Protein AF-0000000067799714 (afdb_homodimer)

Organism: Streptococcus thermophilus (strain ATCC BAA-250 / LMG 18311) (NCBI:txid264199)

Radius of gyration: 21.99 Å; Cα contacts (8 Å, |Δi|>4): 654; chains: 2; bounding box: 62×60×53 Å

pLDDT: mean 85.62, std 14.3, range [40.12, 97.94]

Secondary structure (DSSP, 8-state):
-HHHHHHHHHHHHHHHHHHHHHHHHHHHHHHHHHHTTT--SS-HHHHHHHHHHHHHHT-HHHHHHTHHHHHHHHHHHHHHHHHHHHHHHTT--HHHHHHHHHHHHHHHHHHHGGGS-HHHHHHHHHHHHHHHHHHSSEETTEE--SS-HHHHHHHHHHHHHHHHHHT-HHHHHHHHHHHHHHHHHHHHHHHHHHHHHHHGGGGGGGGHHHHHHHHHHHHHHHHHHH-/-HHHHHHHHHHHHHHHHHHHHHHHHHHHHHHHHHHTTT--SS-HHHHHHHHHHHHHHT-HHHHHHTHHHHHHHHHHHHHHHHHHHHHHHTT--HHHHHHHHHHHHHHHHHHHGGGS-HHHHHHHHHHHHHHHHHHSSEETTEE--SS-HHHHHHHHHHHHHHHHHHT-HHHHHHHHHHHHHHHHHHHHHHHHHHHHHHHGGGGGGGGHHHHHHHHHHHHHHHHHHH-

Nearest PDB structures (foldseek):
  8u3d-assembly1_A  TM=4.535E-01  e=3.387E+00  Homo sapiens
  8zqq-assembly1_A  TM=1.782E-01  e=2.467E+00  Homo sapiens
  8f6h-assembly1_B  TM=2.231E-01  e=7.315E+00  Shewanella oneidensis MR-1
  8u3d-assembly1_A  TM=4.138E-01  e=3.127E+00  Homo sapiens
  7vg4-assembly3_E  TM=2.035E-01  e=1.588E+00  Methylorubrum extorquens AM1

Solvent-accessible surface area (backbone atoms only — not comparable to full-atom values): 22004 Å² total; per-residue (Å²): 110,71,62,57,45,49,52,50,46,50,49,51,53,35,48,53,51,44,32,49,49,6,17,50,39,24,18,47,30,35,38,27,30,74,66,41,83,65,34,42,25,56,49,39,43,57,22,51,47,49,21,33,43,27,44,72,70,65,39,51,72,63,12,52,60,30,46,44,20,48,51,29,22,40,50,19,31,36,48,42,54,54,48,42,53,52,29,50,77,64,71,43,65,46,66,62,54,49,46,51,48,46,46,51,51,49,53,51,47,39,67,44,42,78,77,50,58,57,67,58,42,42,27,51,44,1,22,49,41,26,39,49,53,66,67,46,43,61,45,90,80,44,76,44,55,54,71,40,46,39,60,39,49,51,50,28,30,42,32,41,45,47,17,67,73,65,66,36,68,72,40,43,54,56,26,49,53,42,50,48,31,55,48,30,18,43,50,16,19,32,50,27,45,55,39,32,77,78,43,44,62,58,35,52,52,65,56,50,53,61,46,48,52,51,47,49,51,53,52,50,52,53,53,57,71,73,105,112,69,65,59,46,50,52,51,46,54,48,53,54,35,48,55,51,44,31,49,48,6,19,50,39,24,19,48,31,36,39,27,30,76,69,41,83,64,36,40,26,58,48,38,41,57,23,51,49,48,21,33,41,27,45,72,72,66,40,54,71,64,12,52,60,30,47,42,19,49,51,29,23,41,51,18,31,36,47,43,54,54,50,43,52,52,28,52,76,67,72,42,66,48,66,63,52,49,48,52,48,48,47,50,50,50,53,53,48,38,67,43,42,79,77,49,57,57,68,58,42,42,27,51,44,1,22,48,40,25,39,50,53,67,69,48,44,60,49,92,80,45,75,44,56,56,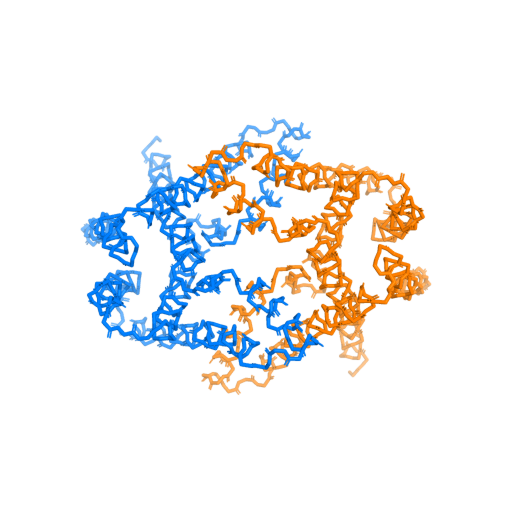71,38,45,38,60,40,48,50,51,28,28,42,32,42,45,47,16,67,72,66,68,36,68,72,41,42,53,55,25,50,52,42,51,48,31,53,51,30,17,43,50,16,20,33,50,27,44,55,38,31,78,78,45,44,62,55,34,50,54,64,56,50,56,59,46,50,53,49,48,51,53,52,52,52,51,54,55,58,70,74,103

Sequence (454 aa):
MFKMKKRSYRVFEGLRVATLVSYIGGFIDAYTYNTQDERFASIQTGNLLYLVIHLVEGNIARAFSYAIPIFFFILGQFFVFFVKKWLINHKWRWHLQAIRLALLLMTILAIITPYVDSIITIAGLAFFASLQVGIFKRVRGVNYASFMMTGNITNTSLTVARAIDESDPKVLKQASYTIIIIFTFMVGVAASTWFAQYLHEYSLYTTLLPLFILNYFLFIEAKEKRNMFKMKKRSYRVFEGLRVATLVSYIGGFIDAYTYNTQDERFASIQTGNLLYLVIHLVEGNIARAFSYAIPIFFFILGQFFVFFVKKWLINHKWRWHLQAIRLALLLMTILAIITPYVDSIITIAGLAFFASLQVGIFKRVRGVNYASFMMTGNITNTSLTVARAIDESDPKVLKQASYTIIIIFTFMVGVAASTWFAQYLHEYSLYTTLLPLFILNYFLFIEAKEKRN

Structure (mmCIF, N/CA/C/O backbone):
data_AF-0000000067799714-model_v1
#
loop_
_entity.id
_entity.type
_entity.pdbx_description
1 polymer 'Conserved hypothetical, predicted membrane protein (TMS6)'
#
loop_
_atom_site.group_PDB
_atom_site.id
_atom_site.type_symbol
_atom_site.label_atom_id
_atom_site.label_alt_id
_atom_site.label_comp_id
_atom_site.label_asym_id
_atom_site.label_entity_id
_atom_site.label_seq_id
_atom_site.pdbx_PDB_ins_code
_atom_site.Cartn_x
_atom_site.Cartn_y
_atom_site.Cartn_z
_atom_site.occupancy
_atom_site.B_iso_or_equiv
_atom_site.auth_seq_id
_atom_site.auth_comp_id
_atom_site.auth_asym_id
_atom_site.auth_atom_id
_atom_site.pdbx_PDB_model_num
ATOM 1 N N . MET A 1 1 ? -18.359 16.016 26.984 1 40.12 1 MET A N 1
ATOM 2 C CA . MET A 1 1 ? -18.797 14.633 26.844 1 40.12 1 MET A CA 1
ATOM 3 C C . MET A 1 1 ? -19.516 14.422 25.516 1 40.12 1 MET A C 1
ATOM 5 O O . MET A 1 1 ? -19.234 13.461 24.797 1 40.12 1 MET A O 1
ATOM 9 N N . PHE A 1 2 ? -20.359 15.391 25.219 1 42.38 2 PHE A N 1
ATOM 10 C CA . PHE A 1 2 ? -21.156 15.344 24.016 1 42.38 2 PHE A CA 1
ATOM 11 C C . PHE A 1 2 ? -20.297 15.625 22.781 1 42.38 2 PHE A C 1
ATOM 13 O O . PHE A 1 2 ? -20.484 15 21.734 1 42.38 2 PHE A O 1
ATOM 20 N N . LYS A 1 3 ? -19.328 16.5 22.953 1 44.69 3 LYS A N 1
ATOM 21 C CA . LYS A 1 3 ? -18.438 16.859 21.844 1 44.69 3 LYS A CA 1
ATOM 22 C C . LYS A 1 3 ? -17.469 15.719 21.531 1 44.69 3 LYS A C 1
ATOM 24 O O . LYS A 1 3 ? -17.156 15.477 20.359 1 44.69 3 LYS A O 1
ATOM 29 N N . MET A 1 4 ? -16.922 15.125 22.578 1 44.47 4 MET A N 1
ATOM 30 C CA . MET A 1 4 ? -16.031 13.969 22.422 1 44.47 4 MET A CA 1
ATOM 31 C C . MET A 1 4 ? -16.75 12.828 21.719 1 44.47 4 MET A C 1
ATOM 33 O O . MET A 1 4 ? -16.141 12.078 20.953 1 44.47 4 MET A O 1
ATOM 37 N N . LYS A 1 5 ? -17.984 12.852 22.125 1 44.94 5 LYS A N 1
ATOM 38 C CA . LYS A 1 5 ? -18.797 11.797 21.516 1 44.94 5 LYS A CA 1
ATOM 39 C C . LYS A 1 5 ? -18.938 12.016 20.016 1 44.94 5 LYS A C 1
ATOM 41 O O . LYS A 1 5 ? -18.875 11.062 19.234 1 44.94 5 LYS A O 1
ATOM 46 N N . LYS A 1 6 ? -19.031 13.273 19.719 1 47.69 6 LYS A N 1
ATOM 47 C CA . LYS A 1 6 ? -19.234 13.609 18.312 1 47.69 6 LYS A CA 1
ATOM 48 C C . LYS A 1 6 ? -17.969 13.367 17.5 1 47.69 6 LYS A C 1
ATOM 50 O O . LYS A 1 6 ? -18.016 12.836 16.391 1 47.69 6 LYS A O 1
ATOM 55 N N . ARG A 1 7 ? -16.875 13.703 18.188 1 50.25 7 ARG A N 1
ATOM 56 C CA . ARG A 1 7 ? -15.594 13.5 17.531 1 50.25 7 ARG A CA 1
ATOM 57 C C . ARG A 1 7 ? -15.297 12.016 17.344 1 50.25 7 ARG A C 1
ATOM 59 O O . ARG A 1 7 ? -14.82 11.602 16.281 1 50.25 7 ARG A O 1
ATOM 66 N N . SER A 1 8 ? -15.609 11.297 18.469 1 49.31 8 SER A N 1
ATOM 67 C CA . SER A 1 8 ? -15.43 9.844 18.438 1 49.31 8 SER A CA 1
ATOM 68 C C . SER A 1 8 ? -16.328 9.211 17.375 1 49.31 8 SER A C 1
ATOM 70 O O . SER A 1 8 ? -15.898 8.297 16.656 1 49.31 8 SER A O 1
ATOM 72 N N . TYR A 1 9 ? -17.484 9.781 17.328 1 45.22 9 TYR A N 1
ATOM 73 C CA . TYR A 1 9 ? -18.453 9.273 16.359 1 45.22 9 TYR A CA 1
ATOM 74 C C . TYR A 1 9 ? -17.969 9.531 14.93 1 45.22 9 TYR A C 1
ATOM 76 O O . TYR A 1 9 ? -18.078 8.656 14.07 1 45.22 9 TYR A O 1
ATOM 84 N N . ARG A 1 10 ? -17.484 10.602 14.734 1 54.34 10 ARG A N 1
ATOM 85 C CA . ARG A 1 10 ? -17 10.984 13.406 1 54.34 10 ARG A CA 1
ATOM 86 C C . ARG A 1 10 ? -15.797 10.141 13 1 54.34 10 ARG A C 1
ATOM 88 O O . ARG A 1 10 ? -15.672 9.75 11.836 1 54.34 10 ARG A O 1
ATOM 95 N N . VAL A 1 11 ? -15.102 9.828 14.078 1 52.5 11 VAL A N 1
ATOM 96 C CA . VAL A 1 11 ? -13.945 8.969 13.844 1 52.5 11 VAL A CA 1
ATOM 97 C C . VAL A 1 11 ? -14.406 7.566 13.461 1 52.5 11 VAL A C 1
ATOM 99 O O . VAL A 1 11 ? -13.867 6.957 12.531 1 52.5 11 VAL A O 1
ATOM 102 N N . PHE A 1 12 ? -15.398 7.117 14.18 1 52.28 12 PHE A N 1
ATOM 103 C CA . PHE A 1 12 ? -15.93 5.781 13.914 1 52.28 12 PHE A CA 1
ATOM 104 C C . PHE A 1 12 ? -16.562 5.711 12.531 1 52.28 12 PHE A C 1
ATOM 106 O O . PHE A 1 12 ? -16.438 4.703 11.836 1 52.28 12 PHE A O 1
ATOM 113 N N . GLU A 1 13 ? -17.109 6.781 12.156 1 58.78 13 GLU A N 1
ATOM 114 C CA . GLU A 1 13 ? -17.75 6.816 10.844 1 58.78 13 GLU A CA 1
ATOM 115 C C . GLU A 1 13 ? -16.703 6.781 9.727 1 58.78 13 GLU A C 1
ATOM 117 O O . GLU A 1 13 ? -16.875 6.059 8.742 1 58.78 13 GLU A O 1
ATOM 122 N N . GLY A 1 14 ? -15.68 7.371 10.125 1 71.69 14 GLY A N 1
ATOM 123 C CA . GLY A 1 14 ? -14.594 7.387 9.156 1 71.69 14 GLY A CA 1
ATOM 124 C C . GLY A 1 14 ? -13.906 6.043 9 1 71.69 14 GLY A C 1
ATOM 125 O O . GLY A 1 14 ? -13.617 5.613 7.883 1 71.69 14 GLY A O 1
ATOM 126 N N . LEU A 1 15 ? -13.992 5.305 10.125 1 76.88 15 LEU A N 1
ATOM 127 C CA . LEU A 1 15 ? -13.32 4.008 10.102 1 76.88 15 LEU A CA 1
ATOM 128 C C . LEU A 1 15 ? -14.164 2.977 9.359 1 76.88 15 LEU A C 1
ATOM 130 O O . LEU A 1 15 ? -13.633 2.137 8.633 1 76.88 15 LEU A O 1
ATOM 134 N N . ARG A 1 16 ? -15.406 3.117 9.492 1 81.81 16 ARG A N 1
ATOM 135 C CA . ARG A 1 16 ? -16.297 2.191 8.805 1 81.81 16 ARG A CA 1
ATOM 136 C C . ARG A 1 16 ? -16.203 2.359 7.293 1 81.81 16 ARG A C 1
ATOM 138 O O . ARG A 1 16 ? -16.125 1.373 6.555 1 81.81 16 ARG A O 1
ATOM 145 N N . VAL A 1 17 ? -16.188 3.537 6.934 1 82.5 17 VAL A N 1
ATOM 146 C CA . VAL A 1 17 ? -16.078 3.838 5.512 1 82.5 17 VAL A CA 1
ATOM 147 C C . VAL A 1 17 ? -14.727 3.381 4.988 1 82.5 17 VAL A C 1
ATOM 149 O O . VAL A 1 17 ? -14.641 2.701 3.963 1 82.5 17 VAL A O 1
ATOM 152 N N . ALA A 1 18 ? -13.75 3.66 5.781 1 83.06 18 ALA A N 1
ATOM 153 C CA . ALA A 1 18 ? -12.398 3.309 5.375 1 83.06 18 ALA A CA 1
ATOM 154 C C . ALA A 1 18 ? -12.234 1.797 5.254 1 83.06 18 ALA A C 1
ATOM 156 O O . ALA A 1 18 ? -11.555 1.31 4.344 1 83.06 18 ALA A O 1
ATOM 157 N N . THR A 1 19 ? -12.914 1.052 6.152 1 88.62 19 THR A N 1
ATOM 158 C CA . THR A 1 19 ? -12.805 -0.402 6.145 1 88.62 19 THR A CA 1
ATOM 159 C C . THR A 1 19 ? -13.516 -0.995 4.934 1 88.62 19 THR A C 1
ATOM 161 O O . THR A 1 19 ? -13.008 -1.92 4.297 1 88.62 19 THR A O 1
ATOM 164 N N . LEU A 1 20 ? -14.625 -0.447 4.566 1 90.12 20 LEU A N 1
ATOM 165 C CA . LEU A 1 20 ? -15.359 -0.951 3.414 1 90.12 20 LEU A CA 1
ATOM 166 C C . LEU A 1 20 ? -14.633 -0.62 2.115 1 90.12 20 LEU A C 1
ATOM 168 O O . LEU A 1 20 ? -14.562 -1.453 1.209 1 90.12 20 LEU A O 1
ATOM 172 N N . VAL A 1 21 ? -14.117 0.561 2.09 1 88.44 21 VAL A N 1
ATOM 173 C CA . VAL A 1 21 ? -13.383 0.998 0.903 1 88.44 21 VAL A CA 1
ATOM 174 C C . VAL A 1 21 ? -12.125 0.15 0.726 1 88.44 21 VAL A C 1
ATOM 176 O O . VAL A 1 21 ? -11.805 -0.27 -0.388 1 88.44 21 VAL A O 1
ATOM 179 N N . SER A 1 22 ? -11.422 -0.115 1.846 1 91 22 SER A N 1
ATOM 180 C CA . SER A 1 22 ? -10.227 -0.941 1.79 1 91 22 SER A CA 1
ATOM 181 C C . SER A 1 22 ? -10.555 -2.375 1.39 1 91 22 SER A C 1
ATOM 183 O O . SER A 1 22 ? -9.812 -3 0.63 1 91 22 SER A O 1
ATOM 185 N N . TYR A 1 23 ? -11.68 -2.863 1.89 1 94.5 23 TYR A N 1
ATOM 186 C CA . TYR A 1 23 ? -12.156 -4.184 1.493 1 94.5 23 TYR A CA 1
ATOM 187 C C . TYR A 1 23 ? -12.375 -4.254 -0.013 1 94.5 23 TYR A C 1
ATOM 189 O O . TYR A 1 23 ? -11.938 -5.199 -0.668 1 94.5 23 TYR A O 1
ATOM 197 N N . ILE A 1 24 ? -13.062 -3.293 -0.519 1 93.88 24 ILE A N 1
ATOM 198 C CA . ILE A 1 24 ? -13.375 -3.252 -1.943 1 93.88 24 ILE A CA 1
ATOM 199 C C . ILE A 1 24 ? -12.086 -3.145 -2.754 1 93.88 24 ILE A C 1
ATOM 201 O O . ILE A 1 24 ? -11.945 -3.781 -3.801 1 93.88 24 ILE A O 1
ATOM 205 N N . GLY A 1 25 ? -11.164 -2.326 -2.271 1 92.88 25 GLY A N 1
ATOM 206 C CA . GLY A 1 25 ? -9.867 -2.201 -2.926 1 92.88 25 GLY A CA 1
ATOM 207 C C . GLY A 1 25 ? -9.133 -3.521 -3.041 1 92.88 25 GLY A C 1
ATOM 208 O O . GLY A 1 25 ? -8.688 -3.896 -4.129 1 92.88 25 GLY A O 1
ATOM 209 N N . GLY A 1 26 ? -9.008 -4.266 -1.94 1 95.56 26 GLY A N 1
ATOM 210 C CA . GLY A 1 26 ? -8.383 -5.578 -1.956 1 95.56 26 GLY A CA 1
ATOM 211 C C . GLY A 1 26 ? -9.102 -6.574 -2.846 1 95.56 26 GLY A C 1
ATOM 212 O O . GLY A 1 26 ? -8.469 -7.352 -3.559 1 95.56 26 GLY A O 1
ATOM 213 N N . PHE A 1 27 ? -10.43 -6.48 -2.834 1 96.88 27 PHE A N 1
ATOM 214 C CA . PHE A 1 27 ? -11.242 -7.398 -3.623 1 96.88 27 PHE A CA 1
ATOM 215 C C . PHE A 1 27 ? -10.992 -7.199 -5.113 1 96.88 27 PHE A C 1
ATOM 217 O O . PHE A 1 27 ? -10.727 -8.164 -5.836 1 96.88 27 PHE A O 1
ATOM 224 N N . ILE A 1 28 ? -11.031 -5.957 -5.559 1 95.88 28 ILE A N 1
ATOM 225 C CA . ILE A 1 28 ? -10.961 -5.676 -6.988 1 95.88 28 ILE A CA 1
ATOM 226 C C . ILE A 1 28 ? -9.57 -6.008 -7.512 1 95.88 28 ILE A C 1
ATOM 228 O O . ILE A 1 28 ? -9.422 -6.504 -8.633 1 95.88 28 ILE A O 1
ATOM 232 N N . ASP A 1 29 ? -8.539 -5.77 -6.703 1 96.06 29 ASP A N 1
ATOM 233 C CA . ASP A 1 29 ? -7.184 -6.09 -7.137 1 96.06 29 ASP A CA 1
ATOM 234 C C . ASP A 1 29 ? -6.984 -7.598 -7.242 1 96.06 29 ASP A C 1
ATOM 236 O O . ASP A 1 29 ? -6.379 -8.086 -8.203 1 96.06 29 ASP A O 1
ATOM 240 N N . ALA A 1 30 ? -7.438 -8.328 -6.289 1 96.56 30 ALA A N 1
ATOM 241 C CA . ALA A 1 30 ? -7.344 -9.781 -6.363 1 96.56 30 ALA A CA 1
ATOM 242 C C . ALA A 1 30 ? -8.195 -10.328 -7.508 1 96.56 30 ALA A C 1
ATOM 244 O O . ALA A 1 30 ? -7.793 -11.273 -8.195 1 96.56 30 ALA A O 1
ATOM 245 N N . TYR A 1 31 ? -9.383 -9.703 -7.75 1 96.62 31 TYR A N 1
ATOM 246 C CA . TYR A 1 31 ? -10.273 -10.117 -8.828 1 96.62 31 TYR A CA 1
ATOM 247 C C . TYR A 1 31 ? -9.594 -9.977 -10.18 1 96.62 31 TYR A C 1
ATOM 249 O O . TYR A 1 31 ? -9.594 -10.914 -10.984 1 96.62 31 TYR A O 1
ATOM 257 N N . THR A 1 32 ? -8.969 -8.812 -10.398 1 96.19 32 THR A N 1
ATOM 258 C CA . THR A 1 32 ? -8.359 -8.578 -11.695 1 96.19 32 THR A CA 1
ATOM 259 C C . THR A 1 32 ? -7.105 -9.43 -11.867 1 96.19 32 THR A C 1
ATOM 261 O O . THR A 1 32 ? -6.812 -9.898 -12.977 1 96.19 32 THR A O 1
ATOM 264 N N . TYR A 1 33 ? -6.441 -9.617 -10.805 1 95.06 33 TYR A N 1
ATOM 265 C CA . TYR A 1 33 ? -5.266 -10.477 -10.875 1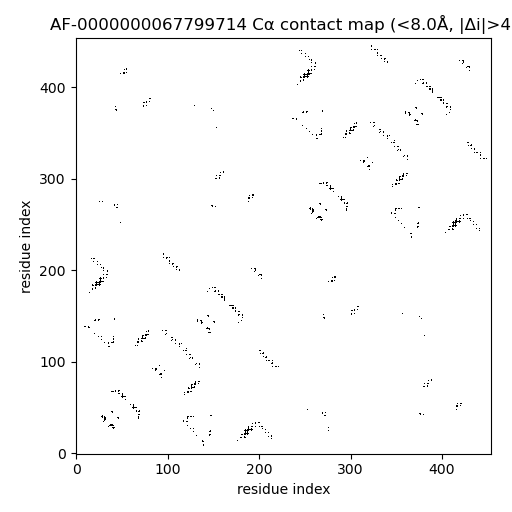 95.06 33 TYR A CA 1
ATOM 266 C C . TYR A 1 33 ? -5.652 -11.906 -11.25 1 95.06 33 TYR A C 1
ATOM 268 O O . TYR A 1 33 ? -5.012 -12.523 -12.102 1 95.06 33 TYR A O 1
ATOM 276 N N . ASN A 1 34 ? -6.668 -12.406 -10.688 1 94.19 34 ASN A N 1
ATOM 277 C CA . ASN A 1 34 ? -7.062 -13.797 -10.852 1 94.19 34 ASN A CA 1
ATOM 278 C C . ASN A 1 34 ? -7.809 -14.016 -12.172 1 94.19 34 ASN A C 1
ATOM 280 O O . ASN A 1 34 ? -7.727 -15.094 -12.766 1 94.19 34 ASN A O 1
ATOM 284 N N . THR A 1 35 ? -8.547 -12.953 -12.617 1 93.44 35 THR A N 1
ATOM 285 C CA . THR A 1 35 ? -9.469 -13.219 -13.711 1 93.44 35 THR A CA 1
ATOM 286 C C . THR A 1 35 ? -9.102 -12.398 -14.945 1 93.44 35 THR A C 1
ATOM 288 O O . THR A 1 35 ? -9.609 -12.648 -16.031 1 93.44 35 THR A O 1
ATOM 291 N N . GLN A 1 36 ? -8.227 -11.383 -14.766 1 93.62 36 GLN A N 1
ATOM 292 C CA . GLN A 1 36 ? -7.918 -10.484 -15.875 1 93.62 36 GLN A CA 1
ATOM 293 C C . GLN A 1 36 ? -6.426 -10.508 -16.203 1 93.62 36 GLN A C 1
ATOM 295 O O . GLN A 1 36 ? -5.797 -9.461 -16.344 1 93.62 36 GLN A O 1
ATOM 300 N N . ASP A 1 37 ? -5.82 -11.672 -16.25 1 92.81 37 ASP A N 1
ATOM 301 C CA . ASP A 1 37 ? -4.48 -11.914 -16.781 1 92.81 37 ASP A CA 1
ATOM 302 C C . ASP A 1 37 ? -3.418 -11.258 -15.898 1 92.81 37 ASP A C 1
ATOM 304 O O . ASP A 1 37 ? -2.49 -10.625 -16.406 1 92.81 37 ASP A O 1
ATOM 308 N N . GLU A 1 38 ? -3.617 -11.258 -14.562 1 93.5 38 GLU A N 1
ATOM 309 C CA . GLU A 1 38 ? -2.633 -10.867 -13.562 1 93.5 38 GLU A CA 1
ATOM 310 C C . GLU A 1 38 ? -2.348 -9.367 -13.617 1 93.5 38 GLU A C 1
ATOM 312 O O . GLU A 1 38 ? -1.224 -8.938 -13.359 1 93.5 38 GLU A O 1
ATOM 317 N N . ARG A 1 39 ? -3.281 -8.625 -14.195 1 95.75 39 ARG A N 1
ATOM 318 C CA . ARG A 1 39 ? -3.195 -7.168 -14.141 1 95.75 39 ARG A CA 1
ATOM 319 C C . ARG A 1 39 ? -3.871 -6.629 -12.883 1 95.75 39 ARG A C 1
ATOM 321 O O . ARG A 1 39 ? -4.727 -7.293 -12.297 1 95.75 39 ARG A O 1
ATOM 328 N N . PHE A 1 40 ? -3.525 -5.453 -12.484 1 95.38 40 PHE A N 1
ATOM 329 C CA . PHE A 1 40 ? -4.086 -4.863 -11.273 1 95.38 40 PHE A CA 1
ATOM 330 C C . PHE A 1 40 ? -4.984 -3.68 -11.617 1 95.38 40 PHE A C 1
ATOM 332 O O . PHE A 1 40 ? -4.664 -2.887 -12.508 1 95.38 40 PHE A O 1
ATOM 339 N N . ALA A 1 41 ? -6 -3.59 -10.859 1 95.12 41 ALA A N 1
ATOM 340 C CA . ALA A 1 41 ? -6.898 -2.453 -11.062 1 95.12 41 ALA A CA 1
ATOM 341 C C . ALA A 1 41 ? -6.34 -1.194 -10.398 1 95.12 41 ALA A C 1
ATOM 343 O O . ALA A 1 41 ? -6.441 -0.099 -10.961 1 95.12 41 ALA A O 1
ATOM 344 N N . SER A 1 42 ? -5.77 -1.37 -9.281 1 92.06 42 SER A N 1
ATOM 345 C CA . SER A 1 42 ? -5.398 -0.172 -8.539 1 92.06 42 SER A CA 1
ATOM 346 C C . SER A 1 42 ? -3.898 -0.132 -8.266 1 92.06 42 SER A C 1
ATOM 348 O O . SER A 1 42 ? -3.338 0.933 -8 1 92.06 42 SER A O 1
ATOM 350 N N . ILE A 1 43 ? -3.211 -1.256 -8.164 1 92.56 43 ILE A N 1
ATOM 351 C CA . ILE A 1 43 ? -1.774 -1.316 -7.914 1 92.56 43 ILE A CA 1
ATOM 352 C C . ILE A 1 43 ? -1.014 -0.929 -9.18 1 92.56 43 ILE A C 1
ATOM 354 O O . ILE A 1 43 ? -0.342 -1.766 -9.789 1 92.56 43 ILE A O 1
ATOM 358 N N . GLN A 1 44 ? -0.98 0.415 -9.492 1 93.31 44 GLN A N 1
ATOM 359 C CA . GLN A 1 44 ? -0.406 0.887 -10.75 1 93.31 44 GLN A CA 1
ATOM 360 C C . GLN A 1 44 ? 1.112 0.729 -10.758 1 93.31 44 GLN A C 1
ATOM 362 O O . GLN A 1 44 ? 1.719 0.535 -11.812 1 93.31 44 GLN A O 1
ATOM 367 N N . THR A 1 45 ? 1.706 0.755 -9.539 1 93 45 THR A N 1
ATOM 368 C CA . THR A 1 45 ? 3.133 0.468 -9.461 1 93 45 THR A CA 1
ATOM 369 C C . THR A 1 45 ? 3.436 -0.927 -10 1 93 45 THR A C 1
ATOM 371 O O . THR A 1 45 ? 4.395 -1.113 -10.75 1 93 45 THR A O 1
ATOM 374 N N . GLY A 1 46 ? 2.619 -1.846 -9.688 1 93.88 46 GLY A N 1
ATOM 375 C CA . GLY A 1 46 ? 2.764 -3.199 -10.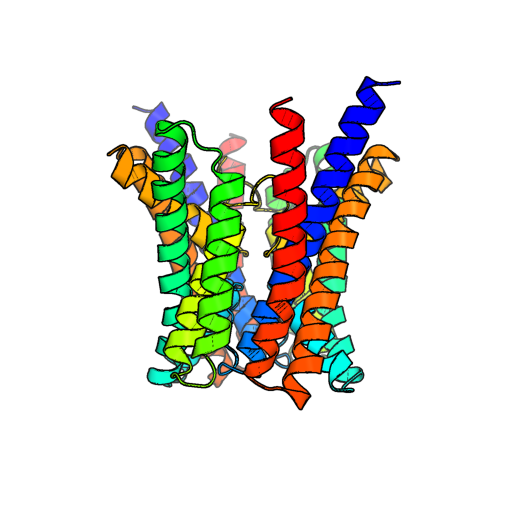195 1 93.88 46 GLY A CA 1
ATOM 376 C C . GLY A 1 46 ? 2.561 -3.295 -11.703 1 93.88 46 GLY A C 1
ATOM 377 O O . GLY A 1 46 ? 3.334 -3.957 -12.398 1 93.88 46 GLY A O 1
ATOM 378 N N . ASN A 1 47 ? 1.507 -2.57 -12.203 1 96.12 47 ASN A N 1
ATOM 379 C CA . ASN A 1 47 ? 1.259 -2.568 -13.641 1 96.12 47 ASN A CA 1
ATOM 380 C C . ASN A 1 47 ? 2.43 -1.968 -14.414 1 96.12 47 ASN A C 1
ATOM 382 O O . ASN A 1 47 ? 2.797 -2.463 -15.484 1 96.12 47 ASN A O 1
ATOM 386 N N . LEU A 1 48 ? 2.992 -0.914 -13.82 1 95.31 48 LEU A N 1
ATOM 387 C CA . LEU A 1 48 ? 4.145 -0.268 -14.445 1 95.31 48 LEU A CA 1
ATOM 388 C C . LEU A 1 48 ? 5.34 -1.214 -14.484 1 95.31 48 LEU A C 1
ATOM 390 O O . LEU A 1 48 ? 6.035 -1.294 -15.5 1 95.31 48 LEU A O 1
ATOM 394 N N . LEU A 1 49 ? 5.512 -1.899 -13.391 1 95.75 49 LEU A N 1
ATOM 395 C CA . LEU A 1 49 ? 6.605 -2.859 -13.297 1 95.75 49 LEU A CA 1
ATOM 396 C C . LEU A 1 49 ? 6.445 -3.967 -14.336 1 95.75 49 LEU A C 1
ATOM 398 O O . LEU A 1 49 ? 7.371 -4.246 -15.102 1 95.75 49 LEU A O 1
ATOM 402 N N . TYR A 1 50 ? 5.285 -4.496 -14.5 1 96.5 50 TYR A N 1
ATOM 403 C CA . TYR A 1 50 ? 5.023 -5.586 -15.438 1 96.5 50 TYR A CA 1
ATOM 404 C C . TYR A 1 50 ? 5.105 -5.094 -16.875 1 96.5 50 TYR A C 1
ATOM 406 O O . TYR A 1 50 ? 5.617 -5.797 -17.75 1 96.5 50 TYR A O 1
ATOM 414 N N . LEU A 1 51 ? 4.57 -3.896 -17.078 1 97.31 51 LEU A N 1
ATOM 415 C CA . LEU A 1 51 ? 4.652 -3.291 -18.406 1 97.31 51 LEU A CA 1
ATOM 416 C C . LEU A 1 51 ? 6.094 -3.262 -18.891 1 97.31 51 LEU A C 1
ATOM 418 O O . LEU A 1 51 ? 6.387 -3.729 -20 1 97.31 51 LEU A O 1
ATOM 422 N N . VAL A 1 52 ? 7.027 -2.824 -18.062 1 97.38 52 VAL A N 1
ATOM 423 C CA . VAL A 1 52 ? 8.422 -2.631 -18.453 1 97.38 52 VAL A CA 1
ATOM 424 C C . VAL A 1 52 ? 9.117 -3.984 -18.562 1 97.38 52 VAL A C 1
ATOM 426 O O . VAL A 1 52 ? 9.898 -4.215 -19.5 1 97.38 52 VAL A O 1
ATOM 429 N N . ILE A 1 53 ? 8.781 -4.922 -17.656 1 96.06 53 ILE A N 1
ATOM 430 C CA . ILE A 1 53 ? 9.391 -6.246 -17.703 1 96.06 53 ILE A CA 1
ATOM 431 C C . ILE A 1 53 ? 9.031 -6.938 -19.016 1 96.06 53 ILE A C 1
ATOM 433 O O . ILE A 1 53 ? 9.906 -7.445 -19.719 1 96.06 53 ILE A O 1
ATOM 437 N N . HIS A 1 54 ? 7.805 -6.895 -19.375 1 96.75 54 HIS A N 1
ATOM 438 C CA . HIS A 1 54 ? 7.367 -7.578 -20.594 1 96.75 54 HIS A CA 1
ATOM 439 C C . HIS A 1 54 ? 7.883 -6.867 -21.828 1 96.75 54 HIS A C 1
ATOM 441 O O . HIS A 1 54 ? 8.172 -7.512 -22.844 1 96.75 54 HIS A O 1
ATOM 447 N N . LEU A 1 55 ? 8.031 -5.582 -21.703 1 96.31 55 LEU A N 1
ATOM 448 C CA . LEU A 1 55 ? 8.625 -4.844 -22.812 1 96.31 55 LEU A CA 1
ATOM 449 C C . LEU A 1 55 ? 10.055 -5.297 -23.062 1 96.31 55 LEU A C 1
ATOM 451 O O . LEU A 1 55 ? 10.438 -5.555 -24.203 1 96.31 55 LEU A O 1
ATOM 455 N N . VAL A 1 56 ? 10.828 -5.426 -22.047 1 96.44 56 VAL A N 1
ATOM 456 C CA . VAL A 1 56 ? 12.227 -5.828 -22.156 1 96.44 56 VAL A CA 1
ATOM 457 C C . VAL A 1 56 ? 12.312 -7.281 -22.609 1 96.44 56 VAL A C 1
ATOM 459 O O . VAL A 1 56 ? 13.219 -7.652 -23.359 1 96.44 56 VAL A O 1
ATOM 462 N N . GLU A 1 57 ? 11.352 -8.094 -22.219 1 95.38 57 GLU A N 1
ATOM 463 C CA . GLU A 1 57 ? 11.32 -9.508 -22.594 1 95.38 57 GLU A CA 1
ATOM 464 C C . GLU A 1 57 ? 10.828 -9.688 -24.016 1 95.38 57 GLU A C 1
ATOM 466 O O . GLU A 1 57 ? 10.875 -10.789 -24.562 1 95.38 57 GLU A O 1
ATOM 471 N N . GLY A 1 58 ? 10.312 -8.641 -24.672 1 95.06 58 GLY A N 1
ATOM 472 C CA . GLY A 1 58 ? 9.891 -8.695 -26.062 1 95.06 58 GLY A CA 1
ATOM 473 C C . GLY A 1 58 ? 8.43 -9.062 -26.234 1 95.06 58 GLY A C 1
ATOM 474 O O . GLY A 1 58 ? 7.961 -9.273 -27.344 1 95.06 58 GLY A O 1
ATOM 475 N N . ASN A 1 59 ? 7.699 -9.227 -25.109 1 95.69 59 ASN A N 1
ATOM 476 C CA . ASN A 1 59 ? 6.266 -9.5 -25.156 1 95.69 59 ASN A CA 1
ATOM 477 C C . ASN A 1 59 ? 5.449 -8.211 -25.219 1 95.69 59 ASN A C 1
ATOM 479 O O . ASN A 1 59 ? 4.777 -7.844 -24.266 1 95.69 59 ASN A O 1
ATOM 483 N N . ILE A 1 60 ? 5.402 -7.648 -26.391 1 94.31 60 ILE A N 1
ATOM 484 C CA . ILE A 1 60 ? 4.883 -6.301 -26.594 1 94.31 60 ILE A CA 1
ATOM 485 C C . ILE A 1 60 ? 3.387 -6.273 -26.312 1 94.31 60 ILE A C 1
ATOM 487 O O . ILE A 1 60 ? 2.896 -5.367 -25.625 1 94.31 60 ILE A O 1
ATOM 491 N N . ALA A 1 61 ? 2.652 -7.277 -26.781 1 94 61 ALA A N 1
ATOM 492 C CA . ALA A 1 61 ? 1.207 -7.32 -26.578 1 94 61 ALA A CA 1
ATOM 493 C C . ALA A 1 61 ? 0.873 -7.371 -25.078 1 94 61 ALA A C 1
ATOM 495 O O . ALA A 1 61 ? 0.008 -6.633 -24.609 1 94 61 ALA A O 1
ATOM 496 N N . ARG A 1 62 ? 1.619 -8.195 -24.406 1 93.81 62 ARG A N 1
ATOM 497 C CA . ARG A 1 62 ? 1.4 -8.312 -22.969 1 93.81 62 ARG A CA 1
ATOM 498 C C . ARG A 1 62 ? 1.81 -7.027 -22.25 1 93.81 62 ARG A C 1
ATOM 500 O O . ARG A 1 62 ? 1.14 -6.598 -21.312 1 93.81 62 ARG A O 1
ATOM 507 N N . ALA A 1 63 ? 2.9 -6.457 -22.703 1 95.56 63 ALA A N 1
ATOM 508 C CA . ALA A 1 63 ? 3.354 -5.199 -22.125 1 95.56 63 ALA A CA 1
ATOM 509 C C . ALA A 1 63 ? 2.273 -4.125 -22.234 1 95.56 63 ALA A C 1
ATOM 511 O O . ALA A 1 63 ? 1.939 -3.469 -21.25 1 95.56 63 ALA A O 1
ATOM 512 N N . PHE A 1 64 ? 1.653 -4.008 -23.391 1 94.12 64 PHE A N 1
ATOM 513 C CA . PHE A 1 64 ? 0.663 -2.965 -23.641 1 94.12 64 PHE A CA 1
ATOM 514 C C . PHE A 1 64 ? -0.62 -3.246 -22.859 1 94.12 64 PHE A C 1
ATOM 516 O O . PHE A 1 64 ? -1.36 -2.32 -22.516 1 94.12 64 PHE A O 1
ATOM 523 N N . SER A 1 65 ? -0.83 -4.535 -22.578 1 95.62 65 SER A N 1
ATOM 524 C CA . SER A 1 65 ? -2.018 -4.867 -21.797 1 95.62 65 SER A CA 1
ATOM 525 C C . SER A 1 65 ? -1.957 -4.246 -20.406 1 95.62 65 SER A C 1
ATOM 527 O O . SER A 1 65 ? -2.992 -3.947 -19.812 1 95.62 65 SER A O 1
ATOM 529 N N . TYR A 1 66 ? -0.769 -4 -19.859 1 96.62 66 TYR A N 1
ATOM 530 C CA . TYR A 1 66 ? -0.603 -3.402 -18.547 1 96.62 66 TYR A CA 1
ATOM 531 C C . TYR A 1 66 ? -0.708 -1.883 -18.625 1 96.62 66 TYR A C 1
ATOM 533 O O . TYR A 1 66 ? -0.869 -1.215 -17.594 1 96.62 66 TYR A O 1
ATOM 541 N N . ALA A 1 67 ? -0.614 -1.312 -19.844 1 96.56 67 ALA A N 1
ATOM 542 C CA . ALA A 1 67 ? -0.767 0.13 -20.031 1 96.56 67 ALA A CA 1
ATOM 543 C C . ALA A 1 67 ? -2.234 0.541 -19.938 1 96.56 67 ALA A C 1
ATOM 545 O O . ALA A 1 67 ? -2.545 1.69 -19.625 1 96.56 67 ALA A O 1
ATOM 546 N N . ILE A 1 68 ? -3.119 -0.38 -20.172 1 97.25 68 ILE A N 1
ATOM 547 C CA . ILE A 1 68 ? -4.551 -0.102 -20.234 1 97.25 68 ILE A CA 1
ATOM 548 C C . ILE A 1 68 ? -5.047 0.338 -18.859 1 97.25 68 ILE A C 1
ATOM 550 O O . ILE A 1 68 ? -5.617 1.423 -18.719 1 97.25 68 ILE A O 1
ATOM 554 N N . PRO A 1 69 ? -4.734 -0.44 -17.828 1 97.44 69 PRO A N 1
ATOM 555 C CA . PRO A 1 69 ? -5.203 0.021 -16.516 1 97.44 69 PRO A CA 1
ATOM 556 C C . PRO A 1 69 ? -4.527 1.314 -16.062 1 97.44 69 PRO A C 1
ATOM 558 O O . PRO A 1 69 ? -5.156 2.145 -15.406 1 97.44 69 PRO A O 1
ATOM 561 N N . ILE A 1 70 ? -3.322 1.508 -16.359 1 96.81 70 ILE A N 1
ATOM 562 C CA . ILE A 1 70 ? -2.631 2.74 -16 1 96.81 70 ILE A CA 1
ATOM 563 C C . ILE A 1 70 ? -3.33 3.934 -16.656 1 96.81 70 ILE A C 1
ATOM 565 O O . ILE A 1 70 ? -3.635 4.922 -15.984 1 96.81 70 ILE A O 1
ATOM 569 N N . PHE A 1 71 ? -3.607 3.812 -17.953 1 97.44 71 PHE A N 1
ATOM 570 C CA . PHE A 1 71 ? -4.242 4.879 -18.719 1 97.44 71 PHE A CA 1
ATOM 571 C C . PHE A 1 71 ? -5.625 5.195 -18.156 1 97.44 71 PHE A C 1
ATOM 573 O O . PHE A 1 71 ? -5.965 6.363 -17.953 1 97.44 71 PHE A O 1
ATOM 580 N N . PHE A 1 72 ? -6.414 4.23 -17.922 1 97.69 72 PHE A N 1
ATOM 581 C CA . PHE A 1 72 ? -7.777 4.453 -17.453 1 97.69 72 PHE A CA 1
ATOM 582 C C . PHE A 1 72 ? -7.789 4.891 -15.992 1 97.69 72 PHE A C 1
ATOM 584 O O . PHE A 1 72 ? -8.719 5.562 -15.547 1 97.69 72 PHE A O 1
ATOM 591 N N . PHE A 1 73 ? -6.758 4.52 -15.266 1 96.25 73 PHE A N 1
ATOM 592 C CA . PHE A 1 73 ? -6.594 5.066 -13.93 1 96.25 73 PHE A CA 1
ATOM 593 C C . PHE A 1 73 ? -6.336 6.566 -13.984 1 96.25 73 PHE A C 1
ATOM 595 O O . PHE A 1 73 ? -6.938 7.332 -13.227 1 96.25 73 PHE A O 1
ATOM 602 N N . ILE A 1 74 ? -5.477 6.957 -14.867 1 96.31 74 ILE A N 1
ATOM 603 C CA . ILE A 1 74 ? -5.184 8.375 -15.055 1 96.31 74 ILE A CA 1
ATOM 604 C C . ILE A 1 74 ? -6.457 9.109 -15.469 1 96.31 74 ILE A C 1
ATOM 606 O O . ILE A 1 74 ? -6.773 10.164 -14.914 1 96.31 74 ILE A O 1
ATOM 610 N N . LEU A 1 75 ? -7.191 8.57 -16.391 1 96.38 75 LEU A N 1
ATOM 611 C CA . LEU A 1 75 ? -8.445 9.164 -16.828 1 96.38 75 LEU A CA 1
ATOM 612 C C . LEU A 1 75 ? -9.43 9.289 -15.672 1 96.38 75 LEU A C 1
ATOM 614 O O . LEU A 1 75 ? -10.195 10.258 -15.602 1 96.38 75 LEU A O 1
ATOM 618 N N . GLY A 1 76 ? -9.391 8.266 -14.852 1 94.88 76 GLY A N 1
ATOM 619 C CA . GLY A 1 76 ? -10.25 8.336 -13.672 1 94.88 76 GLY A CA 1
ATOM 620 C C . GLY A 1 76 ? -9.922 9.508 -12.766 1 94.88 76 GLY A C 1
ATOM 621 O O . GLY A 1 76 ? -10.82 10.188 -12.273 1 94.88 76 GLY A O 1
ATOM 622 N N . GLN A 1 77 ? -8.695 9.758 -12.555 1 93.19 77 GLN A N 1
ATOM 623 C CA . GLN A 1 77 ? -8.297 10.883 -11.719 1 93.19 77 GLN A CA 1
ATOM 624 C C . GLN A 1 77 ? -8.711 12.211 -12.352 1 93.19 77 GLN A C 1
ATOM 626 O O . GLN A 1 77 ? -9.148 13.125 -11.656 1 93.19 77 GLN A O 1
ATOM 631 N N . PHE A 1 78 ? -8.547 12.312 -13.719 1 93.94 78 PHE A N 1
ATOM 632 C CA . PHE A 1 78 ? -9.023 13.5 -14.422 1 93.94 78 PHE A CA 1
ATOM 633 C C . PHE A 1 78 ? -10.531 13.672 -14.227 1 93.94 78 PHE A C 1
ATOM 635 O O . PHE A 1 78 ? -11 14.781 -13.945 1 93.94 78 PHE A O 1
ATOM 642 N N . PHE A 1 79 ? -11.172 12.602 -14.383 1 93.31 79 PHE A N 1
ATOM 643 C CA . PHE A 1 79 ? -12.625 12.617 -14.227 1 93.31 79 PHE A CA 1
ATOM 644 C C . PHE A 1 79 ? -13.008 13.094 -12.836 1 93.31 79 PHE A C 1
ATOM 646 O O . PHE A 1 79 ? -13.883 13.953 -12.688 1 93.31 79 PHE A O 1
ATOM 653 N N . VAL A 1 80 ? -12.406 12.539 -11.844 1 89.31 80 VAL A N 1
ATOM 654 C CA . VAL A 1 80 ? -12.688 12.906 -10.461 1 89.31 80 VAL A CA 1
ATOM 655 C C . VAL A 1 80 ? -12.445 14.398 -10.266 1 89.31 80 VAL A C 1
ATOM 657 O O . VAL A 1 80 ? -13.258 15.094 -9.648 1 89.31 80 VAL A O 1
ATOM 660 N N . PHE A 1 81 ? -11.359 14.898 -10.742 1 90 81 PHE A N 1
ATOM 661 C CA . PHE A 1 81 ? -11.016 16.312 -10.578 1 90 81 PHE A CA 1
ATOM 662 C C . PHE A 1 81 ? -12.078 17.203 -11.195 1 90 81 PHE A C 1
ATOM 664 O O . PHE A 1 81 ? -12.586 18.125 -10.531 1 90 81 PHE A O 1
ATOM 671 N N . PHE A 1 82 ? -12.484 16.953 -12.375 1 90.25 82 PHE A N 1
ATOM 672 C CA . PHE A 1 82 ? -13.398 17.828 -13.094 1 90.25 82 PHE A CA 1
ATOM 673 C C . PHE A 1 82 ? -14.82 17.672 -12.578 1 90.25 82 PHE A C 1
ATOM 675 O O . PHE A 1 82 ? -15.578 18.641 -12.5 1 90.25 82 PHE A O 1
ATOM 682 N N . VAL A 1 83 ? -15.188 16.484 -12.242 1 87.94 83 VAL A N 1
ATOM 683 C CA . VAL A 1 83 ? -16.531 16.266 -11.727 1 87.94 83 VAL A CA 1
ATOM 684 C C . VAL A 1 83 ? -16.656 16.891 -10.336 1 87.94 83 VAL A C 1
ATOM 686 O O . VAL A 1 83 ? -17.688 17.484 -10.008 1 87.94 83 VAL A O 1
ATOM 689 N N . LYS A 1 84 ? -15.648 16.625 -9.555 1 86.12 84 LYS A N 1
ATOM 690 C CA . LYS A 1 84 ? -15.656 17.25 -8.242 1 86.12 84 LYS A CA 1
ATOM 691 C C . LYS A 1 84 ? -15.789 18.766 -8.352 1 86.12 84 LYS A C 1
ATOM 693 O O . LYS A 1 84 ? -16.594 19.375 -7.648 1 86.12 84 LYS A O 1
ATOM 698 N N . LYS A 1 85 ? -14.992 19.375 -9.195 1 86.62 85 LYS A N 1
ATOM 699 C CA . LYS A 1 85 ? -15.07 20.812 -9.414 1 86.62 85 LYS A CA 1
ATOM 700 C C . LYS A 1 85 ? -16.469 21.234 -9.867 1 86.62 85 LYS A C 1
ATOM 702 O O . LYS A 1 85 ? -17.016 22.219 -9.383 1 86.62 85 LYS A O 1
ATOM 707 N N . TRP A 1 86 ? -16.938 20.469 -10.766 1 86.31 86 TRP A N 1
ATOM 708 C CA . TRP A 1 86 ? -18.266 20.766 -11.297 1 86.31 86 TRP A CA 1
ATOM 709 C C . TRP A 1 86 ? -19.328 20.641 -10.219 1 86.31 86 TRP A C 1
ATOM 711 O O . TRP A 1 86 ? -20.219 21.484 -10.109 1 86.31 86 TRP A O 1
ATOM 721 N N . LEU A 1 87 ? -19.281 19.625 -9.43 1 81.94 87 LEU A N 1
ATOM 722 C CA . LEU A 1 87 ? -20.281 19.375 -8.391 1 81.94 87 LEU A CA 1
ATOM 723 C C . LEU A 1 87 ? -20.172 20.422 -7.281 1 81.94 87 LEU A C 1
ATOM 725 O O . LEU A 1 87 ? -21.188 20.859 -6.734 1 81.94 87 LEU A O 1
ATOM 729 N N . ILE A 1 88 ? -19.016 20.766 -6.945 1 78.19 88 ILE A N 1
ATOM 730 C CA . ILE A 1 88 ? -18.828 21.781 -5.922 1 78.19 88 ILE A CA 1
ATOM 731 C C . ILE A 1 88 ? -19.391 23.109 -6.398 1 78.19 88 ILE A C 1
ATOM 733 O O . ILE A 1 88 ? -20.062 23.812 -5.633 1 78.19 88 ILE A O 1
ATOM 737 N N . ASN A 1 89 ? -19.062 23.438 -7.648 1 82 89 ASN A N 1
ATOM 738 C CA . ASN A 1 89 ? -19.578 24.688 -8.219 1 82 89 ASN A CA 1
ATOM 739 C C . ASN A 1 89 ? -21.109 24.688 -8.266 1 82 89 ASN A C 1
ATOM 741 O O . ASN A 1 89 ? -21.719 25.75 -8.242 1 82 89 ASN A O 1
ATOM 745 N N . HIS A 1 90 ? -21.672 23.5 -8.156 1 81.5 90 HIS A N 1
ATOM 746 C CA . HIS A 1 90 ? -23.125 23.422 -8.219 1 81.5 90 HIS A CA 1
ATOM 747 C C . HIS A 1 90 ? -23.719 23.062 -6.855 1 81.5 90 HIS A C 1
ATOM 749 O O . HIS A 1 90 ? -24.875 22.672 -6.758 1 81.5 90 HIS A O 1
ATOM 755 N N . LYS A 1 91 ? -22.953 23.047 -5.875 1 73.38 91 LYS A N 1
ATOM 756 C CA . LYS A 1 91 ? -23.344 22.922 -4.473 1 73.38 91 LYS A CA 1
ATOM 757 C C . LYS A 1 91 ? -23.844 21.5 -4.172 1 73.38 91 LYS A C 1
ATOM 759 O O . LYS A 1 91 ? -24.797 21.328 -3.424 1 73.38 91 LYS A O 1
ATOM 764 N N . TRP A 1 92 ? -23.469 20.609 -4.926 1 70.94 92 TRP A N 1
ATOM 765 C CA . TRP A 1 92 ? -23.797 19.219 -4.633 1 70.94 92 TRP A CA 1
ATOM 766 C C . TRP A 1 92 ? -22.734 18.594 -3.738 1 70.94 92 TRP A C 1
ATOM 768 O O . TRP A 1 92 ? -21.562 18.953 -3.814 1 70.94 92 TRP A O 1
ATOM 778 N N . ARG A 1 93 ? -23.328 17.719 -2.906 1 74.88 93 ARG A N 1
ATOM 779 C CA . ARG A 1 93 ? -22.391 17 -2.043 1 74.88 93 ARG A CA 1
ATOM 780 C C . ARG A 1 93 ? -21.562 16 -2.842 1 74.88 93 ARG A C 1
ATOM 782 O O . ARG A 1 93 ? -22.062 14.93 -3.209 1 74.88 93 ARG A O 1
ATOM 789 N N . TRP A 1 94 ? -20.406 16.266 -3.184 1 74.69 94 TRP A N 1
ATOM 790 C CA . TRP A 1 94 ? -19.531 15.539 -4.102 1 74.69 94 TRP A CA 1
ATOM 791 C C . TRP A 1 94 ? -19.266 14.117 -3.605 1 74.69 94 TRP A C 1
ATOM 793 O O . TRP A 1 94 ? -19.203 13.18 -4.402 1 74.69 94 TRP A O 1
ATOM 803 N N . HIS A 1 95 ? -19.266 13.906 -2.256 1 72.56 95 HIS A N 1
ATOM 804 C CA . HIS A 1 95 ? -18.969 12.578 -1.735 1 72.56 95 HIS A CA 1
ATOM 805 C C . HIS A 1 95 ? -20.109 11.602 -2.012 1 72.56 95 HIS A C 1
ATOM 807 O O . HIS A 1 95 ? -19.875 10.461 -2.426 1 72.56 95 HIS A O 1
ATOM 813 N N . LEU A 1 96 ? -21.359 12.086 -1.943 1 77.06 96 LEU A N 1
ATOM 814 C CA . LEU A 1 96 ? -22.531 11.242 -2.158 1 77.06 96 LEU A CA 1
ATOM 815 C C . LEU A 1 96 ? -22.688 10.898 -3.635 1 77.06 96 LEU A C 1
ATOM 817 O O . LEU A 1 96 ? -22.953 9.742 -3.984 1 77.06 96 LEU A O 1
ATOM 821 N N . GLN A 1 97 ? -22.406 11.836 -4.434 1 82.12 97 GLN A N 1
ATOM 822 C CA . GLN A 1 97 ? -22.547 11.609 -5.867 1 82.12 97 GLN A CA 1
ATOM 823 C C . GLN A 1 97 ? -21.438 10.711 -6.398 1 82.12 97 GLN A C 1
ATOM 825 O O . GLN A 1 97 ? -21.656 9.891 -7.289 1 82.12 97 GLN A O 1
ATOM 830 N N . ALA A 1 98 ? -20.328 10.922 -5.781 1 80.88 98 ALA A N 1
ATOM 831 C CA . ALA A 1 98 ? -19.172 10.141 -6.227 1 80.88 98 ALA A CA 1
ATOM 832 C C . ALA A 1 98 ? -19.344 8.656 -5.887 1 80.88 98 ALA A C 1
ATOM 834 O O . ALA A 1 98 ? -19.016 7.789 -6.691 1 80.88 98 ALA A O 1
ATOM 835 N N . ILE A 1 99 ? -19.953 8.367 -4.766 1 82.56 99 ILE A N 1
ATOM 836 C CA . ILE A 1 99 ? -20.156 6.977 -4.359 1 82.56 99 ILE A CA 1
ATOM 837 C C . ILE A 1 99 ? -21.281 6.352 -5.176 1 82.56 99 ILE A C 1
ATOM 839 O O . ILE A 1 99 ? -21.234 5.16 -5.5 1 82.56 99 ILE A O 1
ATOM 843 N N . ARG A 1 100 ? -22.281 7.148 -5.508 1 88.12 100 ARG A N 1
ATOM 844 C CA . ARG A 1 100 ? -23.344 6.672 -6.379 1 88.12 100 ARG A CA 1
ATOM 845 C C . ARG A 1 100 ? -22.812 6.32 -7.762 1 88.12 100 ARG A C 1
ATOM 847 O O . ARG A 1 100 ? -23.203 5.312 -8.352 1 88.12 100 ARG A O 1
ATOM 854 N N . LEU A 1 101 ? -21.922 7.141 -8.156 1 89.38 101 LEU A N 1
ATOM 855 C CA . LEU A 1 101 ? -21.281 6.883 -9.445 1 89.38 101 LEU A CA 1
ATOM 856 C C . LEU A 1 101 ? -20.438 5.613 -9.398 1 89.38 101 LEU A C 1
ATOM 858 O O . LEU A 1 101 ? -20.438 4.832 -10.352 1 89.38 101 LEU A O 1
ATOM 862 N N . ALA A 1 102 ? -19.797 5.445 -8.289 1 90.19 102 ALA A N 1
ATOM 863 C CA . ALA A 1 102 ? -19 4.234 -8.117 1 90.19 102 ALA A CA 1
ATOM 864 C C . ALA A 1 102 ? -19.875 2.99 -8.117 1 90.19 102 ALA A C 1
ATOM 866 O O . ALA A 1 102 ? -19.531 1.98 -8.742 1 90.19 102 ALA A O 1
ATOM 867 N N . LEU A 1 103 ? -21 3.07 -7.406 1 93.44 103 LEU A N 1
ATOM 868 C CA . LEU A 1 103 ? -21.938 1.95 -7.363 1 93.44 103 LEU A CA 1
ATOM 869 C C . LEU A 1 103 ? -22.484 1.648 -8.75 1 93.44 103 LEU A C 1
ATOM 871 O O . LEU A 1 103 ? -22.562 0.486 -9.156 1 93.44 103 LEU A O 1
ATOM 875 N N . LEU A 1 104 ? -22.828 2.676 -9.484 1 94.56 104 LEU A N 1
ATOM 876 C CA . LEU A 1 104 ? -23.359 2.508 -10.836 1 94.56 104 LEU A CA 1
ATOM 877 C C . LEU A 1 104 ? -22.328 1.882 -11.758 1 94.56 104 LEU A C 1
ATOM 879 O O . LEU A 1 104 ? -22.625 0.935 -12.484 1 94.56 104 LEU A O 1
ATOM 883 N N . LEU A 1 105 ? -21.156 2.373 -11.664 1 95.12 105 LEU A N 1
ATOM 884 C CA . LEU A 1 105 ? -20.078 1.864 -12.5 1 95.12 105 LEU A CA 1
ATOM 885 C C . LEU A 1 105 ? -19.781 0.401 -12.188 1 95.12 105 LEU A C 1
ATOM 887 O O . LEU A 1 105 ? -19.641 -0.417 -13.094 1 95.12 105 LEU A O 1
ATOM 891 N N . MET A 1 106 ? -19.75 0.045 -10.945 1 96.25 106 MET A N 1
ATOM 892 C CA . MET A 1 106 ? -19.469 -1.333 -10.547 1 96.25 106 MET A CA 1
ATOM 893 C C . MET A 1 106 ? -20.594 -2.262 -11 1 96.25 106 MET A C 1
ATOM 895 O O . MET A 1 106 ? -20.344 -3.395 -11.414 1 96.25 106 MET A O 1
ATOM 899 N N . THR A 1 107 ? -21.828 -1.751 -10.883 1 96.5 107 THR A N 1
ATOM 900 C CA . THR A 1 107 ? -22.969 -2.549 -11.328 1 96.5 107 THR A CA 1
ATOM 901 C C . THR A 1 107 ? -22.875 -2.842 -12.82 1 96.5 107 THR A C 1
ATOM 903 O O . THR A 1 107 ? -23.031 -3.988 -13.25 1 96.5 107 THR A O 1
ATOM 906 N N . ILE A 1 108 ? -22.5 -1.893 -13.594 1 97.06 108 ILE A N 1
ATOM 907 C CA . ILE A 1 108 ? -22.375 -2.055 -15.031 1 97.06 108 ILE A CA 1
ATOM 908 C C . ILE A 1 108 ? -21.234 -3.027 -15.344 1 97.06 108 ILE A C 1
ATOM 910 O O . ILE A 1 108 ? -21.406 -3.949 -16.141 1 97.06 108 ILE A O 1
ATOM 914 N N . LEU A 1 109 ? -20.156 -2.854 -14.664 1 96.56 109 LEU A N 1
ATOM 915 C CA . LEU A 1 109 ? -19 -3.713 -14.891 1 96.56 109 LEU A CA 1
ATOM 916 C C . LEU A 1 109 ? -19.312 -5.156 -14.508 1 96.56 109 LEU A C 1
ATOM 918 O O . LEU A 1 109 ? -18.906 -6.09 -15.203 1 96.56 109 LEU A O 1
ATOM 922 N N . ALA A 1 110 ? -20.031 -5.359 -13.367 1 95.81 110 ALA A N 1
ATOM 923 C CA . ALA A 1 110 ? -20.391 -6.707 -12.922 1 95.81 110 ALA A CA 1
ATOM 924 C C . ALA A 1 110 ? -21.266 -7.41 -13.961 1 95.81 110 ALA A C 1
ATOM 926 O O . ALA A 1 110 ? -21.125 -8.609 -14.188 1 95.81 110 ALA A O 1
ATOM 927 N N . ILE A 1 111 ? -22.078 -6.629 -14.625 1 95.75 111 ILE A N 1
ATOM 928 C CA . ILE A 1 111 ? -23.016 -7.184 -15.594 1 95.75 111 ILE A CA 1
ATOM 929 C C . ILE A 1 111 ? -22.281 -7.512 -16.891 1 95.75 111 ILE A C 1
ATOM 931 O O . ILE A 1 111 ? -22.469 -8.586 -17.469 1 95.75 111 ILE A O 1
ATOM 935 N N . ILE A 1 112 ? -21.328 -6.734 -17.312 1 96.19 112 ILE A N 1
ATOM 936 C CA . ILE A 1 112 ? -20.844 -6.855 -18.672 1 96.19 112 ILE A CA 1
ATOM 937 C C . ILE A 1 112 ? -19.578 -7.715 -18.703 1 96.19 112 ILE A C 1
ATOM 939 O O . ILE A 1 112 ? -19.234 -8.297 -19.734 1 96.19 112 ILE A O 1
ATOM 943 N N . THR A 1 113 ? -18.875 -7.801 -17.625 1 94.12 113 THR A N 1
ATOM 944 C CA . THR A 1 113 ? -17.562 -8.414 -17.562 1 94.12 113 THR A CA 1
ATOM 945 C C . THR A 1 113 ? -17.594 -9.836 -18.109 1 94.12 113 THR A C 1
ATOM 947 O O . THR A 1 113 ? -16.719 -10.234 -18.891 1 94.12 113 THR A O 1
ATOM 950 N N . PRO A 1 114 ? -18.641 -10.719 -17.797 1 92.44 114 PRO A N 1
ATOM 951 C CA . PRO A 1 114 ? -18.641 -12.086 -18.328 1 92.44 114 PRO A CA 1
ATOM 952 C C . PRO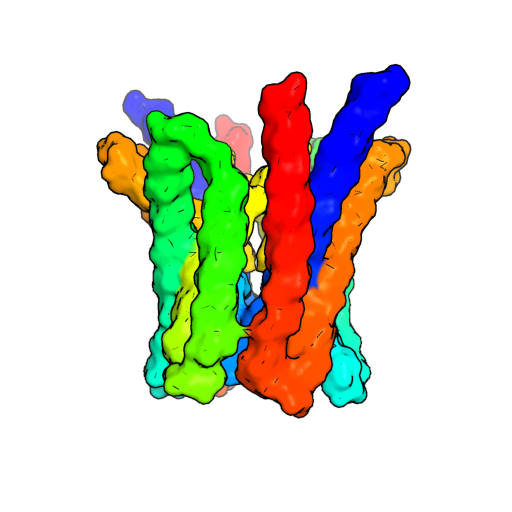 A 1 114 ? -18.812 -12.125 -19.844 1 92.44 114 PRO A C 1
ATOM 954 O O . PRO A 1 114 ? -18.562 -13.164 -20.469 1 92.44 114 PRO A O 1
ATOM 957 N N . TYR A 1 115 ? -19.141 -10.938 -20.453 1 93.88 115 TYR A N 1
ATOM 958 C CA . TYR A 1 115 ? -19.516 -10.945 -21.875 1 93.88 115 TYR A CA 1
ATOM 959 C C . TYR A 1 115 ? -18.516 -10.125 -22.688 1 93.88 115 TYR A C 1
ATOM 961 O O . TYR A 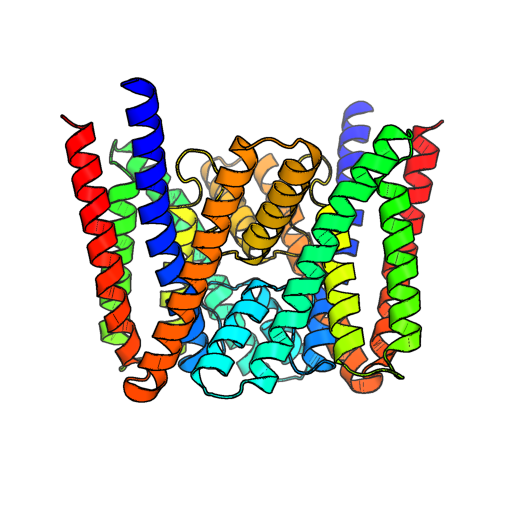1 115 ? -18.641 -10.047 -23.922 1 93.88 115 TYR A O 1
ATOM 969 N N . VAL A 1 116 ? -17.531 -9.562 -22.094 1 94.06 116 VAL A N 1
ATOM 970 C CA . VAL A 1 116 ? -16.625 -8.68 -22.828 1 94.06 116 VAL A CA 1
ATOM 971 C C . VAL A 1 116 ? -15.188 -9.141 -22.641 1 94.06 116 VAL A C 1
ATOM 973 O O . VAL A 1 116 ? -14.898 -9.961 -21.766 1 94.06 116 VAL A O 1
ATOM 976 N N . ASP A 1 117 ? -14.359 -8.578 -23.406 1 93.81 117 ASP A N 1
ATOM 977 C CA . ASP A 1 117 ? -12.938 -8.891 -23.344 1 93.81 117 ASP A CA 1
ATOM 978 C C . ASP A 1 117 ? -12.312 -8.352 -22.047 1 93.81 117 ASP A C 1
ATOM 980 O O . ASP A 1 117 ? -12.773 -7.34 -21.516 1 93.81 117 ASP A O 1
ATOM 984 N N . SER A 1 118 ? -11.289 -8.992 -21.625 1 94.25 118 SER A N 1
ATOM 985 C CA . SER A 1 118 ? -10.578 -8.641 -20.406 1 94.25 118 SER A CA 1
ATOM 986 C C . SER A 1 118 ? -10.117 -7.188 -20.438 1 94.25 118 SER A C 1
ATOM 988 O O . SER A 1 118 ? -10.031 -6.539 -19.391 1 94.25 118 SER A O 1
ATOM 990 N N . ILE A 1 119 ? -9.938 -6.656 -21.641 1 94.19 119 ILE A N 1
ATOM 991 C CA . ILE A 1 119 ? -9.453 -5.293 -21.797 1 94.19 119 ILE A CA 1
ATOM 992 C C . ILE A 1 119 ? -10.484 -4.309 -21.266 1 94.19 119 ILE A C 1
ATOM 994 O O . ILE A 1 119 ? -10.133 -3.334 -20.594 1 94.19 119 ILE A O 1
ATOM 998 N N . ILE A 1 120 ? -11.727 -4.555 -21.516 1 95.38 120 ILE A N 1
ATOM 999 C CA . ILE A 1 120 ? -12.805 -3.674 -21.078 1 95.38 120 ILE A CA 1
ATOM 1000 C C . ILE A 1 120 ? -12.961 -3.764 -19.562 1 95.38 120 ILE A C 1
ATOM 1002 O O . ILE A 1 120 ? -13.117 -2.744 -18.875 1 95.38 120 ILE A O 1
ATOM 1006 N N . THR A 1 121 ? -12.844 -4.961 -19.062 1 96.44 121 THR A N 1
ATOM 1007 C CA . THR A 1 121 ? -13.008 -5.184 -17.625 1 96.44 121 THR A CA 1
ATOM 1008 C C . THR A 1 121 ? -11.891 -4.5 -16.844 1 96.44 121 THR A C 1
ATOM 1010 O O . THR A 1 121 ? -12.156 -3.756 -15.898 1 96.44 121 THR A O 1
ATOM 1013 N N . ILE A 1 122 ? -10.656 -4.711 -17.266 1 97.5 122 ILE A N 1
ATOM 1014 C CA . ILE A 1 122 ? -9.523 -4.148 -16.547 1 97.5 122 ILE A CA 1
ATOM 1015 C C . ILE A 1 122 ? -9.531 -2.629 -16.672 1 97.5 122 ILE A C 1
ATOM 1017 O O . ILE A 1 122 ? -9.203 -1.917 -15.727 1 97.5 122 ILE A O 1
ATOM 1021 N N . ALA A 1 123 ? -9.938 -2.113 -17.844 1 97.19 123 ALA A N 1
ATOM 1022 C CA . ALA A 1 123 ? -10.055 -0.671 -18.031 1 97.19 123 ALA A CA 1
ATOM 1023 C C . ALA A 1 123 ? -11.109 -0.075 -17.109 1 97.19 123 ALA A C 1
ATOM 1025 O O . ALA A 1 123 ? -10.852 0.915 -16.422 1 97.19 123 ALA A O 1
ATOM 1026 N N . GLY A 1 124 ? -12.281 -0.713 -17.078 1 97.56 124 GLY A N 1
ATOM 1027 C CA . GLY A 1 124 ? -13.367 -0.239 -16.234 1 97.56 124 GLY A CA 1
ATOM 1028 C C . GLY A 1 124 ? -13.047 -0.298 -14.758 1 97.56 124 GLY A C 1
ATOM 1029 O O . GLY A 1 124 ? -13.336 0.644 -14.016 1 97.56 124 GLY A O 1
ATOM 1030 N N . LEU A 1 125 ? -12.406 -1.359 -14.367 1 97.38 125 LEU A N 1
ATOM 1031 C CA . LEU A 1 125 ? -12.102 -1.54 -12.945 1 97.38 125 LEU A CA 1
ATOM 1032 C C . LEU A 1 125 ? -10.969 -0.624 -12.508 1 97.38 125 LEU A C 1
ATOM 1034 O O . LEU A 1 125 ? -10.938 -0.159 -11.367 1 97.38 125 LEU A O 1
ATOM 1038 N N . ALA A 1 126 ? -10.016 -0.37 -13.398 1 97 126 ALA A N 1
ATOM 1039 C CA . ALA A 1 126 ? -8.977 0.605 -13.094 1 97 126 ALA A CA 1
ATOM 1040 C C . ALA A 1 126 ? -9.562 2.006 -12.938 1 97 126 ALA A C 1
ATOM 1042 O O . ALA A 1 126 ? -9.164 2.758 -12.047 1 97 126 ALA A O 1
ATOM 1043 N N . PHE A 1 127 ? -10.5 2.355 -13.805 1 96.31 127 PHE A N 1
ATOM 1044 C CA . PHE A 1 127 ? -11.211 3.623 -13.703 1 96.31 127 PHE A CA 1
ATOM 1045 C C . PHE A 1 127 ? -11.984 3.709 -12.398 1 96.31 127 PHE A C 1
ATOM 1047 O O . PHE A 1 127 ? -11.922 4.719 -11.695 1 96.31 127 PHE A O 1
ATOM 1054 N N . PHE A 1 128 ? -12.633 2.66 -12.062 1 95.31 128 PHE A N 1
ATOM 1055 C CA . PHE A 1 128 ? -13.375 2.586 -10.812 1 95.31 128 PHE A CA 1
ATOM 1056 C C . PHE A 1 128 ? -12.445 2.775 -9.617 1 95.31 128 PHE A C 1
ATOM 1058 O O . PHE A 1 128 ? -12.766 3.521 -8.695 1 95.31 128 PHE A O 1
ATOM 1065 N N . ALA A 1 129 ? -11.344 2.033 -9.625 1 93.62 129 ALA A N 1
ATOM 1066 C CA . ALA A 1 129 ? -10.367 2.145 -8.539 1 93.62 129 ALA A CA 1
ATOM 1067 C C . ALA A 1 129 ? -9.883 3.584 -8.391 1 93.62 129 ALA A C 1
ATOM 1069 O O . ALA A 1 129 ? -9.734 4.082 -7.27 1 93.62 129 ALA A O 1
ATOM 1070 N N . SER A 1 130 ? -9.641 4.215 -9.508 1 92.44 130 SER A N 1
ATOM 1071 C CA . SER A 1 130 ? -9.195 5.605 -9.5 1 92.44 130 SER A CA 1
ATOM 1072 C C . SER A 1 130 ? -10.25 6.523 -8.891 1 92.44 130 SER A C 1
ATOM 1074 O O . SER A 1 130 ? -9.914 7.438 -8.125 1 92.44 130 SER A O 1
ATOM 1076 N N . LEU A 1 131 ? -11.531 6.293 -9.195 1 89.56 131 LEU A N 1
ATOM 1077 C CA . LEU A 1 131 ? -12.617 7.059 -8.594 1 89.56 131 LEU A CA 1
ATOM 1078 C C . LEU A 1 131 ? -12.625 6.902 -7.078 1 89.56 131 LEU A C 1
ATOM 1080 O O . LEU A 1 131 ? -12.789 7.883 -6.352 1 89.56 131 LEU A O 1
ATOM 1084 N N . GLN A 1 132 ? -12.359 5.719 -6.695 1 86 132 GLN A N 1
ATOM 1085 C CA . GLN A 1 132 ? -12.367 5.438 -5.266 1 86 132 GLN A CA 1
ATOM 1086 C C . GLN A 1 132 ? -11.219 6.148 -4.559 1 86 132 GLN A C 1
ATOM 1088 O O . GLN A 1 132 ? -11.391 6.676 -3.457 1 86 132 GLN A O 1
ATOM 1093 N N . VAL A 1 133 ? -10.117 6.145 -5.133 1 84.25 133 VAL A N 1
ATOM 1094 C CA . VAL A 1 133 ? -8.953 6.816 -4.566 1 84.25 133 VAL A CA 1
ATOM 1095 C C . VAL A 1 133 ? -9.234 8.305 -4.418 1 84.25 133 VAL A C 1
ATOM 1097 O O . VAL A 1 133 ? -8.852 8.922 -3.422 1 84.25 133 VAL A O 1
ATOM 1100 N N . GLY A 1 134 ? -9.875 8.898 -5.34 1 80.81 134 GLY A N 1
ATOM 1101 C CA . GLY A 1 134 ? -10.156 10.32 -5.336 1 80.81 134 GLY A CA 1
ATOM 1102 C C . GLY A 1 134 ? -11.258 10.711 -4.367 1 80.81 134 GLY A C 1
ATOM 1103 O O . GLY A 1 134 ? -11.266 11.828 -3.848 1 80.81 134 GLY A O 1
ATOM 1104 N N . ILE A 1 135 ? -12.188 9.828 -4.18 1 73.81 135 ILE A N 1
ATOM 1105 C CA . ILE A 1 135 ? -13.344 10.125 -3.336 1 73.81 135 ILE A CA 1
ATOM 1106 C C . ILE A 1 135 ? -12.953 10 -1.865 1 73.81 135 ILE A C 1
ATOM 1108 O O . ILE A 1 135 ? -13.398 10.789 -1.029 1 73.81 135 ILE A O 1
ATOM 1112 N N . PHE A 1 136 ? -12.062 9.141 -1.545 1 67.81 136 PHE A N 1
ATOM 1113 C CA . PHE A 1 136 ? -11.836 8.812 -0.143 1 67.81 136 PHE A CA 1
ATOM 1114 C C . PHE A 1 136 ? -10.406 9.125 0.265 1 67.81 136 PHE A C 1
ATOM 1116 O O . PHE A 1 136 ? -9.828 8.438 1.109 1 67.81 136 PHE A O 1
ATOM 1123 N N . LYS A 1 137 ? -9.688 10.125 -0.331 1 60.88 137 LYS A N 1
ATOM 1124 C CA . LYS A 1 137 ? -8.328 10.523 0.019 1 60.88 137 LYS A CA 1
ATOM 1125 C C . LYS A 1 137 ? -8.242 10.953 1.48 1 60.88 137 LYS A C 1
ATOM 1127 O O . LYS A 1 137 ? -7.195 10.805 2.115 1 60.88 137 LYS A O 1
ATOM 1132 N N . ARG A 1 138 ? -9.195 11.664 2.01 1 53.94 138 ARG A N 1
ATOM 1133 C CA . ARG A 1 138 ? -9.094 12.188 3.371 1 53.94 138 ARG A CA 1
ATOM 1134 C C . ARG A 1 138 ? -10.281 11.734 4.219 1 53.94 138 ARG A C 1
ATOM 1136 O O . ARG A 1 138 ? -11.43 11.875 3.812 1 53.94 138 ARG A O 1
ATOM 1143 N N . VAL A 1 139 ? -10.094 10.633 4.977 1 47.75 139 VAL A N 1
ATOM 1144 C CA . VAL A 1 139 ? -11.164 10.445 5.949 1 47.75 139 VAL A CA 1
ATOM 1145 C C . VAL A 1 139 ? -10.781 11.102 7.273 1 47.75 139 VAL A C 1
ATOM 1147 O O . VAL A 1 139 ? -9.82 10.68 7.93 1 47.75 139 VAL A O 1
ATOM 1150 N N . ARG A 1 140 ? -11.539 12.133 7.73 1 44.81 140 ARG A N 1
ATOM 1151 C CA . ARG A 1 140 ? -11.555 12.945 8.938 1 44.81 140 ARG A CA 1
ATOM 1152 C C . ARG A 1 140 ? -10.156 13.484 9.25 1 44.81 140 ARG A C 1
ATOM 1154 O O . ARG A 1 140 ? -9.703 13.438 10.391 1 44.81 140 ARG A O 1
ATOM 1161 N N . GLY A 1 141 ? -9.359 13.719 8.203 1 46.44 141 GLY A N 1
ATOM 1162 C CA . GLY A 1 141 ? -8.133 14.445 8.469 1 46.44 141 GLY A CA 1
ATOM 1163 C C . GLY A 1 141 ? -6.887 13.586 8.328 1 46.44 141 GLY A C 1
ATOM 1164 O O . GLY A 1 141 ? -5.766 14.094 8.359 1 46.44 141 GLY A O 1
ATOM 1165 N N . VAL A 1 142 ? -7.148 12.273 8.492 1 49.41 142 VAL A N 1
ATOM 1166 C CA . VAL A 1 142 ? -5.984 11.406 8.359 1 49.41 142 VAL A CA 1
ATOM 1167 C C . VAL A 1 142 ? -5.93 10.82 6.949 1 49.41 142 VAL A C 1
ATOM 1169 O O . VAL A 1 142 ? -6.949 10.398 6.406 1 49.41 142 VAL A O 1
ATOM 1172 N N . ASN A 1 143 ? -4.902 11.109 6.258 1 54.88 143 ASN A N 1
ATOM 1173 C CA . ASN A 1 143 ? -4.672 10.57 4.922 1 54.88 143 ASN A CA 1
ATOM 1174 C C . ASN A 1 143 ? -4.543 9.047 4.941 1 54.88 143 ASN A C 1
ATOM 1176 O O . ASN A 1 143 ? -3.662 8.508 5.609 1 54.88 143 ASN A O 1
ATOM 1180 N N . TYR A 1 144 ? -5.719 8.438 4.859 1 57.62 144 TYR A N 1
ATOM 1181 C CA . TYR A 1 144 ? -5.652 6.992 4.688 1 57.62 144 TYR A CA 1
ATOM 1182 C C . TYR A 1 144 ? -5.727 6.617 3.211 1 57.62 144 TYR A C 1
ATOM 1184 O O . TYR A 1 144 ? -6.5 7.203 2.451 1 57.62 144 TYR A O 1
ATOM 1192 N N . ALA A 1 145 ? -4.613 6.027 2.826 1 60.94 145 ALA A N 1
ATOM 1193 C CA . ALA A 1 145 ? -4.684 5.543 1.449 1 60.94 145 ALA A CA 1
ATOM 1194 C C . ALA A 1 145 ? -5.344 4.168 1.383 1 60.94 145 ALA A C 1
ATOM 1196 O O . ALA A 1 145 ? -4.738 3.166 1.768 1 60.94 145 ALA A O 1
ATOM 1197 N N . SER A 1 146 ? -6.66 4.105 0.915 1 59.12 146 SER A N 1
ATOM 1198 C CA . SER A 1 146 ? -7.5 2.912 0.906 1 59.12 146 SER A CA 1
ATOM 1199 C C . SER A 1 146 ? -6.945 1.851 -0.037 1 59.12 146 SER A C 1
ATOM 1201 O O . SER A 1 146 ? -7.207 0.659 0.138 1 59.12 146 SER A O 1
ATOM 1203 N N . PHE A 1 147 ? -6.16 2.359 -0.884 1 69.94 147 PHE A N 1
ATOM 1204 C CA . PHE A 1 147 ? -5.727 1.399 -1.894 1 69.94 147 PHE A CA 1
ATOM 1205 C C . PHE A 1 147 ? -4.211 1.265 -1.898 1 69.94 147 PHE A C 1
ATOM 1207 O O . PHE A 1 147 ? -3.662 0.384 -2.564 1 69.94 147 PHE A O 1
ATOM 1214 N N . MET A 1 148 ? -3.553 2.057 -1.182 1 77.75 148 MET A N 1
ATOM 1215 C CA . MET A 1 148 ? -2.094 2.047 -1.125 1 77.75 148 MET A CA 1
ATOM 1216 C C . MET A 1 148 ? -1.604 1.491 0.209 1 77.75 148 MET A C 1
ATOM 1218 O O . MET A 1 148 ? -1.249 2.254 1.11 1 77.75 148 MET A O 1
ATOM 1222 N N . MET A 1 149 ? -1.392 0.194 0.311 1 82.25 149 MET A N 1
ATOM 1223 C CA . MET A 1 149 ? -1.082 -0.471 1.573 1 82.25 149 MET A CA 1
ATOM 1224 C C . MET A 1 149 ? 0.379 -0.26 1.956 1 82.25 149 MET A C 1
ATOM 1226 O O . MET A 1 149 ? 0.717 -0.23 3.141 1 82.25 149 MET A O 1
ATOM 1230 N N . THR A 1 150 ? 1.143 -0.11 0.928 1 85.44 150 THR A N 1
ATOM 1231 C CA . THR A 1 150 ? 2.533 0.196 1.247 1 85.44 150 THR A CA 1
ATOM 1232 C C . THR A 1 150 ? 2.627 1.465 2.09 1 85.44 150 THR A C 1
ATOM 1234 O O . THR A 1 150 ? 3.324 1.492 3.105 1 85.44 150 THR A O 1
ATOM 1237 N N . GLY A 1 151 ? 1.929 2.523 1.659 1 84.38 151 GLY A N 1
ATOM 1238 C CA . GLY A 1 151 ? 1.869 3.75 2.438 1 84.38 151 GLY A CA 1
ATOM 1239 C C . GLY A 1 151 ? 1.308 3.547 3.832 1 84.38 151 GLY A C 1
ATOM 1240 O O . GLY A 1 151 ? 1.836 4.09 4.805 1 84.38 151 GLY A O 1
ATOM 1241 N N . ASN A 1 152 ? 0.257 2.752 3.977 1 85.81 152 ASN A N 1
ATOM 1242 C CA . ASN A 1 152 ? -0.339 2.469 5.277 1 85.81 152 ASN A CA 1
ATOM 1243 C C . ASN A 1 152 ? 0.624 1.705 6.18 1 85.81 152 ASN A C 1
ATOM 1245 O O . ASN A 1 152 ? 0.712 1.983 7.379 1 85.81 152 ASN A O 1
ATOM 1249 N N . ILE A 1 153 ? 1.299 0.789 5.582 1 89.94 153 ILE A N 1
ATOM 1250 C CA . ILE A 1 153 ? 2.26 0.001 6.348 1 89.94 153 ILE A CA 1
ATOM 1251 C C . ILE A 1 153 ? 3.383 0.905 6.852 1 89.94 153 ILE A C 1
ATOM 1253 O O . ILE A 1 153 ? 3.77 0.832 8.023 1 89.94 153 ILE A O 1
ATOM 1257 N N . THR A 1 154 ? 3.863 1.749 5.957 1 88.75 154 THR A N 1
ATOM 1258 C CA . THR A 1 154 ? 4.914 2.689 6.336 1 88.75 154 THR A CA 1
ATOM 1259 C C . THR A 1 154 ? 4.441 3.598 7.469 1 88.75 154 THR A C 1
ATOM 1261 O O . THR A 1 154 ? 5.098 3.697 8.508 1 88.75 154 THR A O 1
ATOM 1264 N N . ASN A 1 155 ? 3.277 4.207 7.293 1 85.62 155 ASN A N 1
ATOM 1265 C CA . ASN A 1 155 ? 2.748 5.156 8.266 1 85.62 155 ASN A CA 1
ATOM 1266 C C . ASN A 1 155 ? 2.445 4.48 9.602 1 85.62 155 ASN A C 1
ATOM 1268 O O . ASN A 1 155 ? 2.719 5.043 10.664 1 85.62 155 ASN A O 1
ATOM 1272 N N . THR A 1 156 ? 1.882 3.342 9.523 1 88 156 THR A N 1
ATOM 1273 C CA . THR A 1 156 ? 1.566 2.6 10.734 1 88 156 THR A CA 1
ATOM 1274 C C . THR A 1 156 ? 2.84 2.246 11.5 1 88 156 THR A C 1
ATOM 1276 O O . THR A 1 156 ? 2.895 2.383 12.727 1 88 156 THR A O 1
ATOM 1279 N N . SER A 1 157 ? 3.834 1.76 10.797 1 91.12 157 SER A N 1
ATOM 1280 C CA . SER A 1 157 ? 5.102 1.408 11.438 1 91.12 157 SER A CA 1
ATOM 1281 C C . SER A 1 157 ? 5.719 2.611 12.141 1 91.12 157 SER A C 1
ATOM 1283 O O . SER A 1 157 ? 6.184 2.5 13.273 1 91.12 157 SER A O 1
ATOM 1285 N N . LEU A 1 158 ? 5.664 3.75 11.477 1 88.06 158 LEU A N 1
ATOM 1286 C CA . LEU A 1 158 ? 6.227 4.965 12.055 1 88.06 158 LEU A CA 1
ATOM 1287 C C . LEU A 1 158 ? 5.414 5.418 13.266 1 88.06 158 LEU A C 1
ATOM 1289 O O . LEU A 1 158 ? 5.98 5.848 14.273 1 88.06 158 LEU A O 1
ATOM 1293 N N . THR A 1 159 ? 4.137 5.305 13.156 1 87.38 159 THR A N 1
ATOM 1294 C CA . THR A 1 159 ? 3.266 5.707 14.258 1 87.38 159 THR A CA 1
ATOM 1295 C C . THR A 1 159 ? 3.471 4.801 15.469 1 87.38 159 THR A C 1
ATOM 1297 O O . THR A 1 159 ? 3.498 5.273 16.609 1 87.38 159 THR A O 1
ATOM 1300 N N . VAL A 1 160 ? 3.582 3.609 15.211 1 90 160 VAL A N 1
ATOM 1301 C CA . VAL A 1 160 ? 3.828 2.668 16.297 1 90 160 VAL A CA 1
ATOM 1302 C C . VAL A 1 160 ? 5.184 2.957 16.938 1 90 160 VAL A C 1
ATOM 1304 O O . VAL A 1 160 ? 5.312 2.957 18.156 1 90 160 VAL A O 1
ATOM 1307 N N . ALA A 1 161 ? 6.23 3.141 16.125 1 91.06 161 ALA A N 1
ATOM 1308 C CA . ALA A 1 161 ? 7.551 3.486 16.641 1 91.06 161 ALA A CA 1
ATOM 1309 C C . ALA A 1 161 ? 7.484 4.746 17.516 1 91.06 161 ALA A C 1
ATOM 1311 O O . ALA A 1 161 ? 8.102 4.805 18.578 1 91.06 161 ALA A O 1
ATOM 1312 N N . ARG A 1 162 ? 6.707 5.727 17.016 1 88.75 162 ARG A N 1
ATOM 1313 C CA . ARG A 1 162 ? 6.531 6.969 17.75 1 88.75 162 ARG A CA 1
ATOM 1314 C C . ARG A 1 162 ? 5.812 6.723 19.078 1 88.75 162 ARG A C 1
ATOM 1316 O O . ARG A 1 162 ? 6.168 7.309 20.109 1 88.75 162 ARG A O 1
ATOM 1323 N N . ALA A 1 163 ? 4.809 5.926 19.047 1 87.69 163 ALA A N 1
ATOM 1324 C CA . ALA A 1 163 ? 4.051 5.609 20.25 1 87.69 163 ALA A CA 1
ATOM 1325 C C . ALA A 1 163 ? 4.938 4.93 21.297 1 87.69 163 ALA A C 1
ATOM 1327 O O . ALA A 1 163 ? 4.82 5.203 22.5 1 87.69 163 ALA A O 1
ATOM 1328 N N . ILE A 1 164 ? 5.746 4.004 20.875 1 87.38 164 ILE A N 1
ATOM 1329 C CA . ILE A 1 164 ? 6.656 3.301 21.766 1 87.38 164 ILE A CA 1
ATOM 1330 C C . ILE A 1 164 ? 7.652 4.289 22.375 1 87.38 164 ILE A C 1
ATOM 1332 O O . ILE A 1 164 ? 7.965 4.215 23.562 1 87.38 164 ILE A O 1
ATOM 1336 N N . ASP A 1 165 ? 8.109 5.219 21.547 1 88.38 165 ASP A N 1
ATOM 1337 C CA . ASP A 1 165 ? 9.102 6.188 21.984 1 88.38 165 ASP A CA 1
ATOM 1338 C C . ASP A 1 165 ? 8.5 7.203 22.938 1 88.38 165 ASP A C 1
ATOM 1340 O O . ASP A 1 165 ? 9.102 7.523 23.969 1 88.38 165 ASP A O 1
ATOM 1344 N N . GLU A 1 166 ? 7.309 7.66 22.609 1 87.44 166 GLU A N 1
ATOM 1345 C CA . GLU A 1 166 ? 6.695 8.734 23.391 1 87.44 166 GLU A CA 1
ATOM 1346 C C . GLU A 1 166 ? 5.766 8.188 24.469 1 87.44 166 GLU A C 1
ATOM 1348 O O . GLU A 1 166 ? 5.277 8.938 25.312 1 87.44 166 GLU A O 1
ATOM 1353 N N . SER A 1 167 ? 5.508 6.914 24.406 1 82.19 167 SER A N 1
ATOM 1354 C CA . SER A 1 167 ? 4.566 6.305 25.344 1 82.19 167 SER A CA 1
ATOM 1355 C C . SER A 1 167 ? 3.213 7.008 25.312 1 82.19 167 SER A C 1
ATOM 1357 O O . SER A 1 167 ? 2.623 7.293 26.359 1 82.19 167 SER A O 1
ATOM 1359 N N . ASP A 1 168 ? 2.818 7.469 24.234 1 82.88 168 ASP A N 1
ATOM 1360 C CA . ASP A 1 168 ? 1.563 8.195 24.062 1 82.88 168 ASP A CA 1
ATOM 1361 C C . ASP A 1 168 ? 0.457 7.27 23.562 1 82.88 168 ASP A C 1
ATOM 1363 O O . ASP A 1 168 ? 0.492 6.812 22.422 1 82.88 168 ASP A O 1
ATOM 1367 N N . PRO A 1 169 ? -0.442 7.156 24.375 1 78.69 169 PRO A N 1
ATOM 1368 C CA . PRO A 1 169 ? -1.525 6.238 24.016 1 78.69 169 PRO A CA 1
ATOM 1369 C C . PRO A 1 169 ? -2.354 6.734 22.828 1 78.69 169 PRO A C 1
ATOM 1371 O O . PRO A 1 169 ? -2.955 5.93 22.109 1 78.69 169 PRO A O 1
ATOM 1374 N N . LYS A 1 170 ? -2.502 7.918 22.609 1 79.25 170 LYS A N 1
ATOM 1375 C CA . LYS A 1 170 ? -3.281 8.477 21.516 1 79.25 170 LYS A CA 1
ATOM 1376 C C . LYS A 1 170 ? -2.672 8.094 20.156 1 79.25 170 LYS A C 1
ATOM 1378 O O . LYS A 1 170 ? -3.396 7.82 19.203 1 79.25 170 LYS A O 1
ATOM 1383 N N . VAL A 1 171 ? -1.385 7.965 20.156 1 78.12 171 VAL A N 1
ATOM 1384 C CA . VAL A 1 171 ? -0.678 7.613 18.922 1 78.12 171 VAL A CA 1
ATOM 1385 C C . VAL A 1 171 ? -0.895 6.137 18.609 1 78.12 171 VAL A C 1
ATOM 1387 O O . VAL A 1 171 ? -1.028 5.758 17.438 1 78.12 171 VAL A O 1
ATOM 1390 N N . LEU A 1 172 ? -1.092 5.406 19.609 1 81.38 172 LEU A N 1
ATOM 1391 C CA . LEU A 1 172 ? -1.318 3.975 19.422 1 81.38 172 LEU A CA 1
ATOM 1392 C C . LEU A 1 172 ? -2.707 3.715 18.844 1 81.38 172 LEU A C 1
ATOM 1394 O O . LEU A 1 172 ? -2.895 2.783 18.062 1 81.38 172 LEU A O 1
ATOM 1398 N N . LYS A 1 173 ? -3.584 4.543 19.234 1 82 173 LYS A N 1
ATOM 1399 C CA . LYS A 1 173 ? -4.938 4.406 18.719 1 82 173 LYS A CA 1
ATOM 1400 C C . LYS A 1 173 ? -4.969 4.672 17.203 1 82 173 LYS A C 1
ATOM 1402 O O . LYS A 1 173 ? -5.652 3.967 16.469 1 82 173 LYS A O 1
ATOM 1407 N N . GLN A 1 174 ? -4.242 5.582 16.719 1 79.12 174 GLN A N 1
ATOM 1408 C CA . GLN A 1 174 ? -4.145 5.879 15.289 1 79.12 174 GLN A CA 1
ATOM 1409 C C . GLN A 1 174 ? -3.545 4.707 14.516 1 79.12 174 GLN A C 1
ATOM 1411 O O . GLN A 1 174 ? -4.004 4.375 13.422 1 79.12 174 GLN A O 1
ATOM 1416 N N . ALA A 1 175 ? -2.535 4.125 15.117 1 82.12 175 ALA A N 1
ATOM 1417 C CA . ALA A 1 175 ? -1.897 2.965 14.5 1 82.12 175 ALA A CA 1
ATOM 1418 C C . ALA A 1 175 ? -2.869 1.793 14.398 1 82.12 175 ALA A C 1
ATOM 1420 O O . ALA A 1 175 ? -2.842 1.038 13.422 1 82.12 175 ALA A O 1
ATOM 1421 N N . SER A 1 176 ? -3.762 1.757 15.336 1 85 176 SER A N 1
ATOM 1422 C CA . SER A 1 176 ? -4.727 0.664 15.344 1 85 176 SER A CA 1
ATOM 1423 C C . SER A 1 176 ? -5.707 0.786 14.18 1 85 176 SER A C 1
ATOM 1425 O O . SER A 1 176 ? -6.117 -0.221 13.602 1 85 176 SER A O 1
ATOM 1427 N N . TYR A 1 177 ? -6.055 1.991 13.805 1 82 177 TYR A N 1
ATOM 1428 C CA . TYR A 1 177 ? -6.969 2.201 12.688 1 82 177 TYR A CA 1
ATOM 1429 C C . TYR A 1 177 ? -6.344 1.744 11.375 1 82 177 TYR A C 1
ATOM 1431 O O . TYR A 1 177 ? -6.992 1.074 10.57 1 82 177 TYR A O 1
ATOM 1439 N N . THR A 1 178 ? -5.066 2.047 11.219 1 83 178 THR A N 1
ATOM 1440 C CA . THR A 1 178 ? -4.395 1.69 9.977 1 83 178 THR A CA 1
ATOM 1441 C C . THR A 1 178 ? -4.18 0.182 9.891 1 83 178 THR A C 1
ATOM 1443 O O . THR A 1 178 ? -4.246 -0.4 8.805 1 83 178 THR A O 1
ATOM 1446 N N . ILE A 1 179 ? -4.008 -0.387 11.031 1 88.81 179 ILE A N 1
ATOM 1447 C CA . ILE A 1 179 ? -3.863 -1.839 11.055 1 88.81 179 ILE A CA 1
ATOM 1448 C C . ILE A 1 179 ? -5.18 -2.494 10.648 1 88.81 179 ILE A C 1
ATOM 1450 O O . ILE A 1 179 ? -5.184 -3.473 9.898 1 88.81 179 ILE A O 1
ATOM 1454 N N . ILE A 1 180 ? -6.238 -1.929 11.094 1 90 180 ILE A N 1
ATOM 1455 C CA . ILE A 1 180 ? -7.555 -2.439 10.742 1 90 180 ILE A CA 1
ATOM 1456 C C . ILE A 1 180 ? -7.777 -2.295 9.234 1 90 180 ILE A C 1
ATOM 1458 O O . ILE A 1 180 ? -8.32 -3.193 8.594 1 90 180 ILE A O 1
ATOM 1462 N N . ILE A 1 181 ? -7.324 -1.213 8.656 1 88.44 181 ILE A N 1
ATOM 1463 C CA . ILE A 1 181 ? -7.477 -0.958 7.23 1 88.44 181 ILE A CA 1
ATOM 1464 C C . ILE A 1 181 ? -6.676 -1.985 6.434 1 88.44 181 ILE A C 1
ATOM 1466 O O . ILE A 1 181 ? -7.172 -2.545 5.453 1 88.44 181 ILE A O 1
ATOM 1470 N N . ILE A 1 182 ? -5.473 -2.309 6.895 1 92.12 182 ILE A N 1
ATOM 1471 C CA . ILE A 1 182 ? -4.633 -3.307 6.246 1 92.12 182 ILE A CA 1
ATOM 1472 C C . ILE A 1 182 ? -5.301 -4.676 6.328 1 92.12 182 ILE A C 1
ATOM 1474 O O . ILE A 1 182 ? -5.363 -5.406 5.336 1 92.12 182 ILE A O 1
ATOM 1478 N N . PHE A 1 183 ? -5.883 -4.957 7.465 1 94.25 183 PHE A N 1
ATOM 1479 C CA . PHE A 1 183 ? -6.527 -6.246 7.68 1 94.25 183 PHE A CA 1
ATOM 1480 C C . PHE A 1 183 ? -7.77 -6.379 6.809 1 94.25 183 PHE A C 1
ATOM 1482 O O . PHE A 1 183 ? -8.016 -7.438 6.223 1 94.25 183 PHE A O 1
ATOM 1489 N N . THR A 1 184 ? -8.555 -5.375 6.707 1 94 184 THR A N 1
ATOM 1490 C CA . THR A 1 184 ? -9.773 -5.426 5.906 1 94 184 THR A CA 1
ATOM 1491 C C . THR A 1 184 ? -9.438 -5.527 4.422 1 94 184 THR A C 1
ATOM 1493 O O . THR A 1 184 ? -10.164 -6.164 3.656 1 94 184 THR A O 1
ATOM 1496 N N . PHE A 1 185 ? -8.352 -4.871 4.062 1 94.5 185 PHE A N 1
ATOM 1497 C CA . PHE A 1 185 ? -7.855 -5.062 2.707 1 94.5 185 PHE A CA 1
ATOM 1498 C C . PHE A 1 185 ? -7.562 -6.531 2.439 1 94.5 185 PHE A C 1
ATOM 1500 O O . PHE A 1 185 ? -7.961 -7.074 1.408 1 94.5 185 PHE A O 1
ATOM 1507 N N . MET A 1 186 ? -6.914 -7.176 3.377 1 96.94 186 MET A N 1
ATOM 1508 C CA . MET A 1 186 ? -6.566 -8.594 3.26 1 96.94 186 MET A CA 1
ATOM 1509 C C . MET A 1 186 ? -7.82 -9.453 3.174 1 96.94 186 MET A C 1
ATOM 1511 O O . MET A 1 186 ? -7.855 -10.43 2.426 1 96.94 186 MET A O 1
ATOM 1515 N N . VAL A 1 187 ? -8.781 -9.117 3.936 1 97.31 187 VAL A N 1
ATOM 1516 C CA . VAL A 1 187 ? -10.047 -9.852 3.91 1 97.31 187 VAL A CA 1
ATOM 1517 C C . VAL A 1 187 ? -10.695 -9.719 2.537 1 97.31 187 VAL A C 1
ATOM 1519 O O . VAL A 1 187 ? -11.266 -10.672 2.014 1 97.31 187 VAL A O 1
ATOM 1522 N N . GLY A 1 188 ? -10.641 -8.5 1.938 1 97.25 188 GLY A N 1
ATOM 1523 C CA . GLY A 1 188 ? -11.133 -8.312 0.582 1 97.25 188 GLY A CA 1
ATOM 1524 C C . GLY A 1 188 ? -10.422 -9.18 -0.434 1 97.25 188 GLY A C 1
ATOM 1525 O O . GLY A 1 188 ? -11.055 -9.789 -1.298 1 97.25 188 GLY A O 1
ATOM 1526 N N . VAL A 1 189 ? -9.094 -9.219 -0.276 1 97.44 189 VAL A N 1
ATOM 1527 C CA . VAL A 1 189 ? -8.289 -10.055 -1.159 1 97.44 189 VAL A CA 1
ATOM 1528 C C . VAL A 1 189 ? -8.703 -11.523 -1.001 1 97.44 189 VAL A C 1
ATOM 1530 O O . VAL A 1 189 ? -8.898 -12.227 -1.991 1 97.44 189 VAL A O 1
ATOM 1533 N N . ALA A 1 190 ? -8.852 -12 0.227 1 97.94 190 ALA A N 1
ATOM 1534 C CA . ALA A 1 190 ? -9.211 -13.383 0.516 1 97.94 190 ALA A CA 1
ATOM 1535 C C . ALA A 1 190 ? -10.586 -13.719 -0.059 1 97.94 190 ALA A C 1
ATOM 1537 O O . ALA A 1 190 ? -10.758 -14.758 -0.698 1 97.94 190 ALA A O 1
ATOM 1538 N N . ALA A 1 191 ? -11.531 -12.844 0.181 1 97.75 191 ALA A N 1
ATOM 1539 C CA . ALA A 1 191 ? -12.883 -13.055 -0.324 1 97.75 191 ALA A CA 1
ATOM 1540 C C . ALA A 1 191 ? -12.891 -13.156 -1.847 1 97.75 191 ALA A C 1
ATOM 1542 O O . ALA A 1 191 ? -13.508 -14.062 -2.414 1 97.75 191 ALA A O 1
ATOM 1543 N N . SER A 1 192 ? -12.227 -12.203 -2.449 1 97.38 192 SER A N 1
ATOM 1544 C CA . SER A 1 192 ? -12.164 -12.188 -3.908 1 97.38 192 SER A CA 1
ATOM 1545 C C . SER A 1 192 ? -11.547 -13.469 -4.449 1 97.38 192 SER A C 1
ATOM 1547 O O . SER A 1 192 ? -12.078 -14.078 -5.379 1 97.38 192 SER A O 1
ATOM 1549 N N . THR A 1 193 ? -10.383 -13.891 -3.861 1 97.12 193 THR A N 1
ATOM 1550 C CA . THR A 1 193 ? -9.688 -15.086 -4.305 1 97.12 193 THR A CA 1
ATOM 1551 C C . THR A 1 193 ? -10.562 -16.328 -4.113 1 97.12 193 THR A C 1
ATOM 1553 O O . THR A 1 193 ? -10.625 -17.188 -4.992 1 97.12 193 THR A O 1
ATOM 1556 N N . TRP A 1 194 ? -11.227 -16.344 -2.998 1 96.88 194 TRP A N 1
ATOM 1557 C CA . TRP A 1 194 ? -12.102 -17.469 -2.699 1 96.88 194 TRP A CA 1
ATOM 1558 C C . TRP A 1 194 ? -13.273 -17.531 -3.672 1 96.88 194 TRP A C 1
ATOM 1560 O O . TRP A 1 194 ? -13.547 -18.578 -4.258 1 96.88 194 TRP A O 1
ATOM 1570 N N . PHE A 1 195 ? -13.992 -16.438 -3.93 1 96.44 195 PHE A N 1
ATOM 1571 C CA . PHE A 1 195 ? -15.148 -16.406 -4.82 1 96.44 195 PHE A CA 1
ATOM 1572 C C . PHE A 1 195 ? -14.727 -16.656 -6.262 1 96.44 195 PHE A C 1
ATOM 1574 O O . PHE A 1 195 ? -15.477 -17.266 -7.031 1 96.44 195 PHE A O 1
ATOM 1581 N N . ALA A 1 196 ? -13.547 -16.172 -6.609 1 93.88 196 ALA A N 1
ATOM 1582 C CA . ALA A 1 196 ? -13.07 -16.312 -7.98 1 93.88 196 ALA A CA 1
ATOM 1583 C C . ALA A 1 196 ? -12.844 -17.781 -8.336 1 93.88 196 ALA A C 1
ATOM 1585 O O . ALA A 1 196 ? -12.938 -18.172 -9.5 1 93.88 196 ALA A O 1
ATOM 1586 N N . GLN A 1 197 ? -12.477 -18.625 -7.383 1 92.56 197 GLN A N 1
ATOM 1587 C CA . GLN A 1 197 ? -12.266 -20.047 -7.621 1 92.56 197 GLN A CA 1
ATOM 1588 C C . GLN A 1 197 ? -13.562 -20.719 -8.062 1 92.56 197 GLN A C 1
ATOM 1590 O O . GLN A 1 197 ? -13.531 -21.688 -8.828 1 92.56 197 GLN A O 1
ATOM 1595 N N . TYR A 1 198 ? -14.766 -20.172 -7.688 1 93.69 198 TYR A N 1
ATOM 1596 C CA . TYR A 1 198 ? -16.047 -20.812 -7.957 1 93.69 198 TYR A CA 1
ATOM 1597 C C . TYR A 1 198 ? -16.844 -20.031 -8.992 1 93.69 198 TYR A C 1
ATOM 1599 O O . TYR A 1 198 ? -17.516 -20.609 -9.836 1 93.69 198 TYR A O 1
ATOM 1607 N N . LEU A 1 199 ? -16.703 -18.688 -8.906 1 93.75 199 LEU A N 1
ATOM 1608 C CA . LEU A 1 199 ? -17.578 -17.859 -9.719 1 93.75 199 LEU A CA 1
ATOM 1609 C C . LEU A 1 199 ? -16.797 -17.203 -10.859 1 93.75 199 LEU A C 1
ATOM 1611 O O . LEU A 1 199 ? -17.391 -16.594 -11.75 1 93.75 199 LEU A O 1
ATOM 1615 N N . HIS A 1 200 ? -15.484 -17.281 -10.867 1 92.56 200 HIS A N 1
ATOM 1616 C CA . HIS A 1 200 ? -14.641 -16.656 -11.883 1 92.56 200 HIS A CA 1
ATOM 1617 C C . HIS A 1 200 ? -15 -15.195 -12.078 1 92.56 200 HIS A C 1
ATOM 1619 O O . HIS A 1 200 ? -14.977 -14.414 -11.125 1 92.56 200 HIS A O 1
ATOM 1625 N N . GLU A 1 201 ? -15.445 -14.82 -13.188 1 91.25 201 GLU A N 1
ATOM 1626 C CA . GLU A 1 201 ? -15.703 -13.422 -13.492 1 91.25 201 GLU A CA 1
ATOM 1627 C C . GLU A 1 201 ? -16.969 -12.93 -12.797 1 91.25 201 GLU A C 1
ATOM 1629 O O . GLU A 1 201 ? -17.125 -11.734 -12.547 1 91.25 201 GLU A O 1
ATOM 1634 N N . TYR A 1 202 ? -17.859 -13.797 -12.43 1 94.44 202 TYR A N 1
ATOM 1635 C CA . TYR A 1 202 ? -19.109 -13.422 -11.773 1 94.44 202 TYR A CA 1
ATOM 1636 C C . TYR A 1 202 ? -18.859 -13.008 -10.328 1 94.44 202 TYR A C 1
ATOM 1638 O O . TYR A 1 202 ? -19.75 -12.453 -9.672 1 94.44 202 TYR A O 1
ATOM 1646 N N . SER A 1 203 ? -17.703 -13.273 -9.859 1 95.25 203 SER A N 1
ATOM 1647 C CA . SER A 1 203 ? -17.375 -12.922 -8.484 1 95.25 203 SER A CA 1
ATOM 1648 C C . SER A 1 203 ? -17.484 -11.422 -8.258 1 95.25 203 SER A C 1
ATOM 1650 O O . SER A 1 203 ? -17.672 -10.969 -7.125 1 95.25 203 SER A O 1
ATOM 1652 N N . LEU A 1 204 ? -17.391 -10.688 -9.273 1 95 204 LEU A N 1
ATOM 1653 C CA . LEU A 1 204 ? -17.469 -9.234 -9.18 1 95 204 LEU A CA 1
ATOM 1654 C C . LEU A 1 204 ? -18.797 -8.789 -8.594 1 95 204 LEU A C 1
ATOM 1656 O O . LEU A 1 204 ? -18.891 -7.73 -7.965 1 95 204 LEU A O 1
ATOM 1660 N N . TYR A 1 205 ? -19.859 -9.609 -8.734 1 95.12 205 TYR A N 1
ATOM 1661 C CA . TYR A 1 205 ? -21.188 -9.289 -8.211 1 95.12 205 TYR A CA 1
ATOM 1662 C C . TYR A 1 205 ? -21.156 -9.164 -6.688 1 95.12 205 TYR A C 1
ATOM 1664 O O . TYR A 1 205 ? -21.938 -8.406 -6.105 1 95.12 205 TYR A O 1
ATOM 1672 N N . THR A 1 206 ? -20.266 -9.82 -6.086 1 95.12 206 THR A N 1
ATOM 1673 C CA . THR A 1 206 ? -20.219 -9.844 -4.629 1 95.12 206 THR A CA 1
ATOM 1674 C C . THR A 1 206 ? -19.719 -8.508 -4.082 1 95.12 206 THR A C 1
ATOM 1676 O O . THR A 1 206 ? -19.906 -8.203 -2.904 1 95.12 206 THR A O 1
ATOM 1679 N N . THR A 1 207 ? -19.047 -7.758 -4.934 1 94.44 207 THR A N 1
ATOM 1680 C CA . THR A 1 207 ? -18.547 -6.457 -4.504 1 94.44 207 THR A CA 1
ATOM 1681 C C . THR A 1 207 ? -19.688 -5.453 -4.375 1 94.44 207 THR A C 1
ATOM 1683 O O . THR A 1 207 ? -19.516 -4.391 -3.773 1 94.44 207 THR A O 1
ATOM 1686 N N . LEU A 1 208 ? -20.875 -5.754 -4.93 1 94.75 208 LEU A N 1
ATOM 1687 C CA . LEU A 1 208 ? -22.016 -4.832 -4.914 1 94.75 208 LEU A CA 1
ATOM 1688 C C . LEU A 1 208 ? -22.562 -4.676 -3.502 1 94.75 208 LEU A C 1
ATOM 1690 O O . LEU A 1 208 ? -23.016 -3.59 -3.119 1 94.75 208 LEU A O 1
ATOM 1694 N N . LEU A 1 209 ? -22.406 -5.691 -2.793 1 94.12 209 LEU A N 1
ATOM 1695 C CA . LEU A 1 209 ? -22.984 -5.645 -1.45 1 94.12 209 LEU A CA 1
ATOM 1696 C C . LEU A 1 209 ? -22.234 -4.633 -0.582 1 94.12 209 LEU A C 1
ATOM 1698 O O . LEU A 1 209 ? -22.844 -3.717 -0.027 1 94.12 209 LEU A O 1
ATOM 1702 N N . PRO A 1 210 ? -20.953 -4.824 -0.384 1 93.44 210 PRO A N 1
ATOM 1703 C CA . PRO A 1 210 ? -20.266 -3.811 0.408 1 93.44 210 PRO A CA 1
ATOM 1704 C C . PRO A 1 210 ? -20.438 -2.4 -0.154 1 93.44 210 PRO A C 1
ATOM 1706 O O . PRO A 1 210 ? -20.469 -1.429 0.604 1 93.44 210 PRO A O 1
ATOM 1709 N N . LEU A 1 211 ? -20.531 -2.174 -1.467 1 92.62 211 LEU A N 1
ATOM 1710 C CA . LEU A 1 211 ? -20.734 -0.86 -2.066 1 92.62 211 LEU A CA 1
ATOM 1711 C C . LEU A 1 211 ? -22.109 -0.316 -1.725 1 92.62 211 LEU A C 1
ATOM 1713 O O . LEU A 1 211 ? -22.266 0.886 -1.497 1 92.62 211 LEU A O 1
ATOM 1717 N N . PHE A 1 212 ? -23.094 -1.242 -1.67 1 93.31 212 PHE A N 1
ATOM 1718 C CA . PHE A 1 212 ? -24.438 -0.825 -1.276 1 93.31 212 PHE A CA 1
ATOM 1719 C C . PHE A 1 212 ? -24.453 -0.37 0.178 1 93.31 212 PHE A C 1
ATOM 1721 O O . PHE A 1 212 ? -25.094 0.633 0.511 1 93.31 212 PHE A O 1
ATOM 1728 N N . ILE A 1 213 ? -23.781 -1.09 0.926 1 92.69 213 ILE A N 1
ATOM 1729 C CA . ILE A 1 213 ? -23.719 -0.748 2.342 1 92.69 213 ILE A CA 1
ATOM 1730 C C . ILE A 1 213 ? -23.031 0.604 2.51 1 92.69 213 ILE A C 1
ATOM 1732 O O . ILE A 1 213 ? -23.484 1.449 3.283 1 92.69 213 ILE A O 1
ATOM 1736 N N . LEU A 1 214 ? -21.969 0.795 1.81 1 87.44 214 LEU A N 1
ATOM 1737 C CA . LEU A 1 214 ? -21.25 2.061 1.833 1 87.44 214 LEU A CA 1
ATOM 1738 C C . LEU A 1 214 ? -22.141 3.213 1.404 1 87.44 214 LEU A C 1
ATOM 1740 O O . LEU A 1 214 ? -22.156 4.27 2.039 1 87.44 214 LEU A O 1
ATOM 1744 N N . ASN A 1 215 ? -22.906 3.016 0.29 1 86.44 215 ASN A N 1
ATOM 1745 C CA . ASN A 1 215 ? -23.844 4.027 -0.2 1 86.44 215 ASN A CA 1
ATOM 1746 C C . ASN A 1 215 ? -24.922 4.332 0.825 1 86.44 215 ASN A C 1
ATOM 1748 O O . ASN A 1 215 ? -25.297 5.488 1.018 1 86.44 215 ASN A O 1
ATOM 1752 N N . TYR A 1 216 ? -25.312 3.32 1.398 1 86.75 216 TYR A N 1
ATOM 1753 C CA . TYR A 1 216 ? -26.359 3.477 2.395 1 86.75 216 TYR A CA 1
ATOM 1754 C C . TYR A 1 216 ? -25.875 4.277 3.594 1 86.75 216 TYR A C 1
ATOM 1756 O O . TYR A 1 216 ? -26.547 5.195 4.059 1 86.75 216 TYR A O 1
ATOM 1764 N N . PHE A 1 217 ? -24.75 3.977 4.086 1 83.12 217 PHE A N 1
ATOM 1765 C CA . PHE A 1 217 ? -24.188 4.68 5.23 1 83.12 217 PHE A CA 1
ATOM 1766 C C . PHE A 1 217 ? -23.969 6.152 4.906 1 83.12 217 PHE A C 1
ATOM 1768 O O . PHE A 1 217 ? -24.281 7.023 5.727 1 83.12 217 PHE A O 1
ATOM 1775 N N . LEU A 1 218 ? -23.406 6.484 3.795 1 78.5 218 LEU A N 1
ATOM 1776 C CA . LEU A 1 218 ? -23.141 7.867 3.418 1 78.5 218 LEU A CA 1
ATOM 1777 C C . LEU A 1 218 ? -24.438 8.641 3.205 1 78.5 218 LEU A C 1
ATOM 1779 O O . LEU A 1 218 ? -24.484 9.844 3.469 1 78.5 218 LEU A O 1
ATOM 1783 N N . PHE A 1 219 ? -25.484 7.945 2.697 1 80.06 219 PHE A N 1
ATOM 1784 C CA . PHE A 1 219 ? -26.781 8.57 2.498 1 80.06 219 PHE A CA 1
ATOM 1785 C C . PHE A 1 219 ? -27.406 8.969 3.832 1 80.06 219 PHE A C 1
ATOM 1787 O O . PHE A 1 219 ? -27.953 10.062 3.961 1 80.06 219 PHE A O 1
ATOM 1794 N N . ILE A 1 220 ? -27.172 8.172 4.742 1 81 220 ILE A N 1
ATOM 1795 C CA . ILE A 1 220 ? -27.75 8.445 6.055 1 81 220 ILE A CA 1
ATOM 1796 C C . ILE A 1 220 ? -26.984 9.586 6.73 1 81 220 ILE A C 1
ATOM 1798 O O . ILE A 1 220 ? -27.594 10.461 7.359 1 81 220 ILE A O 1
ATOM 1802 N N . GLU A 1 221 ? -25.781 9.516 6.602 1 76.31 221 GLU A N 1
ATOM 1803 C CA . GLU A 1 221 ? -24.953 10.578 7.191 1 76.31 221 GLU A CA 1
ATOM 1804 C C . GLU A 1 221 ? -25.281 11.938 6.57 1 76.31 221 GLU A C 1
ATOM 1806 O O . GLU A 1 221 ? -25.297 12.953 7.266 1 76.31 221 GLU A O 1
ATOM 1811 N N . ALA A 1 222 ? -25.422 12 5.328 1 73.25 222 ALA A N 1
ATOM 1812 C CA . ALA A 1 222 ? -25.766 13.242 4.637 1 73.25 222 ALA A CA 1
ATOM 1813 C C . ALA A 1 222 ? -27.125 13.773 5.098 1 73.25 222 ALA A C 1
ATOM 1815 O O . ALA A 1 222 ? -27.312 14.984 5.207 1 73.25 222 ALA A O 1
ATOM 1816 N N . LYS A 1 223 ? -27.953 12.906 5.266 1 71.94 223 LYS A N 1
ATOM 1817 C CA . LYS A 1 223 ? -29.281 13.312 5.727 1 71.94 223 LYS A CA 1
ATOM 1818 C C . LYS A 1 223 ? -29.219 13.883 7.141 1 71.94 223 LYS A C 1
ATOM 1820 O O . LYS A 1 223 ? -29.938 14.82 7.469 1 71.94 223 LYS A O 1
ATOM 1825 N N . GLU A 1 224 ? -28.438 13.32 7.875 1 66.31 224 GLU A N 1
ATOM 1826 C CA . GLU A 1 224 ? -28.328 13.781 9.258 1 66.31 224 GLU A CA 1
ATOM 1827 C C . GLU A 1 224 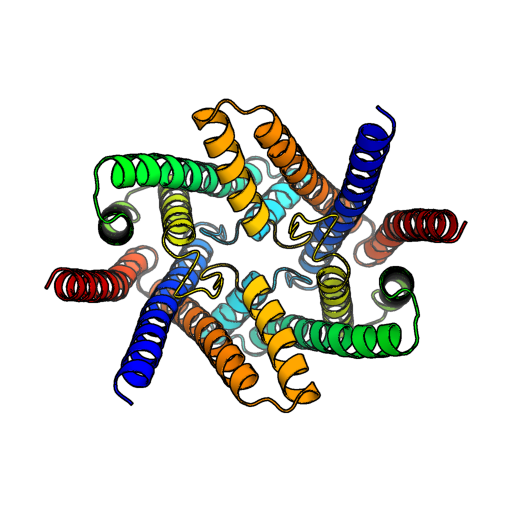? -27.672 15.156 9.336 1 66.31 224 GLU A C 1
ATOM 1829 O O . GLU A 1 224 ? -27.969 15.945 10.227 1 66.31 224 GLU A O 1
ATOM 1834 N N . LYS A 1 225 ? -26.703 15.398 8.523 1 58.28 225 LYS A N 1
ATOM 1835 C CA . LYS A 1 225 ? -26.047 16.703 8.539 1 58.28 225 LYS A CA 1
ATOM 1836 C C . LYS A 1 225 ? -26.984 17.781 7.996 1 58.28 225 LYS A C 1
ATOM 1838 O O . LYS A 1 225 ? -26.828 18.969 8.336 1 58.28 225 LYS A O 1
ATOM 1843 N N . ARG A 1 226 ? -27.859 17.578 7.16 1 56.81 226 ARG A N 1
ATOM 1844 C CA . ARG A 1 226 ? -28.844 18.516 6.641 1 56.81 226 ARG A CA 1
ATOM 1845 C C . ARG A 1 226 ? -29.891 18.859 7.699 1 56.81 226 ARG A C 1
ATOM 1847 O O . ARG A 1 226 ? -30.438 19.969 7.707 1 56.81 226 ARG A O 1
ATOM 1854 N N . ASN A 1 227 ? -30.156 17.953 8.594 1 45.88 227 ASN A N 1
ATOM 1855 C CA . ASN A 1 227 ? -31.109 18.297 9.656 1 45.88 227 ASN A CA 1
ATOM 1856 C C . ASN A 1 227 ? -30.406 19 10.82 1 45.88 227 ASN A C 1
ATOM 1858 O O . ASN A 1 227 ? -31.016 19.828 11.5 1 45.88 227 ASN A O 1
ATOM 1862 N N . MET B 1 1 ? 16.766 37.562 -8.328 1 40.97 1 MET B N 1
ATOM 1863 C CA . MET B 1 1 ? 17.391 36.719 -9.336 1 40.97 1 MET B CA 1
ATOM 1864 C C . MET B 1 1 ? 18.234 35.625 -8.68 1 40.97 1 MET B C 1
ATOM 1866 O O . MET B 1 1 ? 18.156 34.469 -9.07 1 40.97 1 MET B O 1
ATOM 1870 N N . PHE B 1 2 ? 19 36 -7.617 1 43.97 2 PHE B N 1
ATOM 1871 C CA . PHE B 1 2 ? 19.859 35.062 -6.891 1 43.97 2 PHE B CA 1
ATOM 1872 C C . PHE B 1 2 ? 19.016 34.094 -6.047 1 43.97 2 PHE B C 1
ATOM 1874 O O . PHE B 1 2 ? 19.328 32.906 -5.934 1 43.97 2 PHE B O 1
ATOM 1881 N N . LYS B 1 3 ? 17.969 34.562 -5.453 1 46.66 3 LYS B N 1
ATOM 1882 C CA . LYS B 1 3 ? 17.109 33.719 -4.625 1 46.66 3 LYS B CA 1
ATOM 1883 C C . LYS B 1 3 ? 16.344 32.719 -5.473 1 46.66 3 LYS B C 1
ATOM 1885 O O . LYS B 1 3 ? 16.141 31.562 -5.051 1 46.66 3 LYS B O 1
ATOM 1890 N N . MET B 1 4 ? 15.836 33.156 -6.594 1 45.38 4 MET B N 1
ATOM 1891 C CA . MET B 1 4 ? 15.172 32.25 -7.527 1 45.38 4 MET B CA 1
ATOM 1892 C C . MET B 1 4 ? 16.125 31.172 -8 1 45.38 4 MET B C 1
ATOM 1894 O O . MET B 1 4 ? 15.711 30.031 -8.227 1 45.38 4 MET B O 1
ATOM 1898 N N . LYS B 1 5 ? 17.375 31.641 -8.125 1 44.12 5 LYS B N 1
ATOM 1899 C CA . LYS B 1 5 ? 18.391 30.672 -8.562 1 44.12 5 LYS B CA 1
ATOM 1900 C C . LYS B 1 5 ? 18.641 29.609 -7.496 1 44.12 5 LYS B C 1
ATOM 1902 O O . LYS B 1 5 ? 18.797 28.438 -7.816 1 44.12 5 LYS B O 1
ATOM 1907 N N . LYS B 1 6 ? 18.625 30.078 -6.293 1 47.25 6 LYS B N 1
ATOM 1908 C CA . LYS B 1 6 ? 18.875 29.141 -5.191 1 47.25 6 LYS B CA 1
ATOM 1909 C C . LYS B 1 6 ? 17.719 28.172 -5.016 1 47.25 6 LYS B C 1
ATOM 1911 O O . LYS B 1 6 ? 17.922 26.984 -4.793 1 47.25 6 LYS B O 1
ATOM 1916 N N . ARG B 1 7 ? 16.547 28.766 -5.172 1 50.88 7 ARG B N 1
ATOM 1917 C CA . ARG B 1 7 ? 15.375 27.906 -5.055 1 50.88 7 ARG B CA 1
ATOM 1918 C C . ARG B 1 7 ? 15.328 26.875 -6.184 1 50.88 7 ARG B C 1
ATOM 1920 O O . ARG B 1 7 ? 15 25.719 -5.953 1 50.88 7 ARG B O 1
ATOM 1927 N N . SER B 1 8 ? 15.625 27.453 -7.422 1 50.12 8 SER B N 1
ATOM 1928 C CA . SER B 1 8 ? 15.68 26.578 -8.586 1 50.12 8 SER B CA 1
ATOM 1929 C C . SER B 1 8 ? 16.75 25.5 -8.422 1 50.12 8 SER B C 1
ATOM 1931 O O . SER B 1 8 ? 16.516 24.344 -8.773 1 50.12 8 SER B O 1
ATOM 1933 N N . TYR B 1 9 ? 17.891 25.953 -7.836 1 45.72 9 TYR B N 1
ATOM 1934 C CA . TYR B 1 9 ? 18.984 25.016 -7.613 1 45.72 9 TYR B CA 1
ATOM 1935 C C . TYR B 1 9 ? 18.594 23.938 -6.605 1 45.72 9 TYR B C 1
ATOM 1937 O O . TYR B 1 9 ? 18.859 22.75 -6.809 1 45.72 9 TYR B O 1
ATOM 1945 N N . ARG B 1 10 ? 17.984 24.312 -5.668 1 54.47 10 ARG B N 1
ATOM 1946 C CA . ARG B 1 10 ? 17.562 23.391 -4.625 1 54.47 10 ARG B CA 1
ATOM 1947 C C . ARG B 1 10 ? 16.516 22.422 -5.152 1 54.47 10 ARG B C 1
ATOM 1949 O O . ARG B 1 10 ? 16.516 21.234 -4.805 1 54.47 10 ARG B O 1
ATOM 1956 N N . VAL B 1 11 ? 15.781 23 -6.102 1 53.38 11 VAL B N 1
ATOM 1957 C CA . VAL B 1 11 ? 14.773 22.156 -6.746 1 53.38 11 VAL B CA 1
ATOM 1958 C C . VAL B 1 11 ? 15.461 21.125 -7.629 1 53.38 11 VAL B C 1
ATOM 1960 O O . VAL B 1 11 ? 15.078 19.938 -7.625 1 53.38 11 VAL B O 1
ATOM 1963 N N . PHE B 1 12 ? 16.484 21.578 -8.406 1 52.38 12 PHE B N 1
ATOM 1964 C CA . PHE B 1 12 ? 17.203 20.672 -9.297 1 52.38 12 PHE B CA 1
ATOM 1965 C C . PHE B 1 12 ? 17.938 19.609 -8.492 1 52.38 12 PHE B C 1
ATOM 1967 O O . PHE B 1 12 ? 18 18.453 -8.906 1 52.38 12 PHE B O 1
ATOM 1974 N N . GLU B 1 13 ? 18.391 19.984 -7.324 1 58.44 13 GLU B N 1
ATOM 1975 C CA . GLU B 1 13 ? 19.109 19.016 -6.484 1 58.44 13 GLU B CA 1
ATOM 1976 C C . GLU B 1 13 ? 18.156 17.953 -5.941 1 58.44 13 GLU B C 1
ATOM 1978 O O . GLU B 1 13 ? 18.484 16.766 -5.941 1 58.44 13 GLU B O 1
ATOM 1983 N N . GLY B 1 14 ? 17 18.453 -5.812 1 72 14 GLY B N 1
ATOM 1984 C CA . GLY B 1 14 ? 15.992 17.531 -5.316 1 72 14 GLY B CA 1
ATOM 1985 C C . GLY B 1 14 ? 15.508 16.547 -6.363 1 72 14 GLY B C 1
ATOM 1986 O O . GLY B 1 14 ? 15.359 15.352 -6.082 1 72 14 GLY B O 1
ATOM 1987 N N . LEU B 1 15 ? 15.57 17.031 -7.602 1 77 15 LEU B N 1
ATOM 1988 C CA . LEU B 1 15 ? 15.094 16.172 -8.68 1 77 15 LEU B CA 1
ATOM 1989 C C . LEU B 1 15 ? 16.125 15.094 -9.023 1 77 15 LEU B C 1
ATOM 1991 O O . LEU B 1 15 ? 15.758 13.953 -9.312 1 77 15 LEU B O 1
ATOM 1995 N N . ARG B 1 16 ? 17.391 15.477 -8.945 1 81.75 16 ARG B N 1
ATOM 1996 C CA . ARG B 1 16 ? 18.453 14.508 -9.227 1 81.75 16 ARG B CA 1
ATOM 1997 C C . ARG B 1 16 ? 18.422 13.359 -8.219 1 81.75 16 ARG B C 1
ATOM 1999 O O . ARG B 1 16 ? 18.531 12.195 -8.602 1 81.75 16 ARG B O 1
ATOM 2006 N N . VAL B 1 17 ? 18.234 13.727 -7.035 1 82.44 17 VAL B N 1
ATOM 2007 C CA . VAL B 1 17 ? 18.188 12.734 -5.973 1 82.44 17 VAL B CA 1
ATOM 2008 C C . VAL B 1 17 ? 16.938 11.867 -6.133 1 82.44 17 VAL B C 1
ATOM 2010 O O . VAL B 1 17 ? 17.031 10.633 -6.094 1 82.44 17 VAL B O 1
ATOM 2013 N N . ALA B 1 18 ? 15.906 12.539 -6.438 1 83.12 18 ALA B N 1
ATOM 2014 C CA . ALA B 1 18 ? 14.641 11.828 -6.574 1 83.12 18 ALA B CA 1
ATOM 2015 C C . ALA B 1 18 ? 14.688 10.844 -7.738 1 83.12 18 ALA B C 1
ATOM 2017 O O . ALA B 1 18 ? 14.156 9.734 -7.652 1 83.12 18 ALA B O 1
ATOM 2018 N N . THR B 1 19 ? 15.375 11.242 -8.844 1 88.56 19 THR B N 1
ATOM 2019 C CA . THR B 1 19 ? 15.461 10.398 -10.023 1 88.56 19 THR B CA 1
ATOM 2020 C C . THR B 1 19 ? 16.328 9.172 -9.75 1 88.56 19 THR B C 1
ATOM 2022 O O . THR B 1 19 ? 15.992 8.062 -10.164 1 88.56 19 THR B O 1
ATOM 2025 N N . LEU B 1 20 ? 17.406 9.344 -8.992 1 90.06 20 LEU B N 1
ATOM 2026 C CA . LEU B 1 20 ? 18.281 8.219 -8.688 1 90.06 20 LEU B CA 1
ATOM 2027 C C . LEU B 1 20 ? 17.609 7.262 -7.711 1 90.06 20 LEU B C 1
ATOM 2029 O O . LEU B 1 20 ? 17.719 6.043 -7.863 1 90.06 20 LEU B O 1
ATOM 2033 N N . VAL B 1 21 ? 16.922 7.844 -6.812 1 88.38 21 VAL B N 1
ATOM 2034 C CA . VAL B 1 21 ? 16.219 7.031 -5.82 1 88.38 21 VAL B CA 1
ATOM 2035 C C . VAL B 1 21 ? 15.109 6.234 -6.488 1 88.38 21 VAL B C 1
ATOM 2037 O O . VAL B 1 21 ? 14.93 5.047 -6.211 1 88.38 21 VAL B O 1
ATOM 2040 N N . SER B 1 22 ? 14.383 6.879 -7.336 1 91.06 22 SER B N 1
ATOM 2041 C CA . SER B 1 22 ? 13.312 6.195 -8.055 1 91.06 22 SER B CA 1
ATOM 2042 C C . SER B 1 22 ? 13.867 5.098 -8.953 1 91.06 22 SER B C 1
ATOM 2044 O O . SER B 1 22 ? 13.273 4.023 -9.07 1 91.06 22 SER B O 1
ATOM 2046 N N . TYR B 1 23 ? 15 5.402 -9.648 1 94.44 23 TYR B N 1
ATOM 2047 C CA . TYR B 1 23 ? 15.68 4.391 -10.453 1 94.44 23 TYR B CA 1
ATOM 2048 C C . TYR B 1 23 ? 16.016 3.162 -9.617 1 94.44 23 TYR B C 1
ATOM 2050 O O . TYR B 1 23 ? 15.727 2.031 -10.016 1 94.44 23 TYR B O 1
ATOM 2058 N N . ILE B 1 24 ? 16.578 3.383 -8.445 1 93.88 24 ILE B N 1
ATOM 2059 C CA . ILE B 1 24 ? 16.984 2.295 -7.559 1 93.88 24 ILE B CA 1
ATOM 2060 C C . ILE B 1 24 ? 15.75 1.528 -7.09 1 93.88 24 ILE B C 1
ATOM 2062 O O . ILE B 1 24 ? 15.766 0.298 -7.004 1 93.88 24 ILE B O 1
ATOM 2066 N N . GLY B 1 25 ? 14.703 2.266 -6.805 1 92.81 25 GLY B N 1
ATOM 2067 C CA . GLY B 1 25 ? 13.461 1.627 -6.41 1 92.81 25 GLY B CA 1
ATOM 2068 C C . GLY B 1 25 ? 12.914 0.68 -7.461 1 92.81 25 GLY B C 1
ATOM 2069 O O . GLY B 1 25 ? 12.602 -0.476 -7.164 1 92.81 25 GLY B O 1
ATOM 2070 N N . GLY B 1 26 ? 12.797 1.138 -8.695 1 95.62 26 GLY B N 1
ATOM 2071 C CA . GLY B 1 26 ? 12.359 0.288 -9.789 1 95.62 26 GLY B CA 1
ATOM 2072 C C . GLY B 1 26 ? 13.266 -0.903 -10.023 1 95.62 26 GLY B C 1
ATOM 2073 O O . GLY B 1 26 ? 12.797 -2.012 -10.281 1 95.62 26 GLY B O 1
ATOM 2074 N N . PHE B 1 27 ? 14.594 -0.669 -9.891 1 96.69 27 PHE B N 1
ATOM 2075 C CA . PHE B 1 27 ? 15.578 -1.724 -10.117 1 96.69 27 PHE B CA 1
ATOM 2076 C C . PHE B 1 27 ? 15.398 -2.85 -9.109 1 96.69 27 PHE B C 1
ATOM 2078 O O . PHE B 1 27 ? 15.312 -4.02 -9.484 1 96.69 27 PHE B O 1
ATOM 2085 N N . ILE B 1 28 ? 15.266 -2.473 -7.855 1 95.88 28 ILE B N 1
ATOM 2086 C CA . ILE B 1 28 ? 15.266 -3.482 -6.805 1 95.88 28 ILE B CA 1
ATOM 2087 C C . ILE B 1 28 ? 13.961 -4.281 -6.863 1 95.88 28 ILE B C 1
ATOM 2089 O O . ILE B 1 28 ? 13.961 -5.492 -6.625 1 95.88 28 ILE B O 1
ATOM 2093 N N . ASP B 1 29 ? 12.898 -3.664 -7.152 1 96.06 29 ASP B N 1
ATOM 2094 C CA . ASP B 1 29 ? 11.633 -4.391 -7.246 1 96.06 29 ASP B CA 1
ATOM 2095 C C . ASP B 1 29 ? 11.656 -5.367 -8.422 1 96.06 29 ASP B C 1
ATOM 2097 O O . ASP B 1 29 ? 11.195 -6.504 -8.297 1 96.06 29 ASP B O 1
ATOM 2101 N N . ALA B 1 30 ? 12.109 -4.906 -9.594 1 96.56 30 ALA B N 1
ATOM 2102 C CA . ALA B 1 30 ? 12.219 -5.816 -10.734 1 96.56 30 ALA B CA 1
ATOM 2103 C C . ALA B 1 30 ? 13.211 -6.938 -10.438 1 96.56 30 ALA B C 1
ATOM 2105 O O . ALA B 1 30 ? 12.984 -8.086 -10.828 1 96.56 30 ALA B O 1
ATOM 2106 N N . TYR B 1 31 ? 14.336 -6.625 -9.703 1 96.62 31 TYR B N 1
ATOM 2107 C CA . TYR B 1 31 ? 15.344 -7.617 -9.352 1 96.62 31 TYR B CA 1
ATOM 2108 C C . TYR B 1 31 ? 14.742 -8.727 -8.5 1 96.62 31 TYR B C 1
ATOM 2110 O O . TYR B 1 31 ? 14.922 -9.914 -8.789 1 96.62 31 TYR B O 1
ATOM 2118 N N . THR B 1 32 ? 13.977 -8.312 -7.492 1 96.19 32 THR B N 1
ATOM 2119 C CA . THR B 1 32 ? 13.438 -9.32 -6.59 1 96.19 32 THR B CA 1
ATOM 2120 C C . THR B 1 32 ? 12.32 -10.109 -7.266 1 96.19 32 THR B C 1
ATOM 2122 O O . THR B 1 32 ? 12.172 -11.312 -7.027 1 96.19 32 THR B O 1
ATOM 2125 N N . TYR B 1 33 ? 11.609 -9.477 -8.031 1 95 33 TYR B N 1
ATOM 2126 C CA . TYR B 1 33 ? 10.57 -10.188 -8.766 1 95 33 TYR B CA 1
ATOM 2127 C C . TYR B 1 33 ? 11.172 -11.258 -9.672 1 95 33 TYR B C 1
ATOM 2129 O O . TYR B 1 33 ? 10.688 -12.383 -9.719 1 95 33 TYR B O 1
ATOM 2137 N N . ASN B 1 34 ? 12.219 -10.898 -10.406 1 94 34 ASN B N 1
ATOM 2138 C CA . ASN B 1 34 ? 12.812 -11.789 -11.406 1 94 34 ASN B CA 1
ATOM 2139 C C . ASN B 1 34 ? 13.664 -12.875 -10.758 1 94 34 ASN B C 1
ATOM 2141 O O . ASN B 1 34 ? 13.766 -13.984 -11.289 1 94 34 ASN B O 1
ATOM 2145 N N . THR B 1 35 ? 14.289 -12.539 -9.555 1 93.31 35 THR B N 1
ATOM 2146 C CA . THR B 1 35 ? 15.305 -13.461 -9.07 1 93.31 35 THR B CA 1
ATOM 2147 C C . THR B 1 35 ? 14.914 -14.039 -7.711 1 93.31 35 THR B C 1
ATOM 2149 O O . THR B 1 35 ? 15.516 -15 -7.238 1 93.31 35 THR B O 1
ATOM 2152 N N . GLN B 1 36 ? 13.883 -13.438 -7.062 1 93.56 36 GLN B N 1
ATOM 2153 C CA . GLN B 1 36 ? 13.531 -13.859 -5.711 1 93.56 36 GLN B CA 1
ATOM 2154 C C . GLN B 1 36 ? 12.086 -14.344 -5.641 1 93.56 36 GLN B C 1
ATOM 2156 O O . GLN B 1 36 ? 11.336 -13.945 -4.75 1 93.56 36 GLN B O 1
ATOM 2161 N N . ASP B 1 37 ? 11.648 -15.125 -6.59 1 92.62 37 ASP B N 1
ATOM 2162 C CA . ASP B 1 37 ? 10.391 -15.875 -6.578 1 92.62 37 ASP B CA 1
ATOM 2163 C C . ASP B 1 37 ? 9.195 -14.93 -6.625 1 92.62 37 ASP B C 1
ATOM 2165 O O . ASP B 1 37 ? 8.227 -15.102 -5.879 1 92.62 37 ASP B O 1
ATOM 2169 N N . GLU B 1 38 ? 9.273 -13.836 -7.387 1 93.38 38 GLU B N 1
ATOM 2170 C CA . GLU B 1 38 ? 8.18 -12.93 -7.727 1 93.38 38 GLU B CA 1
ATOM 2171 C C . GLU B 1 38 ? 7.699 -12.164 -6.496 1 93.38 38 GLU B C 1
ATOM 2173 O O . GLU B 1 38 ? 6.512 -11.852 -6.375 1 93.38 38 GLU B O 1
ATOM 2178 N N . ARG B 1 39 ? 8.586 -12.07 -5.496 1 95.62 39 ARG B N 1
ATOM 2179 C CA . ARG B 1 39 ? 8.305 -11.211 -4.355 1 95.62 39 ARG B CA 1
ATOM 2180 C C . ARG B 1 39 ? 8.812 -9.789 -4.602 1 95.62 39 ARG B C 1
ATOM 2182 O O . ARG B 1 39 ? 9.711 -9.578 -5.418 1 95.62 39 ARG B O 1
ATOM 2189 N N . PHE B 1 40 ? 8.25 -8.844 -3.9 1 95.5 40 PHE B N 1
ATOM 2190 C CA . PHE B 1 40 ? 8.633 -7.449 -4.09 1 95.5 40 PHE B CA 1
ATOM 2191 C C . PHE B 1 40 ? 9.391 -6.926 -2.873 1 95.5 40 PHE B C 1
ATOM 2193 O O . PHE B 1 40 ? 9.023 -7.234 -1.734 1 95.5 40 PHE B O 1
ATOM 2200 N N . ALA B 1 41 ? 10.352 -6.137 -3.162 1 95.06 41 ALA B N 1
ATOM 2201 C CA . ALA B 1 41 ? 11.102 -5.527 -2.062 1 95.06 41 ALA B CA 1
ATOM 2202 C C . ALA B 1 41 ? 10.336 -4.352 -1.463 1 95.06 41 ALA B C 1
ATOM 2204 O O . ALA B 1 41 ? 10.32 -4.172 -0.243 1 95.06 41 ALA B O 1
ATOM 2205 N N . SER B 1 42 ? 9.719 -3.619 -2.314 1 92.06 42 SER B N 1
ATOM 2206 C CA . SER B 1 42 ? 9.133 -2.381 -1.812 1 92.06 42 SER B CA 1
ATOM 2207 C C . SER B 1 42 ? 7.621 -2.35 -2.039 1 92.06 42 SER B C 1
ATOM 2209 O O . SER B 1 42 ? 6.902 -1.602 -1.372 1 92.06 42 SER B O 1
ATOM 2211 N N . ILE B 1 43 ? 7.094 -3.004 -3.027 1 92.56 43 ILE B N 1
ATOM 2212 C CA . ILE B 1 43 ? 5.664 -3.037 -3.318 1 92.56 43 ILE B CA 1
ATOM 2213 C C . ILE B 1 43 ? 4.957 -3.943 -2.316 1 92.56 43 ILE B C 1
ATOM 2215 O O . ILE B 1 43 ? 4.457 -5.012 -2.68 1 92.56 43 ILE B O 1
ATOM 2219 N N . GLN B 1 44 ? 4.77 -3.41 -1.101 1 93.38 44 GLN B N 1
ATOM 2220 C CA . GLN B 1 44 ? 4.227 -4.238 -0.029 1 93.38 44 GLN B CA 1
ATOM 2221 C C . GLN B 1 44 ? 2.748 -4.539 -0.263 1 93.38 44 GLN B C 1
ATOM 2223 O O . GLN B 1 44 ? 2.25 -5.59 0.148 1 93.38 44 GLN B O 1
ATOM 2228 N N . THR B 1 45 ? 2.057 -3.648 -0.921 1 93.06 45 THR B N 1
ATOM 2229 C CA . THR B 1 45 ? 0.678 -3.945 -1.295 1 93.06 45 THR B CA 1
ATOM 2230 C C . THR B 1 45 ? 0.609 -5.219 -2.135 1 93.06 45 THR B C 1
ATOM 2232 O O . THR B 1 45 ? -0.256 -6.066 -1.915 1 93.06 45 THR B O 1
ATOM 2235 N N . GLY B 1 46 ? 1.508 -5.363 -3.059 1 93.88 46 GLY B N 1
ATOM 2236 C CA . GLY B 1 46 ? 1.588 -6.57 -3.865 1 93.88 46 GLY B CA 1
ATOM 2237 C C . GLY B 1 46 ? 1.904 -7.812 -3.053 1 93.88 46 GLY B C 1
ATOM 2238 O O . GLY B 1 46 ? 1.276 -8.859 -3.234 1 93.88 46 GLY B O 1
ATOM 2239 N N . ASN B 1 47 ? 2.893 -7.668 -2.094 1 96.44 47 ASN B N 1
ATOM 2240 C CA . ASN B 1 47 ? 3.234 -8.805 -1.241 1 96.44 47 ASN B CA 1
ATOM 2241 C C . ASN B 1 47 ? 2.047 -9.242 -0.387 1 96.44 47 ASN B C 1
ATOM 2243 O O . ASN B 1 47 ? 1.818 -10.438 -0.197 1 96.44 47 ASN B O 1
ATOM 2247 N N . LEU B 1 48 ? 1.349 -8.234 0.092 1 95.38 48 LEU B N 1
ATOM 2248 C CA . LEU B 1 48 ? 0.167 -8.531 0.896 1 95.38 48 LEU B CA 1
ATOM 2249 C C . LEU B 1 48 ? -0.883 -9.266 0.07 1 95.38 48 LEU B C 1
ATOM 2251 O O . LEU B 1 48 ? -1.488 -10.227 0.545 1 95.38 48 LEU B O 1
ATOM 2255 N N . LEU B 1 49 ? -1.113 -8.781 -1.121 1 95.81 49 LEU B N 1
ATOM 2256 C CA . LEU B 1 49 ? -2.07 -9.414 -2.025 1 95.81 49 LEU B CA 1
ATOM 2257 C C . LEU B 1 49 ? -1.687 -10.859 -2.303 1 95.81 49 LEU B C 1
ATOM 2259 O O . LEU B 1 49 ? -2.51 -11.766 -2.146 1 95.81 49 LEU B O 1
ATOM 2263 N N . TYR B 1 50 ? -0.389 -11.141 -2.607 1 96.5 50 TYR B N 1
ATOM 2264 C CA . TYR B 1 50 ? 0.077 -12.484 -2.926 1 96.5 50 TYR B CA 1
ATOM 2265 C C . TYR B 1 50 ? 0.029 -13.383 -1.695 1 96.5 50 TYR B C 1
ATOM 2267 O O . TYR B 1 50 ? -0.324 -14.562 -1.793 1 96.5 50 TYR B O 1
ATOM 2275 N N . LEU B 1 51 ? 0.373 -12.781 -0.536 1 97.44 51 LEU B N 1
ATOM 2276 C CA . LEU B 1 51 ? 0.301 -13.531 0.717 1 97.44 51 LEU B CA 1
ATOM 2277 C C . LEU B 1 51 ? -1.095 -14.102 0.929 1 97.44 51 LEU B C 1
ATOM 2279 O O . LEU B 1 51 ? -1.245 -15.305 1.166 1 97.44 51 LEU B O 1
ATOM 2283 N N . VAL B 1 52 ? -2.105 -13.312 0.732 1 97.56 52 VAL B N 1
ATOM 2284 C CA . VAL B 1 52 ? -3.482 -13.703 1.016 1 97.56 52 VAL B CA 1
ATOM 2285 C C . VAL B 1 52 ? -3.984 -14.656 -0.066 1 97.56 52 VAL B C 1
ATOM 2287 O O . VAL B 1 52 ? -4.656 -15.641 0.233 1 97.56 52 VAL B O 1
ATOM 2290 N N . ILE B 1 53 ? -3.625 -14.414 -1.345 1 96.19 53 ILE B N 1
ATOM 2291 C CA . ILE B 1 53 ? -4.039 -15.281 -2.438 1 96.19 53 ILE B CA 1
ATOM 2292 C C . ILE B 1 53 ? -3.504 -16.688 -2.203 1 96.19 53 ILE B C 1
ATOM 2294 O O . ILE B 1 53 ? -4.258 -17.672 -2.264 1 96.19 53 ILE B O 1
ATOM 2298 N N . HIS B 1 54 ? -2.211 -16.797 -1.891 1 96.81 54 HIS B N 1
ATOM 2299 C CA . HIS B 1 54 ? -1.609 -18.109 -1.706 1 96.81 54 HIS B CA 1
ATOM 2300 C C . HIS B 1 54 ? -2.135 -18.781 -0.442 1 96.81 54 HIS B C 1
ATOM 2302 O O . HIS B 1 54 ? -2.268 -20.016 -0.396 1 96.81 54 HIS B O 1
ATOM 2308 N N . LEU B 1 55 ? -2.486 -17.969 0.549 1 96.56 55 LEU B N 1
ATOM 2309 C CA . LEU B 1 55 ? -3.094 -18.516 1.752 1 96.56 55 LEU B CA 1
ATOM 2310 C C . LEU B 1 55 ? -4.434 -19.172 1.432 1 96.56 55 LEU B C 1
ATOM 2312 O O . LEU B 1 55 ? -4.699 -20.297 1.858 1 96.56 55 LEU B O 1
ATOM 2316 N N . VAL B 1 56 ? -5.293 -18.531 0.678 1 96.5 56 VAL B N 1
ATOM 2317 C CA . VAL B 1 56 ? -6.613 -19.031 0.314 1 96.5 56 VAL B CA 1
ATOM 2318 C C . VAL B 1 56 ? -6.469 -20.25 -0.605 1 96.5 56 VAL B C 1
ATOM 2320 O O . VAL B 1 56 ? -7.262 -21.188 -0.533 1 96.5 56 VAL B O 1
ATOM 2323 N N . GLU B 1 57 ? -5.387 -20.266 -1.443 1 95.44 57 GLU B N 1
ATOM 2324 C CA . GLU B 1 57 ? -5.137 -21.359 -2.365 1 95.44 57 GLU B CA 1
ATOM 2325 C C . GLU B 1 57 ? -4.527 -22.562 -1.643 1 95.44 57 GLU B C 1
ATOM 2327 O O . GLU B 1 57 ? -4.387 -23.641 -2.225 1 95.44 57 GLU B O 1
ATOM 2332 N N . GLY B 1 58 ? -4.117 -22.422 -0.383 1 95.19 58 GLY B N 1
ATOM 2333 C CA . GLY B 1 58 ? -3.6 -23.516 0.417 1 95.19 58 GLY B CA 1
ATOM 2334 C C . GLY B 1 58 ? -2.094 -23.672 0.319 1 95.19 58 GLY B C 1
ATOM 2335 O O . GLY B 1 58 ? -1.526 -24.641 0.836 1 95.19 58 GLY B O 1
ATOM 2336 N N . ASN B 1 59 ? -1.456 -22.75 -0.4 1 95.75 59 ASN B N 1
ATOM 2337 C CA . ASN B 1 59 ? 0.001 -22.766 -0.491 1 95.75 59 ASN B CA 1
ATOM 2338 C C . ASN B 1 59 ? 0.637 -21.969 0.65 1 95.75 59 ASN B C 1
ATOM 2340 O O . ASN B 1 59 ? 1.188 -20.891 0.432 1 95.75 59 ASN B O 1
ATOM 2344 N N . ILE B 1 60 ? 0.686 -22.578 1.786 1 94.62 60 ILE B N 1
ATOM 2345 C CA . ILE B 1 60 ? 1.031 -21.922 3.037 1 94.62 60 ILE B CA 1
ATOM 2346 C C . ILE B 1 60 ? 2.49 -21.469 2.996 1 94.62 60 ILE B C 1
ATOM 2348 O O . ILE B 1 60 ? 2.807 -20.328 3.365 1 94.62 60 ILE B O 1
ATOM 2352 N N . ALA B 1 61 ? 3.373 -22.312 2.531 1 93.88 61 ALA B N 1
ATOM 2353 C CA . ALA B 1 61 ? 4.793 -21.969 2.475 1 93.88 61 ALA B CA 1
ATOM 2354 C C . ALA B 1 61 ? 5.027 -20.75 1.588 1 93.88 61 ALA B C 1
ATOM 2356 O O . ALA B 1 61 ? 5.75 -19.828 1.971 1 93.88 61 ALA B O 1
ATOM 2357 N N . ARG B 1 62 ? 4.375 -20.797 0.443 1 93.88 62 ARG B N 1
ATOM 2358 C CA . ARG B 1 62 ? 4.512 -19.672 -0.471 1 93.88 62 ARG B CA 1
ATOM 2359 C C . ARG B 1 62 ? 3.883 -18.406 0.118 1 93.88 62 ARG B C 1
ATOM 2361 O O . ARG B 1 62 ? 4.426 -17.312 -0.031 1 93.88 62 ARG B O 1
ATOM 2368 N N . ALA B 1 63 ? 2.752 -18.594 0.794 1 95.69 63 ALA B N 1
ATOM 2369 C CA . ALA B 1 63 ? 2.092 -17.453 1.441 1 95.69 63 ALA B CA 1
ATOM 2370 C C . ALA B 1 63 ? 3.016 -16.797 2.453 1 95.69 63 ALA B C 1
ATOM 2372 O O . ALA B 1 63 ? 3.189 -15.57 2.436 1 95.69 63 ALA B O 1
ATOM 2373 N N . PHE B 1 64 ? 3.705 -17.562 3.258 1 94.38 64 PHE B N 1
ATOM 2374 C CA . PHE B 1 64 ? 4.555 -17.031 4.316 1 94.38 64 PHE B CA 1
ATOM 2375 C C . PHE B 1 64 ? 5.812 -16.391 3.738 1 94.38 64 PHE B C 1
ATOM 2377 O O . PHE B 1 64 ? 6.395 -15.5 4.348 1 94.38 64 PHE B O 1
ATOM 2384 N N . SER B 1 65 ? 6.184 -16.875 2.541 1 95.56 65 SER B N 1
ATOM 2385 C CA . SER B 1 65 ? 7.352 -16.266 1.908 1 95.56 65 SER B CA 1
ATOM 2386 C C . SER B 1 65 ? 7.117 -14.789 1.598 1 95.56 65 SER B C 1
ATOM 2388 O O . SER B 1 65 ? 8.062 -14 1.56 1 95.56 65 SER B O 1
ATOM 2390 N N . TYR B 1 66 ? 5.844 -14.375 1.389 1 96.62 66 TYR B N 1
ATOM 2391 C CA . TYR B 1 66 ? 5.508 -12.992 1.097 1 96.62 66 TYR B CA 1
ATOM 2392 C C . TYR B 1 66 ? 5.414 -12.172 2.379 1 96.62 66 TYR B C 1
ATOM 2394 O O . TYR B 1 66 ? 5.414 -10.938 2.336 1 96.62 66 TYR B O 1
ATOM 2402 N N . ALA B 1 67 ? 5.348 -12.836 3.564 1 96.69 67 ALA B N 1
ATOM 2403 C CA . ALA B 1 67 ? 5.312 -12.148 4.848 1 96.69 67 ALA B CA 1
ATOM 2404 C C . ALA B 1 67 ? 6.703 -11.648 5.238 1 96.69 67 ALA B C 1
ATOM 2406 O O . ALA B 1 67 ? 6.832 -10.688 6 1 96.69 67 ALA B O 1
ATOM 2407 N N . ILE B 1 68 ? 7.719 -12.242 4.672 1 97.19 68 ILE B N 1
ATOM 2408 C CA . ILE B 1 68 ? 9.102 -11.938 5.031 1 97.19 68 ILE B CA 1
ATOM 2409 C C . ILE B 1 68 ? 9.438 -10.5 4.625 1 97.19 68 ILE B C 1
ATOM 2411 O O . ILE B 1 68 ? 9.836 -9.688 5.461 1 97.19 68 ILE B O 1
ATOM 2415 N N . PRO B 1 69 ? 9.18 -10.148 3.357 1 97.5 69 PRO B N 1
ATOM 2416 C CA . PRO B 1 69 ? 9.5 -8.766 3 1 97.5 69 PRO B CA 1
ATOM 2417 C C . PRO B 1 69 ? 8.625 -7.75 3.736 1 97.5 69 PRO B C 1
ATOM 2419 O O . PRO B 1 69 ? 9.086 -6.656 4.066 1 97.5 69 PRO B O 1
ATOM 2422 N N . ILE B 1 70 ? 7.398 -8.055 4.008 1 96.75 70 ILE B N 1
ATOM 2423 C CA . ILE B 1 70 ? 6.523 -7.152 4.746 1 96.75 70 ILE B CA 1
ATOM 2424 C C . ILE B 1 70 ? 7.098 -6.902 6.137 1 96.75 70 ILE B C 1
ATOM 2426 O O . ILE B 1 70 ? 7.215 -5.754 6.57 1 96.75 70 ILE B O 1
ATOM 2430 N N . PHE B 1 71 ? 7.473 -7.965 6.797 1 97.38 71 PHE B N 1
ATOM 2431 C CA . PHE B 1 71 ? 8.008 -7.891 8.148 1 97.38 71 PHE B CA 1
ATOM 2432 C C . PHE B 1 71 ? 9.289 -7.07 8.18 1 97.38 71 PHE B C 1
ATOM 2434 O O . PHE B 1 71 ? 9.453 -6.191 9.031 1 97.38 71 PHE B O 1
ATOM 2441 N N . PHE B 1 72 ? 10.18 -7.324 7.332 1 97.62 72 PHE B N 1
ATOM 2442 C CA . PHE B 1 72 ? 11.469 -6.641 7.344 1 97.62 72 PHE B CA 1
ATOM 2443 C C . PHE B 1 72 ? 11.32 -5.203 6.852 1 97.62 72 PHE B C 1
ATOM 2445 O O . PHE B 1 72 ? 12.125 -4.336 7.203 1 97.62 72 PHE B O 1
ATOM 2452 N N . PHE B 1 73 ? 10.305 -4.98 6.035 1 96.44 73 PHE B N 1
ATOM 2453 C CA . PHE B 1 73 ? 9.977 -3.605 5.684 1 96.44 73 PHE B CA 1
ATOM 2454 C C . PHE B 1 73 ? 9.531 -2.826 6.91 1 96.44 73 PHE B C 1
ATOM 2456 O O . PHE B 1 73 ? 9.969 -1.693 7.129 1 96.44 73 PHE B O 1
ATOM 2463 N N . ILE B 1 74 ? 8.711 -3.436 7.703 1 96.31 74 ILE B N 1
ATOM 2464 C CA . ILE B 1 74 ? 8.242 -2.822 8.945 1 96.31 74 ILE B CA 1
ATOM 2465 C C . ILE B 1 74 ? 9.422 -2.561 9.867 1 96.31 74 ILE B C 1
ATOM 2467 O O . ILE B 1 74 ? 9.555 -1.468 10.43 1 96.31 74 ILE B O 1
ATOM 2471 N N . LEU B 1 75 ? 10.242 -3.492 10.023 1 96.38 75 LEU B N 1
ATOM 2472 C CA . LEU B 1 75 ? 11.43 -3.346 10.859 1 96.38 75 LEU B CA 1
ATOM 2473 C C . LEU B 1 75 ? 12.312 -2.203 10.359 1 96.38 75 LEU B C 1
ATOM 2475 O O . LEU B 1 75 ? 12.93 -1.492 11.156 1 96.38 75 LEU B O 1
ATOM 2479 N N . GLY B 1 76 ? 12.398 -2.143 9.047 1 95 76 GLY B N 1
ATOM 2480 C CA . GLY B 1 76 ? 13.148 -1.038 8.469 1 95 76 GLY B CA 1
ATOM 2481 C C . GLY B 1 76 ? 12.602 0.323 8.859 1 95 76 GLY B C 1
ATOM 2482 O O . GLY B 1 76 ? 13.367 1.232 9.188 1 95 76 GLY B O 1
ATOM 2483 N N . GLN B 1 77 ? 11.32 0.479 8.867 1 93.06 77 GLN B N 1
ATOM 2484 C CA . GLN B 1 77 ? 10.703 1.743 9.266 1 93.06 77 GLN B CA 1
ATOM 2485 C C . GLN B 1 77 ? 10.984 2.045 10.734 1 93.06 77 GLN B C 1
ATOM 2487 O O . GLN B 1 77 ? 11.234 3.195 11.102 1 93.06 77 GLN B O 1
ATOM 2492 N N . PHE B 1 78 ? 10.922 0.979 11.602 1 93.81 78 PHE B N 1
ATOM 2493 C CA . PHE B 1 78 ? 11.281 1.149 13 1 93.81 78 PHE B CA 1
ATOM 2494 C C . PHE B 1 78 ? 12.727 1.611 13.141 1 93.81 78 PHE B C 1
ATOM 2496 O O . PHE B 1 78 ? 13.016 2.531 13.906 1 93.81 78 PHE B O 1
ATOM 2503 N N . PHE B 1 79 ? 13.508 0.956 12.422 1 93.19 79 PHE B N 1
ATOM 2504 C CA . PHE B 1 79 ? 14.93 1.284 12.453 1 93.19 79 PHE B CA 1
ATOM 2505 C C . PHE B 1 79 ? 15.164 2.738 12.055 1 93.19 79 PHE B C 1
ATOM 2507 O O . PHE B 1 79 ? 15.891 3.463 12.727 1 93.19 79 PHE B O 1
ATOM 2514 N N . VAL B 1 80 ? 14.562 3.154 10.969 1 89.25 80 VAL B N 1
ATOM 2515 C CA . VAL B 1 80 ? 14.703 4.523 10.477 1 89.25 80 VAL B CA 1
ATOM 2516 C C . VAL B 1 80 ? 14.242 5.504 11.555 1 89.25 80 VAL B C 1
ATOM 2518 O O . VAL B 1 80 ? 14.914 6.508 11.812 1 89.25 80 VAL B O 1
ATOM 2521 N N . PHE B 1 81 ? 13.141 5.254 12.18 1 89.88 81 PHE B N 1
ATOM 2522 C CA . PHE B 1 81 ? 12.586 6.141 13.195 1 89.88 81 PHE B CA 1
ATOM 2523 C C . PHE B 1 81 ? 13.562 6.301 14.359 1 89.88 81 PHE B C 1
ATOM 2525 O O . PHE B 1 81 ? 13.891 7.422 14.75 1 89.88 81 PHE B O 1
ATOM 2532 N N . PHE B 1 82 ? 14.078 5.258 14.875 1 90.31 82 PHE B N 1
ATOM 2533 C CA . PHE B 1 82 ? 14.914 5.301 16.062 1 90.31 82 PHE B CA 1
ATOM 2534 C C . PHE B 1 82 ? 16.312 5.82 15.734 1 90.31 82 PHE B C 1
ATOM 2536 O O . PHE B 1 82 ? 16.906 6.539 16.531 1 90.31 82 PHE B O 1
ATOM 2543 N N . VAL B 1 83 ? 16.828 5.457 14.617 1 87.88 83 VAL B N 1
ATOM 2544 C CA . VAL B 1 83 ? 18.156 5.926 14.227 1 87.88 83 VAL B CA 1
ATOM 2545 C C . VAL B 1 83 ? 18.109 7.422 13.93 1 87.88 83 VAL B C 1
ATOM 2547 O O . VAL B 1 83 ? 19.016 8.164 14.297 1 87.88 83 VAL B O 1
ATOM 2550 N N . LYS B 1 84 ? 17.062 7.801 13.188 1 86.12 84 LYS B N 1
ATOM 2551 C CA . LYS B 1 84 ? 16.891 9.227 12.922 1 86.12 84 LYS B CA 1
ATOM 2552 C C . LYS B 1 84 ? 16.812 10.023 14.227 1 86.12 84 LYS B C 1
ATOM 2554 O O . LYS B 1 84 ? 17.484 11.047 14.367 1 86.12 84 LYS B O 1
ATOM 2559 N N . LYS B 1 85 ? 16.047 9.562 15.164 1 86.62 85 LYS B N 1
ATOM 2560 C CA . LYS B 1 85 ? 15.93 10.219 16.469 1 86.62 85 LYS B CA 1
ATOM 2561 C C . LYS B 1 85 ? 17.281 10.273 17.172 1 86.62 85 LYS B C 1
ATOM 2563 O O . LYS B 1 85 ? 17.656 11.312 17.719 1 86.62 85 LYS B O 1
ATOM 2568 N N . TRP B 1 86 ? 17.906 9.188 17.109 1 86.44 86 TRP B N 1
ATOM 2569 C CA . TRP B 1 86 ? 19.219 9.102 17.766 1 86.44 86 TRP B CA 1
ATOM 2570 C C . TRP B 1 86 ? 20.219 10.047 17.094 1 86.44 86 TRP B C 1
ATOM 2572 O O . TRP B 1 86 ? 20.969 10.734 17.781 1 86.44 86 TRP B O 1
ATOM 2582 N N . LEU B 1 87 ? 20.281 10.102 15.812 1 81.88 87 LEU B N 1
ATOM 2583 C CA . LEU B 1 87 ? 21.219 10.938 15.078 1 81.88 87 LEU B CA 1
ATOM 2584 C C . LEU B 1 87 ? 20.906 12.414 15.266 1 81.88 87 LEU B C 1
ATOM 2586 O O . LEU B 1 87 ? 21.812 13.242 15.367 1 81.88 87 LEU B O 1
ATOM 2590 N N . ILE B 1 88 ? 19.656 12.734 15.297 1 78.38 88 ILE B N 1
ATOM 2591 C CA . ILE B 1 88 ? 19.25 14.117 15.508 1 78.38 88 ILE B CA 1
ATOM 2592 C C . ILE B 1 88 ? 19.656 14.57 16.906 1 78.38 88 ILE B C 1
ATOM 2594 O O . ILE B 1 88 ? 20.156 15.688 17.078 1 78.38 88 ILE B O 1
ATOM 2598 N N . ASN B 1 89 ? 19.438 13.719 17.812 1 82.69 89 ASN B N 1
ATOM 2599 C CA . ASN B 1 89 ? 19.812 14.031 19.188 1 82.69 89 ASN B CA 1
ATOM 2600 C C . ASN B 1 89 ? 21.328 14.211 19.328 1 82.69 89 ASN B C 1
ATOM 2602 O O . ASN B 1 89 ? 21.797 14.922 20.219 1 82.69 89 ASN B O 1
ATOM 2606 N N . HIS B 1 90 ? 22.031 13.656 18.453 1 81.75 90 HIS B N 1
ATOM 2607 C CA . HIS B 1 90 ? 23.484 13.758 18.516 1 81.75 90 HIS B CA 1
ATOM 2608 C C . HIS B 1 90 ? 24.016 14.734 17.484 1 81.75 90 HIS B C 1
ATOM 2610 O O . HIS B 1 90 ? 25.203 14.758 17.188 1 81.75 90 HIS B O 1
ATOM 2616 N N . LYS B 1 91 ? 23.203 15.477 16.797 1 74.19 91 LYS B N 1
ATOM 2617 C CA . LYS B 1 91 ? 23.5 16.578 15.898 1 74.19 91 LYS B CA 1
ATOM 2618 C C . LYS B 1 91 ? 24.172 16.094 14.617 1 74.19 91 LYS B C 1
ATOM 2620 O O . LYS B 1 91 ? 25.094 16.734 14.109 1 74.19 91 LYS B O 1
ATOM 2625 N N . TRP B 1 92 ? 23.984 14.883 14.336 1 70.56 92 TRP B N 1
ATOM 2626 C CA . TRP B 1 92 ? 24.484 14.375 13.062 1 70.56 92 TRP B CA 1
ATOM 2627 C C . TRP B 1 92 ? 23.453 14.602 11.953 1 70.56 92 TRP B C 1
ATOM 2629 O O . TRP B 1 92 ? 22.25 14.594 12.203 1 70.56 92 TRP B O 1
ATOM 2639 N N . ARG B 1 93 ? 24.078 14.867 10.789 1 74.81 93 ARG B N 1
ATOM 2640 C CA . ARG B 1 93 ? 23.188 15.023 9.641 1 74.81 93 ARG B CA 1
ATOM 2641 C C . ARG B 1 93 ? 22.562 13.688 9.25 1 74.81 93 ARG B C 1
ATOM 2643 O O . ARG B 1 93 ? 23.219 12.844 8.633 1 74.81 93 ARG B O 1
ATOM 2650 N N . TRP B 1 94 ? 21.438 13.406 9.508 1 75.19 94 TRP B N 1
ATOM 2651 C CA . TRP B 1 94 ? 20.734 12.125 9.398 1 75.19 94 TRP B CA 1
ATOM 2652 C C . TRP B 1 94 ? 20.641 11.68 7.945 1 75.19 94 TRP B C 1
ATOM 2654 O O . TRP B 1 94 ? 20.766 10.492 7.637 1 75.19 94 TRP B O 1
ATOM 2664 N N . HIS B 1 95 ? 20.547 12.633 7 1 72.81 95 HIS B N 1
ATOM 2665 C CA . HIS B 1 95 ? 20.391 12.258 5.598 1 72.81 95 HIS B CA 1
ATOM 2666 C C . HIS B 1 95 ? 21.656 11.625 5.051 1 72.81 95 HIS B C 1
ATOM 2668 O O . HIS B 1 95 ? 21.609 10.609 4.355 1 72.81 95 HIS B O 1
ATOM 2674 N N . LEU B 1 96 ? 22.828 12.164 5.461 1 76.5 96 LEU B N 1
ATOM 2675 C CA . LEU B 1 96 ? 24.109 11.664 4.984 1 76.5 96 LEU B CA 1
ATOM 2676 C C . LEU B 1 96 ? 24.406 10.289 5.57 1 76.5 96 LEU B C 1
ATOM 2678 O O . LEU B 1 96 ? 24.859 9.383 4.855 1 76.5 96 LEU B O 1
ATOM 2682 N N . GLN B 1 97 ? 24.047 10.148 6.781 1 81.81 97 GLN B N 1
ATOM 2683 C CA . GLN B 1 97 ? 24.328 8.875 7.434 1 81.81 97 GLN B CA 1
ATOM 2684 C C . GLN B 1 97 ? 23.375 7.781 6.938 1 81.81 97 GLN B C 1
ATOM 2686 O O . GLN B 1 97 ? 23.781 6.621 6.801 1 81.81 97 GLN B O 1
ATOM 2691 N N . ALA B 1 98 ? 22.234 8.203 6.672 1 80.69 98 ALA B N 1
ATOM 2692 C CA . ALA B 1 98 ? 21.234 7.238 6.215 1 80.69 98 ALA B CA 1
ATOM 2693 C C . ALA B 1 98 ? 21.594 6.699 4.832 1 80.69 98 ALA B C 1
ATOM 2695 O O . ALA B 1 98 ? 21.438 5.504 4.566 1 80.69 98 ALA B O 1
ATOM 2696 N N . ILE B 1 99 ? 22.078 7.539 3.994 1 82.38 99 ILE B N 1
ATOM 2697 C CA . ILE B 1 99 ? 22.422 7.102 2.646 1 82.38 99 ILE B CA 1
ATOM 2698 C C . ILE B 1 99 ? 23.672 6.227 2.693 1 82.38 99 ILE B C 1
ATOM 2700 O O . ILE B 1 99 ? 23.812 5.281 1.915 1 82.38 99 ILE B O 1
ATOM 2704 N N . ARG B 1 100 ? 24.641 6.578 3.537 1 87.94 100 ARG B N 1
ATOM 2705 C CA . ARG B 1 100 ? 25.828 5.742 3.729 1 87.94 100 ARG B CA 1
ATOM 2706 C C . ARG B 1 100 ? 25.438 4.348 4.211 1 87.94 100 ARG B C 1
ATOM 2708 O O . ARG B 1 100 ? 26 3.35 3.768 1 87.94 100 ARG B O 1
ATOM 2715 N N . LEU B 1 101 ? 24.469 4.363 5.098 1 89.06 101 LEU B N 1
ATOM 2716 C CA . LEU B 1 101 ? 23.969 3.082 5.594 1 89.06 101 LEU B CA 1
ATOM 2717 C C . LEU B 1 101 ? 23.312 2.287 4.477 1 89.06 101 LEU B C 1
ATOM 2719 O O . LEU B 1 101 ? 23.484 1.069 4.383 1 89.06 101 LEU B O 1
ATOM 2723 N N . ALA B 1 102 ? 22.578 2.986 3.633 1 90 102 ALA B N 1
ATOM 2724 C CA . ALA B 1 102 ? 21.938 2.33 2.498 1 90 102 ALA B CA 1
ATOM 2725 C C . ALA B 1 102 ? 22.984 1.733 1.55 1 90 102 ALA B C 1
ATOM 2727 O O . ALA B 1 102 ? 22.812 0.609 1.07 1 90 102 ALA B O 1
ATOM 2728 N N . LEU B 1 103 ? 24.031 2.525 1.28 1 93.38 103 LEU B N 1
ATOM 2729 C CA . LEU B 1 103 ? 25.109 2.045 0.415 1 93.38 103 LEU B CA 1
ATOM 2730 C C . LEU B 1 103 ? 25.781 0.818 1.018 1 93.38 103 LEU B C 1
ATOM 2732 O O . LEU B 1 103 ? 26.047 -0.161 0.315 1 93.38 103 LEU B O 1
ATOM 2736 N N . LEU B 1 104 ? 26.062 0.874 2.271 1 94.69 104 LEU B N 1
ATOM 2737 C CA . LEU B 1 104 ? 26.703 -0.243 2.955 1 94.69 104 LEU B CA 1
ATOM 2738 C C . LEU B 1 104 ? 25.812 -1.485 2.916 1 94.69 104 LEU B C 1
ATOM 2740 O O . LEU B 1 104 ? 26.281 -2.576 2.584 1 94.69 104 LEU B O 1
ATOM 2744 N N . LEU B 1 105 ? 24.594 -1.325 3.217 1 95.12 105 LEU B N 1
ATOM 2745 C CA . LEU B 1 105 ? 23.672 -2.447 3.223 1 95.12 105 LEU B CA 1
ATOM 2746 C C . LEU B 1 105 ? 23.547 -3.064 1.832 1 95.12 105 LEU B C 1
ATOM 2748 O O . LEU B 1 105 ? 23.594 -4.289 1.687 1 95.12 105 LEU B O 1
ATOM 2752 N N . MET B 1 106 ? 23.438 -2.24 0.807 1 96.12 106 MET B N 1
ATOM 2753 C CA . MET B 1 106 ? 23.328 -2.744 -0.558 1 96.12 106 MET B CA 1
ATOM 2754 C C . MET B 1 106 ? 24.594 -3.49 -0.97 1 96.12 106 MET B C 1
ATOM 2756 O O . MET B 1 106 ? 24.516 -4.508 -1.663 1 96.12 106 MET B O 1
ATOM 2760 N N . THR B 1 107 ? 25.766 -2.934 -0.582 1 96.5 107 THR B N 1
ATOM 2761 C CA . THR B 1 107 ? 27.031 -3.6 -0.887 1 96.5 107 THR B CA 1
ATOM 2762 C C . THR B 1 107 ? 27.078 -4.992 -0.262 1 96.5 107 THR B C 1
ATOM 2764 O O . THR B 1 107 ? 27.422 -5.969 -0.931 1 96.5 107 THR B O 1
ATOM 2767 N N . ILE B 1 108 ? 26.656 -5.086 0.94 1 97.12 108 ILE B N 1
ATOM 2768 C CA . ILE B 1 108 ? 26.641 -6.367 1.639 1 97.12 108 ILE B CA 1
ATOM 2769 C C . ILE B 1 108 ? 25.672 -7.324 0.951 1 97.12 108 ILE B C 1
ATOM 2771 O O . ILE B 1 108 ? 26.016 -8.477 0.684 1 97.12 108 ILE B O 1
ATOM 2775 N N . LEU B 1 109 ? 24.516 -6.875 0.635 1 96.69 109 LEU B N 1
ATOM 2776 C CA . LEU B 1 109 ? 23.5 -7.711 -0.006 1 96.69 109 LEU B CA 1
ATOM 2777 C C . LEU B 1 109 ? 23.969 -8.18 -1.377 1 96.69 109 LEU B C 1
ATOM 2779 O O . LEU B 1 109 ? 23.766 -9.336 -1.75 1 96.69 109 LEU B O 1
ATOM 2783 N N . ALA B 1 110 ? 24.625 -7.25 -2.146 1 95.75 110 ALA B N 1
ATOM 2784 C CA . ALA B 1 110 ? 25.125 -7.613 -3.467 1 95.75 110 ALA B CA 1
ATOM 2785 C C . ALA B 1 110 ? 26.156 -8.742 -3.371 1 95.75 110 ALA B C 1
ATOM 2787 O O . ALA B 1 110 ? 26.188 -9.633 -4.223 1 95.75 110 ALA B O 1
ATOM 2788 N N . ILE B 1 111 ? 26.938 -8.711 -2.338 1 95.75 111 ILE B N 1
ATOM 2789 C CA . ILE B 1 111 ? 28 -9.688 -2.16 1 95.75 111 ILE B CA 1
ATOM 2790 C C . ILE B 1 111 ? 27.422 -11.023 -1.714 1 95.75 111 ILE B C 1
ATOM 2792 O O . ILE B 1 111 ? 27.797 -12.078 -2.229 1 95.75 111 ILE B O 1
ATOM 2796 N N . ILE B 1 112 ? 26.406 -11.031 -0.909 1 96.06 112 ILE B N 1
ATOM 2797 C CA . ILE B 1 112 ? 26.031 -12.281 -0.245 1 96.06 112 ILE B CA 1
ATOM 2798 C C . ILE B 1 112 ? 24.906 -12.953 -1.016 1 96.06 112 ILE B C 1
ATOM 2800 O O . ILE B 1 112 ? 24.719 -14.172 -0.912 1 96.06 112 ILE B O 1
ATOM 2804 N N . THR B 1 113 ? 24.109 -12.266 -1.718 1 93.94 113 THR B N 1
ATOM 2805 C CA . THR B 1 113 ? 22.875 -12.75 -2.34 1 93.94 113 THR B CA 1
ATOM 2806 C C . THR B 1 113 ? 23.156 -14 -3.172 1 93.94 113 THR B C 1
ATOM 2808 O O . THR B 1 113 ? 22.406 -14.977 -3.098 1 93.94 113 THR B O 1
ATOM 2811 N N . PRO B 1 114 ? 24.312 -14.086 -4.023 1 92.25 114 PRO B N 1
ATOM 2812 C CA . PRO B 1 114 ? 24.547 -15.297 -4.816 1 92.25 114 PRO B CA 1
ATOM 2813 C C . PRO B 1 114 ? 24.828 -16.531 -3.951 1 92.25 114 PRO B C 1
ATOM 2815 O O . PRO B 1 114 ? 24.766 -17.656 -4.441 1 92.25 114 PRO B O 1
ATOM 2818 N N . TYR B 1 115 ? 25.016 -16.297 -2.596 1 94.06 115 TYR B N 1
ATOM 2819 C CA . TYR B 1 115 ? 25.484 -17.391 -1.755 1 94.06 115 TYR B CA 1
ATOM 2820 C C . TYR B 1 115 ? 24.453 -17.734 -0.678 1 94.06 115 TYR B C 1
ATOM 2822 O O . TYR B 1 115 ? 24.656 -18.641 0.121 1 94.06 115 TYR B O 1
ATOM 2830 N N . VAL B 1 116 ? 23.359 -17.062 -0.677 1 93.81 116 VAL B N 1
ATOM 2831 C CA . VAL B 1 116 ? 22.391 -17.281 0.402 1 93.81 116 VAL B CA 1
ATOM 2832 C C . VAL B 1 116 ? 21.016 -17.578 -0.183 1 93.81 116 VAL B C 1
ATOM 2834 O O . VAL B 1 116 ? 20.781 -17.375 -1.376 1 93.81 116 VAL B O 1
ATOM 2837 N N . ASP B 1 117 ? 20.172 -18 0.709 1 93.56 117 ASP B N 1
ATOM 2838 C CA . ASP B 1 117 ? 18.797 -18.312 0.315 1 93.56 117 ASP B CA 1
ATOM 2839 C C . ASP B 1 117 ? 18.031 -17.047 -0.041 1 93.56 117 ASP B C 1
ATOM 2841 O O . ASP B 1 117 ? 18.312 -15.969 0.489 1 93.56 117 ASP B O 1
ATOM 2845 N N . SER B 1 118 ? 17.062 -17.234 -0.917 1 94.25 118 SER B N 1
ATOM 2846 C CA . SER B 1 118 ? 16.219 -16.141 -1.394 1 94.25 118 SER B CA 1
ATOM 2847 C C . SER B 1 118 ? 15.57 -15.391 -0.233 1 94.25 118 SER B C 1
ATOM 2849 O O . SER B 1 118 ? 15.328 -14.188 -0.319 1 94.25 118 SER B O 1
ATOM 2851 N N . ILE B 1 119 ? 15.398 -16.094 0.916 1 94.44 119 ILE B N 1
ATOM 2852 C CA . ILE B 1 119 ? 14.734 -15.516 2.078 1 94.44 119 ILE B CA 1
ATOM 2853 C C . ILE B 1 119 ? 15.586 -14.375 2.635 1 94.44 119 ILE B C 1
ATOM 2855 O O . ILE B 1 119 ? 15.062 -13.32 3.01 1 94.44 119 ILE B O 1
ATOM 2859 N N . ILE B 1 120 ? 16.875 -14.539 2.656 1 95.25 120 ILE B N 1
ATOM 2860 C CA . ILE B 1 120 ? 17.797 -13.531 3.191 1 95.25 120 ILE B CA 1
ATOM 2861 C C . ILE B 1 120 ? 17.859 -12.336 2.248 1 95.25 120 ILE B C 1
ATOM 2863 O O . ILE B 1 120 ? 17.828 -11.188 2.691 1 95.25 120 ILE B O 1
ATOM 2867 N N . THR B 1 121 ? 17.859 -12.633 0.993 1 96.31 121 THR B N 1
ATOM 2868 C CA . THR B 1 121 ? 17.953 -11.578 -0.008 1 96.31 121 THR B CA 1
ATOM 2869 C C . THR B 1 121 ? 16.703 -10.703 0.008 1 96.31 121 THR B C 1
ATOM 2871 O O . THR B 1 121 ? 16.797 -9.477 0.08 1 96.31 121 THR B O 1
ATOM 2874 N N . ILE B 1 122 ? 15.562 -11.328 -0.003 1 97.56 122 ILE B N 1
ATOM 2875 C CA . ILE B 1 122 ? 14.32 -10.578 -0.047 1 97.56 122 ILE B CA 1
ATOM 2876 C C . ILE B 1 122 ? 14.133 -9.812 1.261 1 97.56 122 ILE B C 1
ATOM 2878 O O . ILE B 1 122 ? 13.641 -8.68 1.259 1 97.56 122 ILE B O 1
ATOM 2882 N N . ALA B 1 123 ? 14.523 -10.422 2.383 1 97.25 123 ALA B N 1
ATOM 2883 C CA . ALA B 1 123 ? 14.453 -9.75 3.676 1 97.25 123 ALA B CA 1
ATOM 2884 C C . ALA B 1 123 ? 15.352 -8.508 3.691 1 97.25 123 ALA B C 1
ATOM 2886 O O . ALA B 1 123 ? 14.914 -7.426 4.078 1 97.25 123 ALA B O 1
ATOM 2887 N N . GLY B 1 124 ? 16.609 -8.656 3.238 1 97.44 124 GLY B N 1
ATOM 2888 C CA . GLY B 1 124 ? 17.562 -7.562 3.207 1 97.44 124 GLY B CA 1
ATOM 2889 C C . GLY B 1 124 ? 17.141 -6.438 2.275 1 97.44 124 GLY B C 1
ATOM 2890 O O . GLY B 1 124 ? 17.25 -5.262 2.627 1 97.44 124 GLY B O 1
ATOM 2891 N N . LEU B 1 125 ? 16.609 -6.828 1.137 1 97.31 125 LEU B N 1
ATOM 2892 C CA . LEU B 1 125 ? 16.25 -5.824 0.144 1 97.31 125 LEU B CA 1
ATOM 2893 C C . LEU B 1 125 ? 14.969 -5.102 0.547 1 97.31 125 LEU B C 1
ATOM 2895 O O . LEU B 1 125 ? 14.805 -3.914 0.258 1 97.31 125 LEU B O 1
ATOM 2899 N N . ALA B 1 126 ? 14.094 -5.789 1.193 1 97.25 126 ALA B N 1
ATOM 2900 C CA . ALA B 1 126 ? 12.906 -5.129 1.732 1 97.25 126 ALA B CA 1
ATOM 2901 C C . ALA B 1 126 ? 13.289 -4.125 2.82 1 97.25 126 ALA B C 1
ATOM 2903 O O . ALA B 1 126 ? 12.727 -3.027 2.883 1 97.25 126 ALA B O 1
ATOM 2904 N N . PHE B 1 127 ? 14.188 -4.523 3.695 1 96.25 127 PHE B N 1
ATOM 2905 C CA . PHE B 1 127 ? 14.719 -3.625 4.715 1 96.25 127 PHE B CA 1
ATOM 2906 C C . PHE B 1 127 ? 15.375 -2.408 4.078 1 96.25 127 PHE B C 1
ATOM 2908 O O . PHE B 1 127 ? 15.125 -1.272 4.484 1 96.25 127 PHE B O 1
ATOM 2915 N N . PHE B 1 128 ? 16.141 -2.633 3.07 1 95.12 128 PHE B N 1
ATOM 2916 C CA . PHE B 1 128 ? 16.812 -1.56 2.334 1 95.12 128 PHE B CA 1
ATOM 2917 C C . PHE B 1 128 ? 15.781 -0.611 1.726 1 95.12 128 PHE B C 1
ATOM 2919 O O . PHE B 1 128 ? 15.922 0.61 1.823 1 95.12 128 PHE B O 1
ATOM 2926 N N . ALA B 1 129 ? 14.781 -1.195 1.054 1 93.56 129 ALA B N 1
ATOM 2927 C CA . ALA B 1 129 ? 13.734 -0.387 0.447 1 93.56 129 ALA B CA 1
ATOM 2928 C C . ALA B 1 129 ? 13.047 0.491 1.488 1 93.56 129 ALA B C 1
ATOM 2930 O O . ALA B 1 129 ? 12.75 1.66 1.229 1 93.56 129 ALA B O 1
ATOM 2931 N N . SER B 1 130 ? 12.797 -0.091 2.627 1 92.5 130 SER B N 1
ATOM 2932 C CA . SER B 1 130 ? 12.164 0.642 3.721 1 92.5 130 SER B CA 1
ATOM 2933 C C . SER B 1 130 ? 13.039 1.804 4.184 1 92.5 130 SER B C 1
ATOM 2935 O O . SER B 1 130 ? 12.539 2.893 4.461 1 92.5 130 SER B O 1
ATOM 2937 N N . LEU B 1 131 ? 14.352 1.62 4.293 1 89.38 131 LEU B N 1
ATOM 2938 C CA . LEU B 1 131 ? 15.289 2.682 4.641 1 89.38 131 LEU B CA 1
ATOM 2939 C C . LEU B 1 131 ? 15.219 3.824 3.635 1 89.38 131 LEU B C 1
ATOM 2941 O O . LEU B 1 131 ? 15.195 4.996 4.02 1 89.38 131 LEU B O 1
ATOM 2945 N N . GLN B 1 132 ? 15.086 3.412 2.418 1 86 132 GLN B N 1
ATOM 2946 C CA . GLN B 1 132 ? 15.039 4.414 1.356 1 86 132 GLN B CA 1
ATOM 2947 C C . GLN B 1 132 ? 13.758 5.242 1.438 1 86 132 GLN B C 1
ATOM 2949 O O . GLN B 1 132 ? 13.781 6.457 1.242 1 86 132 GLN B O 1
ATOM 2954 N N . VAL B 1 133 ? 12.719 4.629 1.693 1 84.12 133 VAL B N 1
ATOM 2955 C CA . VAL B 1 133 ? 11.438 5.312 1.82 1 84.12 133 VAL B CA 1
ATOM 2956 C C . VAL B 1 133 ? 11.492 6.32 2.967 1 84.12 133 VAL B C 1
ATOM 2958 O O . VAL B 1 133 ? 10.969 7.43 2.857 1 84.12 133 VAL B O 1
ATOM 2961 N N . GLY B 1 134 ? 12.086 5.984 4.055 1 80.75 134 GLY B N 1
ATOM 2962 C CA . GLY B 1 134 ? 12.164 6.832 5.23 1 80.75 134 GLY B CA 1
ATOM 2963 C C . GLY B 1 134 ? 13.133 7.988 5.07 1 80.75 134 GLY B C 1
ATOM 2964 O O . GLY B 1 134 ? 12.953 9.047 5.676 1 80.75 134 GLY B O 1
ATOM 2965 N N . ILE B 1 135 ? 14.211 7.785 4.281 1 74 135 ILE B N 1
ATOM 2966 C CA . ILE B 1 135 ? 15.25 8.797 4.109 1 74 135 ILE B CA 1
ATOM 2967 C C . ILE B 1 135 ? 14.781 9.859 3.125 1 74 135 ILE B C 1
ATOM 2969 O O . ILE B 1 135 ? 15.047 11.055 3.316 1 74 135 ILE B O 1
ATOM 2973 N N . PHE B 1 136 ? 13.961 9.516 2.172 1 68.44 136 PHE B N 1
ATOM 2974 C CA . PHE B 1 136 ? 13.688 10.43 1.072 1 68.44 136 PHE B CA 1
ATOM 2975 C C . PHE B 1 136 ? 12.195 10.742 0.99 1 68.44 136 PHE B C 1
ATOM 2977 O O . PHE B 1 136 ? 11.656 10.953 -0.099 1 68.44 136 PHE B O 1
ATOM 2984 N N . LYS B 1 137 ? 11.406 10.703 2.125 1 61.19 137 LYS B N 1
ATOM 2985 C CA . LYS B 1 137 ? 9.977 11.023 2.152 1 61.19 137 LYS B CA 1
ATOM 2986 C C . LYS B 1 137 ? 9.719 12.43 1.638 1 61.19 137 LYS B C 1
ATOM 2988 O O . LYS B 1 137 ? 8.664 12.711 1.069 1 61.19 137 LYS B O 1
ATOM 2993 N N . ARG B 1 138 ? 10.547 13.422 1.976 1 54.66 138 ARG B N 1
ATOM 2994 C CA . ARG B 1 138 ? 10.281 14.797 1.584 1 54.66 138 ARG B CA 1
ATOM 2995 C C . ARG B 1 138 ? 11.461 15.391 0.826 1 54.66 138 ARG B C 1
ATOM 2997 O O . ARG B 1 138 ? 12.602 15.297 1.276 1 54.66 138 ARG B O 1
ATOM 3004 N N . VAL B 1 139 ? 11.383 15.367 -0.493 1 48.5 139 VAL B N 1
ATOM 3005 C CA . VAL B 1 139 ? 12.406 16.203 -1.12 1 48.5 139 VAL B CA 1
ATOM 3006 C C . VAL B 1 139 ? 11.836 17.594 -1.386 1 48.5 139 VAL B C 1
ATOM 3008 O O . VAL B 1 139 ? 10.922 17.75 -2.195 1 48.5 139 VAL B O 1
ATOM 3011 N N . ARG B 1 140 ? 12.398 18.656 -0.729 1 45.28 140 ARG B N 1
ATOM 3012 C CA . ARG B 1 140 ? 12.195 20.094 -0.764 1 45.28 140 ARG B CA 1
ATOM 3013 C C . ARG B 1 140 ? 10.719 20.453 -0.619 1 45.28 140 ARG B C 1
ATOM 3015 O O . ARG B 1 140 ? 10.203 21.281 -1.366 1 45.28 140 ARG B O 1
ATOM 3022 N N . GLY B 1 141 ? 9.969 19.625 0.116 1 46.91 141 GLY B N 1
ATOM 3023 C CA . GLY B 1 141 ? 8.625 20.078 0.448 1 46.91 141 GLY B CA 1
ATOM 3024 C C . GLY B 1 141 ? 7.543 19.312 -0.274 1 46.91 141 GLY B C 1
ATOM 3025 O O . GLY B 1 141 ? 6.355 19.453 0.026 1 46.91 141 GLY B O 1
ATOM 3026 N N . VAL B 1 142 ? 7.977 18.734 -1.42 1 50.06 142 VAL B N 1
ATOM 3027 C CA . VAL B 1 142 ? 6.965 17.969 -2.143 1 50.06 142 VAL B CA 1
ATOM 3028 C C . VAL B 1 142 ? 7.09 16.484 -1.795 1 50.06 142 VAL B C 1
ATOM 3030 O O . VAL B 1 142 ? 8.195 15.945 -1.74 1 50.06 142 VAL B O 1
ATOM 3033 N N . ASN B 1 143 ? 6.059 15.945 -1.274 1 55.41 143 ASN B N 1
ATOM 3034 C CA . ASN B 1 143 ? 6 14.523 -0.949 1 55.41 143 ASN B CA 1
ATOM 3035 C C . ASN B 1 143 ? 6.09 13.656 -2.201 1 55.41 143 ASN B C 1
ATOM 3037 O O . ASN B 1 143 ? 5.258 13.781 -3.105 1 55.41 143 ASN B O 1
ATOM 3041 N N . TYR B 1 144 ? 7.355 13.391 -2.6 1 58 144 TYR B N 1
ATOM 3042 C CA . TYR B 1 144 ? 7.504 12.406 -3.672 1 58 144 TYR B CA 1
ATOM 3043 C C . TYR B 1 144 ? 7.73 11.016 -3.105 1 58 144 TYR B C 1
ATOM 3045 O O . TYR B 1 144 ? 8.477 10.844 -2.141 1 58 144 TYR B O 1
ATOM 3053 N N . ALA B 1 145 ? 6.707 10.203 -3.4 1 61.38 145 ALA B N 1
ATOM 3054 C CA . ALA B 1 145 ? 6.945 8.82 -2.979 1 61.38 145 ALA B CA 1
ATOM 3055 C C . ALA B 1 145 ? 7.789 8.07 -4.008 1 61.38 145 ALA B C 1
ATOM 3057 O O . ALA B 1 145 ? 7.297 7.715 -5.078 1 61.38 145 ALA B O 1
ATOM 3058 N N . SER B 1 146 ? 9.156 7.875 -3.748 1 59.22 146 SER B N 1
ATOM 3059 C CA . SER B 1 146 ? 10.148 7.309 -4.656 1 59.22 146 SER B CA 1
ATOM 3060 C C . SER B 1 146 ? 9.82 5.863 -5.004 1 59.22 146 SER B C 1
ATOM 3062 O O . SER B 1 146 ? 10.227 5.359 -6.051 1 59.22 146 SER B O 1
ATOM 3064 N N . PHE B 1 147 ? 9.008 5.316 -4.109 1 70 147 PHE B N 1
ATOM 3065 C CA . PHE B 1 147 ? 8.789 3.893 -4.332 1 70 147 PHE B CA 1
ATOM 3066 C C . PHE B 1 147 ? 7.309 3.602 -4.547 1 70 147 PHE B C 1
ATOM 3068 O O . PHE B 1 147 ? 6.934 2.482 -4.902 1 70 147 PHE B O 1
ATOM 3075 N N . MET B 1 148 ? 6.484 4.582 -4.434 1 78.56 148 MET B N 1
ATOM 3076 C CA . MET B 1 148 ? 5.043 4.426 -4.574 1 78.56 148 MET B CA 1
ATOM 3077 C C . MET B 1 148 ? 4.539 5.129 -5.832 1 78.56 148 MET B C 1
ATOM 3079 O O . MET B 1 148 ? 4.039 6.25 -5.762 1 78.56 148 MET B O 1
ATOM 3083 N N . MET B 1 149 ? 4.516 4.426 -6.953 1 82.44 149 MET B N 1
ATOM 3084 C CA . MET B 1 149 ? 4.211 5.031 -8.242 1 82.44 149 MET B CA 1
ATOM 3085 C C . MET B 1 149 ? 2.709 5.266 -8.398 1 82.44 149 MET B C 1
ATOM 3087 O O . MET B 1 149 ? 2.289 6.195 -9.086 1 82.44 149 MET B O 1
ATOM 3091 N N . THR B 1 150 ? 1.982 4.41 -7.715 1 85.69 150 THR B N 1
ATOM 3092 C CA . THR B 1 150 ? 0.544 4.652 -7.742 1 85.69 150 THR B CA 1
ATOM 3093 C C . THR B 1 150 ? 0.22 6.043 -7.203 1 85.69 150 THR B C 1
ATOM 3095 O O . THR B 1 150 ? -0.547 6.789 -7.816 1 85.69 150 THR B O 1
ATOM 3098 N N . GLY B 1 151 ? 0.806 6.387 -6.074 1 84.5 151 GLY B N 1
ATOM 3099 C CA . GLY B 1 151 ? 0.64 7.719 -5.523 1 84.5 151 GLY B CA 1
ATOM 3100 C C . GLY B 1 151 ? 1.128 8.812 -6.449 1 84.5 151 GLY B C 1
ATOM 3101 O O . GLY B 1 151 ? 0.466 9.844 -6.609 1 84.5 151 GLY B O 1
ATOM 3102 N N . ASN B 1 152 ? 2.256 8.633 -7.109 1 86.06 152 ASN B N 1
ATOM 3103 C CA . ASN B 1 152 ? 2.799 9.602 -8.055 1 86.06 152 ASN B CA 1
ATOM 3104 C C . ASN B 1 152 ? 1.889 9.773 -9.266 1 86.06 152 ASN B C 1
ATOM 3106 O O . ASN B 1 152 ? 1.689 10.891 -9.742 1 86.06 152 ASN B O 1
ATOM 3110 N N . ILE B 1 153 ? 1.377 8.656 -9.68 1 90.06 153 ILE B N 1
ATOM 3111 C CA . ILE B 1 153 ? 0.479 8.688 -10.828 1 90.06 153 ILE B CA 1
ATOM 3112 C C . ILE B 1 153 ? -0.792 9.453 -10.469 1 90.06 153 ILE B C 1
ATOM 3114 O O . ILE B 1 153 ? -1.253 10.305 -11.234 1 90.06 153 ILE B O 1
ATOM 3118 N N . THR B 1 154 ? -1.271 9.18 -9.344 1 88.88 154 THR B N 1
ATOM 3119 C CA . THR B 1 154 ? -2.463 9.875 -8.867 1 88.88 154 THR B CA 1
ATOM 3120 C C . THR B 1 154 ? -2.201 11.375 -8.758 1 88.88 154 THR B C 1
ATOM 3122 O O . THR B 1 154 ? -2.939 12.18 -9.328 1 88.88 154 THR B O 1
ATOM 3125 N N . ASN B 1 155 ? -1.167 11.719 -8.062 1 85.62 155 ASN B N 1
ATOM 3126 C CA . ASN B 1 155 ? -0.838 13.117 -7.82 1 85.62 155 ASN B CA 1
ATOM 3127 C C . ASN B 1 155 ? -0.538 13.852 -9.117 1 85.62 155 ASN B C 1
ATOM 3129 O O . ASN B 1 155 ? -0.954 15 -9.305 1 85.62 155 ASN B O 1
ATOM 3133 N N . THR B 1 156 ? 0.182 13.219 -9.969 1 88.12 156 THR B N 1
ATOM 3134 C CA . THR B 1 156 ? 0.512 13.82 -11.258 1 88.12 156 THR B CA 1
ATOM 3135 C C . THR B 1 156 ? -0.75 14.062 -12.078 1 88.12 156 THR B C 1
ATOM 3137 O O . THR B 1 156 ? -0.905 15.125 -12.688 1 88.12 156 THR B O 1
ATOM 3140 N N . SER B 1 157 ? -1.605 13.078 -12.102 1 91.25 157 SER B N 1
ATOM 3141 C CA . SER B 1 157 ? -2.854 13.219 -12.844 1 91.25 157 SER B CA 1
ATOM 3142 C C . SER B 1 157 ? -3.682 14.383 -12.32 1 91.25 157 SER B C 1
ATOM 3144 O O . SER B 1 157 ? -4.211 15.18 -13.102 1 91.25 157 SER B O 1
ATOM 3146 N N . LEU B 1 158 ? -3.727 14.516 -11.055 1 88.31 158 LEU B N 1
ATOM 3147 C CA . LEU B 1 158 ? -4.488 15.602 -10.4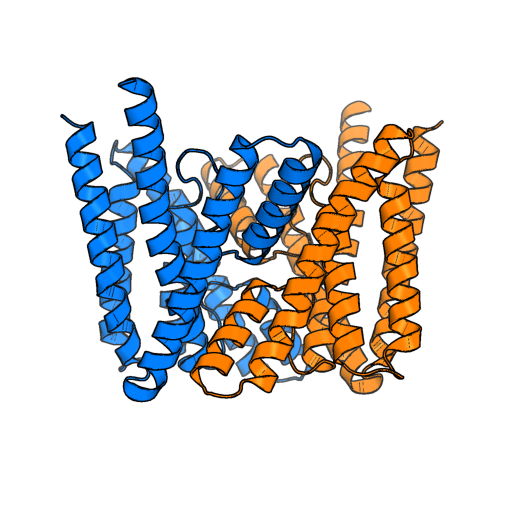45 1 88.31 158 LEU B CA 1
ATOM 3148 C C . LEU B 1 158 ? -3.834 16.953 -10.727 1 88.31 158 LEU B C 1
ATOM 3150 O O . LEU B 1 158 ? -4.523 17.938 -11.008 1 88.31 158 LEU B O 1
ATOM 3154 N N . THR B 1 159 ? -2.553 16.969 -10.633 1 87.56 159 THR B N 1
ATOM 3155 C CA . THR B 1 159 ? -1.82 18.203 -10.883 1 87.56 159 THR B CA 1
ATOM 3156 C C . THR B 1 159 ? -1.984 18.641 -12.336 1 87.56 159 THR B C 1
ATOM 3158 O O . THR B 1 159 ? -2.152 19.828 -12.625 1 87.56 159 THR B O 1
ATOM 3161 N N . VAL B 1 160 ? -1.924 17.719 -13.18 1 90 160 VAL B N 1
ATOM 3162 C CA . VAL B 1 160 ? -2.113 18.016 -14.594 1 90 160 VAL B CA 1
ATOM 3163 C C . VAL B 1 160 ? -3.537 18.516 -14.828 1 90 160 VAL B C 1
ATOM 3165 O O . VAL B 1 160 ? -3.752 19.5 -15.547 1 90 160 VAL B O 1
ATOM 3168 N N . ALA B 1 161 ? -4.523 17.828 -14.266 1 91.19 161 ALA B N 1
ATOM 3169 C CA . ALA B 1 161 ? -5.91 18.281 -14.383 1 91.19 161 ALA B CA 1
ATOM 3170 C C . ALA B 1 161 ? -6.078 19.703 -13.867 1 91.19 161 ALA B C 1
ATOM 3172 O O . ALA B 1 161 ? -6.77 20.516 -14.484 1 91.19 161 ALA B O 1
ATOM 3173 N N . ARG B 1 162 ? -5.414 19.953 -12.734 1 88.81 162 ARG B N 1
ATOM 3174 C CA . ARG B 1 162 ? -5.461 21.281 -12.148 1 88.81 162 ARG B CA 1
ATOM 3175 C C . ARG B 1 162 ? -4.809 22.312 -13.07 1 88.81 162 ARG B C 1
ATOM 3177 O O . ARG B 1 162 ? -5.312 23.422 -13.227 1 88.81 162 ARG B O 1
ATOM 3184 N N . ALA B 1 163 ? -3.707 21.969 -13.617 1 87.81 163 ALA B N 1
ATOM 3185 C CA . ALA B 1 163 ? -3 22.875 -14.531 1 87.81 163 ALA B CA 1
ATOM 3186 C C . ALA B 1 163 ? -3.855 23.203 -15.75 1 87.81 163 ALA B C 1
ATOM 3188 O O . ALA B 1 163 ? -3.859 24.344 -16.219 1 87.81 163 ALA B O 1
ATOM 3189 N N . ILE B 1 164 ? -4.508 22.219 -16.266 1 87.44 164 ILE B N 1
ATOM 3190 C CA . ILE B 1 164 ? -5.379 22.406 -17.422 1 87.44 164 ILE B CA 1
ATOM 3191 C C . ILE B 1 164 ? -6.539 23.328 -17.047 1 87.44 164 ILE B C 1
ATOM 3193 O O . ILE B 1 164 ? -6.922 24.203 -17.812 1 87.44 164 ILE B O 1
ATOM 3197 N N . ASP B 1 165 ? -7.023 23.125 -15.891 1 88.38 165 ASP B N 1
ATOM 3198 C CA . ASP B 1 165 ? -8.172 23.891 -15.422 1 88.38 165 ASP B CA 1
ATOM 3199 C C . ASP B 1 165 ? -7.773 25.344 -15.125 1 88.38 165 ASP B C 1
ATOM 3201 O O . ASP B 1 165 ? -8.484 26.281 -15.5 1 88.38 165 ASP B O 1
ATOM 3205 N N . GLU B 1 166 ? -6.68 25.484 -14.43 1 87.44 166 GLU B N 1
ATOM 3206 C CA . GLU B 1 166 ? -6.273 26.812 -13.961 1 87.44 166 GLU B CA 1
ATOM 3207 C C . GLU B 1 166 ? -5.359 27.5 -14.969 1 87.44 166 GLU B C 1
ATOM 3209 O O . GLU B 1 166 ? -5.043 28.688 -14.82 1 87.44 166 GLU B O 1
ATOM 3214 N N . SER B 1 167 ? -4.91 26.781 -15.977 1 82 167 SER B N 1
ATOM 3215 C CA . SER B 1 167 ? -3.961 27.328 -16.938 1 82 167 SER B CA 1
ATOM 3216 C C . SER B 1 167 ? -2.719 27.875 -16.25 1 82 167 SER B C 1
ATOM 3218 O O . SER B 1 167 ? -2.25 28.969 -16.578 1 82 167 SER B O 1
ATOM 3220 N N . ASP B 1 168 ? -2.312 27.312 -15.188 1 82.75 168 ASP B N 1
ATOM 3221 C CA . ASP B 1 168 ? -1.164 27.766 -14.406 1 82.75 168 ASP B CA 1
ATOM 3222 C C . ASP B 1 168 ? 0.096 27 -14.781 1 82.75 168 ASP B C 1
ATOM 3224 O O . ASP B 1 168 ? 0.206 25.797 -14.508 1 82.75 168 ASP B O 1
ATOM 3228 N N . PRO B 1 169 ? 0.975 27.719 -15.32 1 78.25 169 PRO B N 1
ATOM 3229 C CA . PRO B 1 169 ? 2.203 27.062 -15.773 1 78.25 169 PRO B CA 1
ATOM 3230 C C . PRO B 1 169 ? 3.029 26.484 -14.625 1 78.25 169 PRO B C 1
ATOM 3232 O O . PRO B 1 169 ? 3.785 25.531 -14.812 1 78.25 169 PRO B O 1
ATOM 3235 N N . LYS B 1 170 ? 2.99 27.016 -13.484 1 79.12 170 LYS B N 1
ATOM 3236 C CA . LYS B 1 170 ? 3.756 26.531 -12.328 1 79.12 170 LYS B CA 1
ATOM 3237 C C . LYS B 1 170 ? 3.303 25.141 -11.906 1 79.12 170 LYS B C 1
ATOM 3239 O O . LYS B 1 170 ? 4.125 24.312 -11.523 1 79.12 170 LYS B O 1
ATOM 3244 N N . VAL B 1 171 ? 2.08 24.891 -12.125 1 78.31 171 VAL B N 1
ATOM 3245 C CA . VAL B 1 171 ? 1.518 23.594 -11.75 1 78.31 171 VAL B CA 1
ATOM 3246 C C . VAL B 1 171 ? 1.963 22.531 -12.758 1 78.31 171 VAL B C 1
ATOM 3248 O O . VAL B 1 171 ? 2.234 21.391 -12.375 1 78.31 171 VAL B O 1
ATOM 3251 N N . LEU B 1 172 ? 2.148 22.953 -13.922 1 81.44 172 LEU B N 1
ATOM 3252 C CA . LEU B 1 172 ? 2.588 22.031 -14.961 1 81.44 172 LEU B CA 1
ATOM 3253 C C . LEU B 1 172 ? 4.035 21.609 -14.734 1 81.44 172 LEU B C 1
ATOM 3255 O O . LEU B 1 172 ? 4.402 20.469 -15.023 1 81.44 172 LEU B O 1
ATOM 3259 N N . LYS B 1 173 ? 4.777 22.531 -14.203 1 81.69 173 LYS B N 1
ATOM 3260 C CA . LYS B 1 173 ? 6.168 22.203 -13.906 1 81.69 173 LYS B CA 1
ATOM 3261 C C . LYS B 1 173 ? 6.266 21.141 -12.82 1 81.69 173 LYS B C 1
ATOM 3263 O O . LYS B 1 173 ? 7.09 20.234 -12.914 1 81.69 173 LYS B O 1
ATOM 3268 N N . GLN B 1 174 ? 5.434 21.156 -11.867 1 79 174 GLN B N 1
ATOM 3269 C CA . GLN B 1 174 ? 5.395 20.141 -10.812 1 79 174 GLN B CA 1
ATOM 3270 C C . GLN B 1 174 ? 5.02 18.781 -11.359 1 79 174 GLN B C 1
ATOM 3272 O O . GLN B 1 174 ? 5.602 17.766 -10.969 1 79 174 GLN B O 1
ATOM 3277 N N . ALA B 1 175 ? 4.082 18.797 -12.219 1 82.19 175 ALA B N 1
ATOM 3278 C CA . ALA B 1 175 ? 3.654 17.547 -12.852 1 82.19 175 ALA B CA 1
ATOM 3279 C C . ALA B 1 175 ? 4.785 16.938 -13.672 1 82.19 175 ALA B C 1
ATOM 3281 O O . ALA B 1 175 ? 4.93 15.711 -13.719 1 82.19 175 ALA B O 1
ATOM 3282 N N . SER B 1 176 ? 5.594 17.812 -14.227 1 84.88 176 SER B N 1
ATOM 3283 C CA . SER B 1 176 ? 6.699 17.328 -15.047 1 84.88 176 SER B CA 1
ATOM 3284 C C . SER B 1 176 ? 7.734 16.594 -14.203 1 84.88 176 SER B C 1
ATOM 3286 O O . SER B 1 176 ? 8.312 15.594 -14.648 1 84.88 176 SER B O 1
ATOM 3288 N N . TYR B 1 177 ? 7.91 17.031 -12.969 1 82.12 177 TYR B N 1
ATOM 3289 C CA . TYR B 1 177 ? 8.867 16.359 -12.086 1 82.12 177 TYR B CA 1
ATOM 3290 C C . TYR B 1 177 ? 8.406 14.953 -11.742 1 82.12 177 TYR B C 1
ATOM 3292 O O . TYR B 1 177 ? 9.195 14.008 -11.773 1 82.12 177 TYR B O 1
ATOM 3300 N N . THR B 1 178 ? 7.176 14.828 -11.492 1 83.12 178 THR B N 1
ATOM 3301 C CA . THR B 1 178 ? 6.652 13.523 -11.102 1 83.12 178 THR B CA 1
ATOM 3302 C C . THR B 1 178 ? 6.652 12.562 -12.289 1 83.12 178 THR B C 1
ATOM 3304 O O . THR B 1 178 ? 6.875 11.359 -12.125 1 83.12 178 THR B O 1
ATOM 3307 N N . ILE B 1 179 ? 6.406 13.133 -13.453 1 88.94 179 ILE B N 1
ATOM 3308 C CA . ILE B 1 179 ? 6.461 12.312 -14.656 1 88.94 179 ILE B CA 1
ATOM 3309 C C . ILE B 1 179 ? 7.879 11.789 -14.852 1 88.94 179 ILE B C 1
ATOM 3311 O O . ILE B 1 179 ? 8.07 10.625 -15.211 1 88.94 179 ILE B O 1
ATOM 3315 N N . ILE B 1 180 ? 8.859 12.633 -14.555 1 89.88 180 ILE B N 1
ATOM 3316 C CA . ILE B 1 180 ? 10.258 12.234 -14.68 1 89.88 180 ILE B CA 1
ATOM 3317 C C . ILE B 1 180 ? 10.562 11.125 -13.672 1 89.88 180 ILE B C 1
ATOM 3319 O O . ILE B 1 180 ? 11.273 10.164 -13.984 1 89.88 180 ILE B O 1
ATOM 3323 N N . ILE B 1 181 ? 9.969 11.203 -12.492 1 88.56 181 ILE B N 1
ATOM 3324 C CA . ILE B 1 181 ? 10.195 10.211 -11.453 1 88.56 181 ILE B CA 1
ATOM 3325 C C . ILE B 1 181 ? 9.594 8.875 -11.875 1 88.56 181 ILE B C 1
ATOM 3327 O O . ILE B 1 181 ? 10.234 7.828 -11.727 1 88.56 181 ILE B O 1
ATOM 3331 N N . ILE B 1 182 ? 8.445 8.906 -12.477 1 92.31 182 ILE B N 1
ATOM 3332 C CA . ILE B 1 182 ? 7.793 7.695 -12.969 1 92.31 182 ILE B CA 1
ATOM 3333 C C . ILE B 1 182 ? 8.633 7.074 -14.078 1 92.31 182 ILE B C 1
ATOM 3335 O O . ILE B 1 182 ? 8.859 5.859 -14.094 1 92.31 182 ILE B O 1
ATOM 3339 N N . PHE B 1 183 ? 9.156 7.902 -14.969 1 94.25 183 PHE B N 1
ATOM 3340 C CA . PHE B 1 183 ? 9.953 7.434 -16.094 1 94.25 183 PHE B CA 1
ATOM 3341 C C . PHE B 1 183 ? 11.266 6.82 -15.609 1 94.25 183 PHE B C 1
ATOM 3343 O O . PHE B 1 183 ? 11.68 5.77 -16.094 1 94.25 183 PHE B O 1
ATOM 3350 N N . THR B 1 184 ? 11.898 7.449 -14.656 1 94 184 THR B N 1
ATOM 3351 C CA . THR B 1 184 ? 13.164 6.934 -14.148 1 94 184 THR B CA 1
ATOM 3352 C C . THR B 1 184 ? 12.953 5.629 -13.391 1 94 184 THR B C 1
ATOM 3354 O O . THR B 1 184 ? 13.805 4.742 -13.414 1 94 184 THR B O 1
ATOM 3357 N N . PHE B 1 185 ? 11.852 5.543 -12.727 1 94.56 185 PHE B N 1
ATOM 3358 C CA . PHE B 1 185 ? 11.484 4.266 -12.125 1 94.56 185 PHE B CA 1
ATOM 3359 C C . PHE B 1 185 ? 11.414 3.17 -13.18 1 94.56 185 PHE B C 1
ATOM 3361 O O . PHE B 1 185 ? 11.969 2.084 -13 1 94.56 185 PHE B O 1
ATOM 3368 N N . MET B 1 186 ? 10.758 3.488 -14.312 1 96.94 186 MET B N 1
ATOM 3369 C CA . MET B 1 186 ? 10.609 2.537 -15.406 1 96.94 186 MET B CA 1
ATOM 3370 C C . MET B 1 186 ? 11.969 2.145 -15.977 1 96.94 186 MET B C 1
ATOM 3372 O O . MET B 1 186 ? 12.195 0.984 -16.328 1 96.94 186 MET B O 1
ATOM 3376 N N . VAL B 1 187 ? 12.852 3.076 -16.078 1 97.19 187 VAL B N 1
ATOM 3377 C CA . VAL B 1 187 ? 14.195 2.807 -16.578 1 97.19 187 VAL B CA 1
ATOM 3378 C C . VAL B 1 187 ? 14.922 1.861 -15.617 1 97.19 187 VAL B C 1
ATOM 3380 O O . VAL B 1 187 ? 15.648 0.965 -16.047 1 97.19 187 VAL B O 1
ATOM 3383 N N . GLY B 1 188 ? 14.711 2.082 -14.273 1 97.12 188 GLY B N 1
ATOM 3384 C CA . GLY B 1 188 ? 15.273 1.155 -13.305 1 97.12 188 GLY B CA 1
ATOM 3385 C C . GLY B 1 188 ? 14.75 -0.262 -13.461 1 97.12 188 GLY B C 1
ATOM 3386 O O . GLY B 1 188 ? 15.523 -1.221 -13.406 1 97.12 188 GLY B O 1
ATOM 3387 N N . VAL B 1 189 ? 13.477 -0.347 -13.68 1 97.38 189 VAL B N 1
ATOM 3388 C CA . VAL B 1 189 ? 12.859 -1.652 -13.891 1 97.38 189 VAL B CA 1
ATOM 3389 C C . VAL B 1 189 ? 13.453 -2.303 -15.141 1 97.38 189 VAL B C 1
ATOM 3391 O O . VAL B 1 189 ? 13.812 -3.48 -15.125 1 97.38 189 VAL B O 1
ATOM 3394 N N . ALA B 1 190 ? 13.555 -1.549 -16.25 1 97.81 190 ALA B N 1
ATOM 3395 C CA . ALA B 1 190 ? 14.078 -2.055 -17.516 1 97.81 190 ALA B CA 1
ATOM 3396 C C . ALA B 1 190 ? 15.523 -2.527 -17.359 1 97.81 190 ALA B C 1
ATOM 3398 O O . ALA B 1 190 ? 15.883 -3.613 -17.812 1 97.81 190 ALA B O 1
ATOM 3399 N N . ALA B 1 191 ? 16.312 -1.704 -16.719 1 97.62 191 ALA B N 1
ATOM 3400 C CA . ALA B 1 191 ? 17.719 -2.055 -16.5 1 97.62 191 ALA B CA 1
ATOM 3401 C C . ALA B 1 191 ? 17.844 -3.34 -15.695 1 97.62 191 ALA B C 1
ATOM 3403 O O . ALA B 1 191 ? 18.609 -4.234 -16.062 1 97.62 191 ALA B O 1
ATOM 3404 N N . SER B 1 192 ? 17.078 -3.379 -14.625 1 97.31 192 SER B N 1
ATOM 3405 C CA . SER B 1 192 ? 17.125 -4.559 -13.773 1 97.31 192 SER B CA 1
ATOM 3406 C C . SER B 1 192 ? 16.719 -5.812 -14.531 1 97.31 192 SER B C 1
ATOM 3408 O O . SER B 1 192 ? 17.391 -6.844 -14.453 1 97.31 192 SER B O 1
ATOM 3410 N N . THR B 1 193 ? 15.648 -5.738 -15.273 1 97 193 THR B N 1
ATOM 3411 C CA . THR B 1 193 ? 15.148 -6.879 -16.031 1 97 193 THR B CA 1
ATOM 3412 C C . THR B 1 193 ? 16.172 -7.309 -17.094 1 97 193 THR B C 1
ATOM 3414 O O . THR B 1 193 ? 16.406 -8.508 -17.266 1 97 193 THR B O 1
ATOM 3417 N N . TRP B 1 194 ? 16.719 -6.32 -17.703 1 96.69 194 TRP B N 1
ATOM 3418 C CA . TRP B 1 194 ? 17.719 -6.605 -18.734 1 96.69 194 TRP B CA 1
ATOM 3419 C C . TRP B 1 194 ? 18.938 -7.27 -18.141 1 96.69 194 TRP B C 1
ATOM 3421 O O . TRP B 1 194 ? 19.406 -8.305 -18.625 1 96.69 194 TRP B O 1
ATOM 3431 N N . PHE B 1 195 ? 19.516 -6.75 -17.078 1 96.25 195 PHE B N 1
ATOM 3432 C CA . PHE B 1 195 ? 20.719 -7.297 -16.438 1 96.25 195 PHE B CA 1
ATOM 3433 C C . PHE B 1 195 ? 20.438 -8.672 -15.844 1 96.25 195 PHE B C 1
ATOM 3435 O O . PHE B 1 195 ? 21.297 -9.547 -15.836 1 96.25 195 PHE B O 1
ATOM 3442 N N . ALA B 1 196 ? 19.25 -8.836 -15.32 1 93.75 196 ALA B N 1
ATOM 3443 C CA . ALA B 1 196 ? 18.891 -10.094 -14.672 1 93.75 196 ALA B CA 1
ATOM 3444 C C . ALA B 1 196 ? 18.891 -11.25 -15.672 1 93.75 196 ALA B C 1
ATOM 3446 O O . ALA B 1 196 ? 19.125 -12.398 -15.305 1 93.75 196 ALA B O 1
ATOM 3447 N N . GLN B 1 197 ? 18.594 -11.008 -16.938 1 92.44 197 GLN B N 1
ATOM 3448 C CA . GLN B 1 197 ? 18.594 -12.039 -17.953 1 92.44 197 GLN B CA 1
ATOM 3449 C C . GLN B 1 197 ? 20 -12.609 -18.156 1 92.44 197 GLN B C 1
ATOM 3451 O O . GLN B 1 197 ? 20.141 -13.789 -18.5 1 92.44 197 GLN B O 1
ATOM 3456 N N . TYR B 1 198 ? 21.047 -11.828 -17.875 1 93.31 198 TYR B N 1
ATOM 3457 C CA . TYR B 1 198 ? 22.422 -12.242 -18.156 1 93.31 198 TYR B CA 1
ATOM 3458 C C . TYR B 1 198 ? 23.172 -12.523 -16.859 1 93.31 198 TYR B C 1
ATOM 3460 O O . TYR B 1 198 ? 23.984 -13.461 -16.797 1 93.31 198 TYR B O 1
ATOM 3468 N N . LEU B 1 199 ? 22.875 -11.734 -15.789 1 93.5 199 LEU B N 1
ATOM 3469 C CA . LEU B 1 199 ? 23.688 -11.805 -14.578 1 93.5 199 LEU B CA 1
ATOM 3470 C C .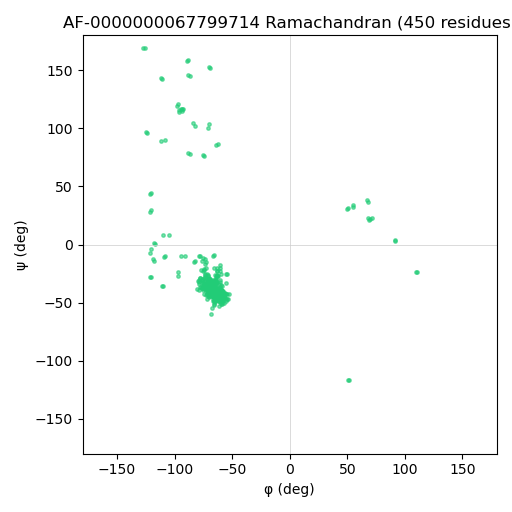 LEU B 1 199 ? 22.906 -12.461 -13.445 1 93.5 199 LEU B C 1
ATOM 3472 O O . LEU B 1 199 ? 23.469 -12.742 -12.383 1 93.5 199 LEU B O 1
ATOM 3476 N N . HIS B 1 200 ? 21.594 -12.648 -13.633 1 92.5 200 HIS B N 1
ATOM 3477 C CA . HIS B 1 200 ? 20.75 -13.227 -12.602 1 92.5 200 HIS B CA 1
ATOM 3478 C C . HIS B 1 200 ? 20.922 -12.508 -11.266 1 92.5 200 HIS B C 1
ATOM 3480 O O . HIS B 1 200 ? 20.734 -11.289 -11.188 1 92.5 200 HIS B O 1
ATOM 3486 N N . GLU B 1 201 ? 21.391 -13.148 -10.25 1 90.81 201 GLU B N 1
ATOM 3487 C CA . GLU B 1 201 ? 21.484 -12.555 -8.922 1 90.81 201 GLU B CA 1
ATOM 3488 C C . GLU B 1 201 ? 22.625 -11.547 -8.844 1 90.81 201 GLU B C 1
ATOM 3490 O O . GLU B 1 201 ? 22.594 -10.633 -8.016 1 90.81 201 GLU B O 1
ATOM 3495 N N . TYR B 1 202 ? 23.594 -11.609 -9.703 1 94.31 202 TYR B N 1
ATOM 3496 C CA . TYR B 1 202 ? 24.734 -10.695 -9.688 1 94.31 202 TYR B CA 1
ATOM 3497 C C . TYR B 1 202 ? 24.344 -9.328 -10.227 1 94.31 202 TYR B C 1
ATOM 3499 O O . TYR B 1 202 ? 25.094 -8.359 -10.086 1 94.31 202 TYR B O 1
ATOM 3507 N N . SER B 1 203 ? 23.172 -9.25 -10.82 1 95.12 203 SER B N 1
ATOM 3508 C CA . SER B 1 203 ? 22.703 -7.977 -11.359 1 95.12 203 SER B CA 1
ATOM 3509 C C . SER B 1 203 ? 22.578 -6.918 -10.266 1 95.12 203 SER B C 1
ATOM 3511 O O . SER B 1 203 ? 22.625 -5.719 -10.555 1 95.12 203 SER B O 1
ATOM 3513 N N . LEU B 1 204 ? 22.5 -7.359 -9.031 1 94.81 204 LEU B N 1
ATOM 3514 C CA . LEU B 1 204 ? 22.359 -6.441 -7.906 1 94.81 204 LEU B CA 1
ATOM 3515 C C . LEU B 1 204 ? 23.578 -5.535 -7.793 1 94.81 204 LEU B C 1
ATOM 3517 O O . LEU B 1 204 ? 23.469 -4.41 -7.297 1 94.81 204 LEU B O 1
ATOM 3521 N N . TYR B 1 205 ? 24.766 -5.938 -8.336 1 94.94 205 TYR B N 1
ATOM 3522 C CA . TYR B 1 205 ? 25.984 -5.148 -8.281 1 94.94 205 TYR B CA 1
ATOM 3523 C C . TYR B 1 205 ? 25.844 -3.852 -9.07 1 94.94 205 TYR B C 1
ATOM 3525 O O . TYR B 1 205 ? 26.469 -2.842 -8.742 1 94.94 205 TYR B O 1
ATOM 3533 N N . THR B 1 206 ? 24.969 -3.883 -10.047 1 95.06 206 THR B N 1
ATOM 3534 C CA . THR B 1 206 ? 24.828 -2.721 -10.914 1 95.06 206 THR B CA 1
ATOM 3535 C C . THR B 1 206 ? 24.109 -1.585 -10.188 1 95.06 206 THR B C 1
ATOM 3537 O O . THR B 1 206 ? 24.188 -0.429 -10.617 1 95.06 206 THR B O 1
ATOM 3540 N N . THR B 1 207 ? 23.438 -1.914 -9.094 1 94.19 207 THR B N 1
ATOM 3541 C CA . THR B 1 207 ? 22.734 -0.888 -8.336 1 94.19 207 THR B CA 1
ATOM 3542 C C . THR B 1 207 ? 23.719 -0.056 -7.512 1 94.19 207 THR B C 1
ATOM 3544 O O . THR B 1 207 ? 23.375 1.018 -7.02 1 94.19 207 THR B O 1
ATOM 3547 N N . LEU B 1 208 ? 24.953 -0.535 -7.363 1 94.69 208 LEU B N 1
ATOM 3548 C CA . LEU B 1 208 ? 25.938 0.158 -6.539 1 94.69 208 LEU B CA 1
ATOM 3549 C C . LEU B 1 208 ? 26.375 1.465 -7.195 1 94.69 208 LEU B C 1
ATOM 3551 O O . LEU B 1 208 ? 26.641 2.455 -6.508 1 94.69 208 LEU B O 1
ATOM 3555 N N . LEU B 1 209 ? 26.328 1.451 -8.508 1 94.06 209 LEU B N 1
ATOM 3556 C CA . LEU B 1 209 ? 26.797 2.643 -9.211 1 94.06 209 LEU B CA 1
ATOM 3557 C C . LEU B 1 209 ? 25.859 3.822 -8.953 1 94.06 209 LEU B C 1
ATOM 3559 O O . LEU B 1 209 ? 26.297 4.871 -8.469 1 94.06 209 LEU B O 1
ATOM 3563 N N . PRO B 1 210 ? 24.578 3.703 -9.195 1 93.44 210 PRO B N 1
ATOM 3564 C CA . PRO B 1 210 ? 23.703 4.836 -8.883 1 93.44 210 PRO B CA 1
ATOM 3565 C C . PRO B 1 210 ? 23.719 5.207 -7.402 1 93.44 210 PRO B C 1
ATOM 3567 O O . PRO B 1 210 ? 23.578 6.379 -7.051 1 93.44 210 PRO B O 1
ATOM 3570 N N . LEU B 1 211 ? 23.891 4.281 -6.547 1 92.75 211 LEU B N 1
ATOM 3571 C CA . LEU B 1 211 ? 23.953 4.574 -5.117 1 92.75 211 LEU B CA 1
ATOM 3572 C C . LEU B 1 211 ? 25.219 5.352 -4.777 1 92.75 211 LEU B C 1
ATOM 3574 O O . LEU B 1 211 ? 25.188 6.238 -3.922 1 92.75 211 LEU B O 1
ATOM 3578 N N . PHE B 1 212 ? 26.312 4.988 -5.398 1 93.31 212 PHE B N 1
ATOM 3579 C CA . PHE B 1 212 ? 27.562 5.727 -5.199 1 93.31 212 PHE B CA 1
ATOM 3580 C C . PHE B 1 212 ? 27.422 7.164 -5.676 1 93.31 212 PHE B C 1
ATOM 3582 O O . PHE B 1 212 ? 27.875 8.094 -5.004 1 93.31 212 PHE B O 1
ATOM 3589 N N . ILE B 1 213 ? 26.781 7.301 -6.836 1 92.62 213 ILE B N 1
ATOM 3590 C CA . ILE B 1 213 ? 26.562 8.633 -7.387 1 92.62 213 ILE B CA 1
ATOM 3591 C C . ILE B 1 213 ? 25.688 9.445 -6.434 1 92.62 213 ILE B C 1
ATOM 3593 O O . ILE B 1 213 ? 25.969 10.617 -6.168 1 92.62 213 ILE B O 1
ATOM 3597 N N . LEU B 1 214 ? 24.688 8.805 -5.855 1 87.25 214 LEU B N 1
ATOM 3598 C CA . LEU B 1 214 ? 23.797 9.445 -4.898 1 87.25 214 LEU B CA 1
ATOM 3599 C C . LEU B 1 214 ? 24.562 9.883 -3.652 1 87.25 214 LEU B C 1
ATOM 3601 O O . LEU B 1 214 ? 24.375 11 -3.17 1 87.25 214 LEU B O 1
ATOM 3605 N N . ASN B 1 215 ? 25.375 9.008 -3.168 1 86.5 215 ASN B N 1
ATOM 3606 C CA . ASN B 1 215 ? 26.188 9.32 -1.997 1 86.5 215 ASN B CA 1
ATOM 3607 C C . ASN B 1 215 ? 27.156 10.469 -2.27 1 86.5 215 ASN B C 1
ATOM 3609 O O . ASN B 1 215 ? 27.344 11.336 -1.415 1 86.5 215 ASN B O 1
ATOM 3613 N N . TYR B 1 216 ? 27.688 10.383 -3.375 1 86.56 216 TYR B N 1
ATOM 3614 C CA . TYR B 1 216 ? 28.625 11.43 -3.756 1 86.56 216 TYR B CA 1
ATOM 3615 C C . TYR B 1 216 ? 27.938 12.781 -3.836 1 86.56 216 TYR B C 1
ATOM 3617 O O . TYR B 1 216 ? 28.453 13.773 -3.309 1 86.56 216 TYR B O 1
ATOM 3625 N N . PHE B 1 217 ? 26.781 12.891 -4.457 1 82.88 217 PHE B N 1
ATOM 3626 C CA . PHE B 1 217 ? 26.047 14.141 -4.59 1 82.88 217 PHE B CA 1
ATOM 3627 C C . PHE B 1 217 ? 25.656 14.688 -3.221 1 82.88 217 PHE B C 1
ATOM 3629 O O . PHE B 1 217 ? 25.781 15.891 -2.963 1 82.88 217 PHE B O 1
ATOM 3636 N N . LEU B 1 218 ? 25.188 13.867 -2.322 1 78.44 218 LEU B N 1
ATOM 3637 C CA . LEU B 1 218 ? 24.766 14.312 -1.002 1 78.44 218 LEU B CA 1
ATOM 3638 C C . LEU B 1 218 ? 25.953 14.75 -0.158 1 78.44 218 LEU B C 1
ATOM 3640 O O . LEU B 1 218 ? 25.828 15.656 0.668 1 78.44 218 LEU B O 1
ATOM 3644 N N . PHE B 1 219 ? 27.078 14.109 -0.371 1 80 219 PHE B N 1
ATOM 3645 C CA . PHE B 1 219 ? 28.281 14.484 0.341 1 80 219 PHE B CA 1
ATOM 3646 C C . PHE B 1 219 ? 28.75 15.875 -0.066 1 80 219 PHE B C 1
ATOM 3648 O O . PHE B 1 219 ? 29.141 16.688 0.785 1 80 219 PHE B O 1
ATOM 3655 N N . ILE B 1 220 ? 28.609 16.125 -1.284 1 80.75 220 ILE B N 1
ATOM 3656 C CA . ILE B 1 220 ? 29.062 17.422 -1.782 1 80.75 220 ILE B CA 1
ATOM 3657 C C . ILE B 1 220 ? 28.094 18.516 -1.305 1 80.75 220 ILE B C 1
ATOM 3659 O O . ILE B 1 220 ? 28.531 19.609 -0.926 1 80.75 220 ILE B O 1
ATOM 3663 N N . GLU B 1 221 ? 26.875 18.219 -1.331 1 76 221 GLU B N 1
ATOM 3664 C CA . GLU B 1 221 ? 25.875 19.188 -0.871 1 76 221 GLU B CA 1
ATOM 3665 C C . GLU B 1 221 ? 26.062 19.5 0.613 1 76 221 GLU B C 1
ATOM 3667 O O . GLU B 1 221 ? 25.875 20.641 1.04 1 76 221 GLU B O 1
ATOM 3672 N N . ALA B 1 222 ? 26.281 18.531 1.394 1 73.19 222 ALA B N 1
ATOM 3673 C CA . ALA B 1 222 ? 26.5 18.703 2.824 1 73.19 222 ALA B CA 1
ATOM 3674 C C . ALA B 1 222 ? 27.734 19.578 3.082 1 73.19 222 ALA B C 1
ATOM 3676 O O . ALA B 1 222 ? 27.766 20.375 4.02 1 73.19 222 ALA B O 1
ATOM 3677 N N . LYS B 1 223 ? 28.703 19.344 2.326 1 70.56 223 LYS B N 1
ATOM 3678 C CA . LYS B 1 223 ? 29.922 20.125 2.479 1 70.56 223 LYS B CA 1
ATOM 3679 C C . LYS B 1 223 ? 29.688 21.594 2.113 1 70.56 223 LYS B C 1
ATOM 3681 O O . LYS B 1 223 ? 30.25 22.5 2.74 1 70.56 223 LYS B O 1
ATOM 3686 N N . GLU B 1 224 ? 28.859 21.766 1.141 1 65.31 224 GLU B N 1
ATOM 3687 C CA . GLU B 1 224 ? 28.594 23.125 0.707 1 65.31 224 GLU B CA 1
ATOM 3688 C C . GLU B 1 224 ? 27.734 23.875 1.73 1 65.31 224 GLU B C 1
ATOM 3690 O O . GLU B 1 224 ? 27.859 25.094 1.882 1 65.31 224 GLU B O 1
ATOM 3695 N N . LYS B 1 225 ? 26.859 23.234 2.381 1 58.84 225 LYS B N 1
ATOM 3696 C CA . LYS B 1 225 ? 26.047 23.891 3.393 1 58.84 225 LYS B CA 1
ATOM 3697 C C . LYS B 1 225 ? 26.859 24.203 4.645 1 58.84 225 LYS B C 1
ATOM 3699 O O . LYS B 1 225 ? 26.531 25.125 5.395 1 58.84 225 LYS B O 1
ATOM 3704 N N . ARG B 1 226 ? 27.781 23.531 4.965 1 56.53 226 ARG B N 1
ATOM 3705 C CA . ARG B 1 226 ? 28.688 23.781 6.086 1 56.53 226 ARG B CA 1
ATOM 3706 C C . ARG B 1 226 ? 29.578 24.984 5.805 1 56.53 226 ARG B C 1
ATOM 3708 O O . ARG B 1 226 ? 29.969 25.703 6.727 1 56.53 226 ARG B O 1
ATOM 3715 N N . ASN B 1 227 ? 29.875 25.266 4.586 1 46.34 227 ASN B N 1
ATOM 3716 C CA . ASN B 1 227 ? 30.672 26.453 4.301 1 46.34 227 ASN B CA 1
ATOM 3717 C C . ASN B 1 227 ? 29.797 27.688 4.129 1 46.34 227 ASN B C 1
ATOM 3719 O O . ASN B 1 227 ? 30.234 28.812 4.395 1 46.34 227 ASN B O 1
#

InterPro domains:
  IPR010699 Protein of unknown function DUF1275 [PF06912] (18-214)

Foldseek 3Di:
DVVVVVVVVLVVLLLLLLLLLLLLLLQQQLLCCLQLVHAGLAPLVVLQVQLVVCVVVVVNVRSVLSVLLVVLLVVLLVVLVVVVVVCVVVVHDSLLVLLVVLLVLLVVLLVCVVPDHSSVNSSSSSSSNSSSQSNSCDRVRDRDRSNCLVVLVVVLVVLVVVCVVVVDPVSVVVSVSSVSSNVSSVVSNVQNNVLCVPPPSNSSVVSSVSSVVSSVSVVVVVVVVVD/DVVVVVVVVLVVLLLLLLLLLLLLLLQQQLLCCLQLVHAGLAPLVVLQVQLVVCVVVVVNVSSVLSVLLVVLLVVLLVVLVVVVVVCVVVVHDSLLVLLVVLLVLLVVLLVCVVPDHSSVNSSSSSSSNSSSQSNSCDRPRDRDRSNCLVVLVVQLVVLVVVCVVVVDVVSVVVSVSSVSSNVSSVVSNVQNNVLCVPPNSNSSVVSSVSSVVSSVSVVVVVVVVVD